Protein AF-A0A925EB65-F1 (afdb_monomer)

Radius of gyration: 40.0 Å; Cα contacts (8 Å, |Δi|>4): 683; chains: 1; bounding box: 108×96×101 Å

Structure (mmCIF, N/CA/C/O backbone):
data_AF-A0A925EB65-F1
#
_entry.id   AF-A0A925EB65-F1
#
loop_
_atom_site.group_PDB
_atom_site.id
_atom_site.type_symbol
_atom_site.label_atom_id
_atom_site.label_alt_id
_atom_site.label_comp_id
_atom_site.label_asym_id
_atom_site.label_entity_id
_atom_site.label_seq_id
_atom_site.pdbx_PDB_ins_code
_atom_site.Cartn_x
_atom_site.Cartn_y
_atom_site.Cartn_z
_atom_site.occupancy
_atom_site.B_iso_or_equiv
_atom_site.auth_seq_id
_atom_site.auth_comp_id
_atom_site.auth_asym_id
_atom_site.auth_atom_id
_atom_site.pdbx_PDB_model_num
ATOM 1 N N . MET A 1 1 ? 37.016 23.172 -63.357 1.00 75.38 1 MET A N 1
ATOM 2 C CA . MET A 1 1 ? 36.112 23.317 -62.198 1.00 75.38 1 MET A CA 1
ATOM 3 C C . MET A 1 1 ? 35.952 21.947 -61.564 1.00 75.38 1 MET A C 1
ATOM 5 O O . MET A 1 1 ? 36.139 20.961 -62.276 1.00 75.38 1 MET A O 1
ATOM 9 N N . ILE A 1 2 ? 35.715 21.892 -60.258 1.00 82.44 2 ILE A N 1
ATOM 10 C CA . ILE A 1 2 ? 35.372 20.658 -59.537 1.00 82.44 2 ILE A CA 1
ATOM 11 C C . ILE A 1 2 ? 34.047 20.864 -58.810 1.00 82.44 2 ILE A C 1
ATOM 13 O O . ILE A 1 2 ? 33.747 21.990 -58.416 1.00 82.44 2 ILE A O 1
ATOM 17 N N . THR A 1 3 ? 33.288 19.792 -58.618 1.00 78.44 3 THR A N 1
ATOM 18 C CA . THR A 1 3 ? 32.029 19.815 -57.870 1.00 78.44 3 THR A CA 1
ATOM 19 C C . THR A 1 3 ? 32.230 19.104 -56.541 1.00 78.44 3 THR A C 1
ATOM 21 O O . THR A 1 3 ? 32.629 17.944 -56.515 1.00 78.44 3 THR A O 1
ATOM 24 N N . VAL A 1 4 ? 31.974 19.794 -55.431 1.00 80.62 4 VAL A N 1
ATOM 25 C CA . VAL A 1 4 ? 32.090 19.241 -54.074 1.00 80.62 4 VAL A CA 1
ATOM 26 C C . VAL A 1 4 ? 30.770 19.470 -53.354 1.00 80.62 4 VAL A C 1
ATOM 28 O O . VAL A 1 4 ? 30.371 20.615 -53.174 1.00 80.62 4 VAL A O 1
ATOM 31 N N . PHE A 1 5 ? 30.061 18.396 -52.984 1.00 73.12 5 PHE A N 1
ATOM 32 C CA . PHE A 1 5 ? 28.717 18.477 -52.377 1.00 73.12 5 PHE A CA 1
ATOM 33 C C . PHE A 1 5 ? 27.733 19.386 -53.153 1.00 73.12 5 PHE A C 1
ATOM 35 O O . PHE A 1 5 ? 26.942 20.114 -52.562 1.00 73.12 5 PHE A O 1
ATOM 42 N N . GLY A 1 6 ? 27.800 19.370 -54.489 1.00 72.06 6 GLY A N 1
ATOM 43 C CA . GLY A 1 6 ? 26.942 20.190 -55.357 1.00 72.06 6 GLY A CA 1
ATOM 44 C C . GLY A 1 6 ? 27.406 21.638 -55.565 1.00 72.06 6 GLY A C 1
ATOM 45 O O . GLY A 1 6 ? 26.783 22.357 -56.339 1.00 72.06 6 GLY A O 1
ATOM 46 N N . PHE A 1 7 ? 28.507 22.066 -54.940 1.00 81.44 7 PHE A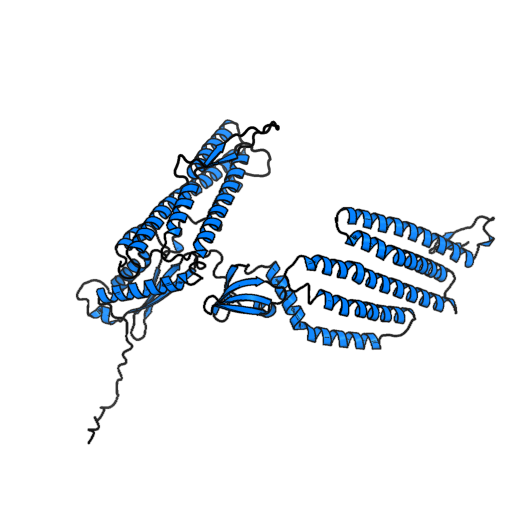 N 1
ATOM 47 C CA . PHE A 1 7 ? 29.099 23.389 -55.153 1.00 81.44 7 PHE A CA 1
ATOM 48 C C . PHE A 1 7 ? 30.202 23.341 -56.214 1.00 81.44 7 PHE A C 1
ATOM 50 O O . PHE A 1 7 ? 31.120 22.524 -56.120 1.00 81.44 7 PHE A O 1
ATOM 57 N N . GLU A 1 8 ? 30.142 24.239 -57.200 1.00 80.88 8 GLU A N 1
ATOM 58 C CA . GLU A 1 8 ? 31.185 24.390 -58.219 1.00 80.88 8 GLU A CA 1
ATOM 59 C C . GLU A 1 8 ? 32.336 25.265 -57.707 1.00 80.88 8 GLU A C 1
ATOM 61 O O . GLU A 1 8 ? 32.154 26.432 -57.360 1.00 80.88 8 GLU A O 1
ATOM 66 N N . ILE A 1 9 ? 33.546 24.706 -57.681 1.00 83.44 9 ILE A N 1
ATOM 67 C CA . ILE A 1 9 ? 34.760 25.381 -57.218 1.00 83.44 9 ILE A CA 1
ATOM 68 C C . ILE A 1 9 ? 35.720 25.564 -58.401 1.00 83.44 9 ILE A C 1
ATOM 70 O O . ILE A 1 9 ? 36.086 24.616 -59.114 1.00 83.44 9 ILE A O 1
ATOM 74 N N . THR A 1 10 ? 36.156 26.806 -58.622 1.00 82.00 10 THR A N 1
ATOM 75 C CA . THR A 1 10 ? 37.178 27.156 -59.615 1.00 82.00 10 THR A CA 1
ATOM 76 C C . THR A 1 10 ? 38.574 26.930 -59.031 1.00 82.00 10 THR A C 1
ATOM 78 O O . THR A 1 10 ? 38.939 27.484 -57.997 1.00 82.00 10 THR A O 1
ATOM 81 N N . LEU A 1 11 ? 39.370 26.074 -59.681 1.00 79.75 11 LEU A N 1
ATOM 82 C CA . LEU A 1 11 ? 40.716 25.739 -59.214 1.00 79.75 11 LEU A CA 1
ATOM 83 C C . LEU A 1 11 ? 41.756 26.752 -59.729 1.00 79.75 11 LEU A C 1
ATOM 85 O O . LEU A 1 11 ? 41.684 27.146 -60.897 1.00 79.75 11 LEU A O 1
ATOM 89 N N . PRO A 1 12 ? 42.760 27.124 -58.911 1.00 82.38 12 PRO A N 1
ATOM 90 C CA . PRO A 1 12 ? 43.928 27.874 -59.366 1.00 82.38 12 PRO A CA 1
ATOM 91 C C . PRO A 1 12 ? 44.665 27.134 -60.489 1.00 82.38 12 PRO A C 1
ATOM 93 O O . PRO A 1 12 ? 44.667 25.904 -60.537 1.00 82.38 12 PRO A O 1
ATOM 96 N N . GLN A 1 13 ? 45.373 27.867 -61.352 1.00 76.12 13 GLN A N 1
ATOM 97 C CA . GLN A 1 13 ? 46.034 27.314 -62.544 1.00 76.12 13 GLN A CA 1
ATOM 98 C C . GLN A 1 13 ? 47.037 26.180 -62.228 1.00 76.12 13 GLN A C 1
ATOM 100 O O . GLN A 1 13 ? 47.157 25.231 -63.001 1.00 76.12 13 GLN A O 1
ATOM 105 N N . ILE A 1 14 ? 47.674 26.223 -61.051 1.00 79.38 14 ILE A N 1
ATOM 106 C CA . ILE A 1 14 ? 48.596 25.195 -60.521 1.00 79.38 14 ILE A CA 1
ATOM 107 C C . ILE A 1 14 ? 47.889 23.856 -60.241 1.00 79.38 14 ILE A C 1
ATOM 109 O O . ILE A 1 14 ? 48.503 22.799 -60.337 1.00 79.38 14 ILE A O 1
ATOM 113 N N . LEU A 1 15 ? 46.591 23.887 -59.928 1.00 79.25 15 LEU A N 1
ATOM 114 C CA . LEU A 1 15 ? 45.769 22.718 -59.598 1.00 79.25 15 LEU A CA 1
ATOM 115 C C . LEU A 1 15 ? 44.850 22.306 -60.757 1.00 79.25 15 LEU A C 1
ATOM 117 O O . LEU A 1 15 ? 43.977 21.459 -60.589 1.00 79.25 15 LEU A O 1
ATOM 121 N N . SER A 1 16 ? 45.044 22.872 -61.951 1.00 74.50 16 SER A N 1
ATOM 122 C CA . SER A 1 16 ? 44.232 22.565 -63.137 1.00 74.50 16 SER A CA 1
ATOM 123 C C . SER A 1 16 ? 44.290 21.088 -63.558 1.00 74.50 16 SER A C 1
ATOM 125 O O . SER A 1 16 ? 43.331 20.595 -64.151 1.00 74.50 16 SER A O 1
ATOM 127 N N . PHE A 1 17 ? 45.345 20.354 -63.178 1.00 78.06 17 PHE A N 1
ATOM 128 C CA . PHE A 1 17 ? 45.462 18.903 -63.385 1.00 78.06 17 PHE A CA 1
ATOM 129 C C . PHE A 1 17 ? 44.423 18.078 -62.600 1.00 78.06 17 PHE A C 1
ATOM 131 O O . PHE A 1 17 ? 44.164 16.936 -62.961 1.00 78.06 17 PHE A O 1
ATOM 138 N N . LEU A 1 18 ? 43.814 18.651 -61.552 1.00 75.62 18 LEU A N 1
ATOM 139 C CA . LEU A 1 18 ? 42.705 18.058 -60.794 1.00 75.62 18 LEU A CA 1
ATOM 140 C C . LEU A 1 18 ? 41.333 18.458 -61.360 1.00 75.62 18 LEU A C 1
ATOM 142 O O . LEU A 1 18 ? 40.310 18.171 -60.755 1.00 75.62 18 LEU A O 1
ATOM 146 N N . SER A 1 19 ? 41.255 19.160 -62.490 1.00 74.06 19 SER A N 1
ATOM 147 C CA . SER A 1 19 ? 39.952 19.481 -63.079 1.00 74.06 19 SER A CA 1
ATOM 148 C C . SER A 1 19 ? 39.241 18.226 -63.617 1.00 74.06 19 SER A C 1
ATOM 150 O O . SER A 1 19 ? 39.883 17.297 -64.100 1.00 74.06 19 SER A O 1
ATOM 152 N N . GLY A 1 20 ? 37.906 18.189 -63.521 1.00 81.38 20 GLY A N 1
ATOM 153 C CA . GLY A 1 20 ? 37.083 17.064 -63.988 1.00 81.38 20 GLY A CA 1
ATOM 154 C C . GLY A 1 20 ? 36.530 16.175 -62.865 1.00 81.38 20 GLY A C 1
ATOM 155 O O . GLY A 1 20 ? 36.506 16.560 -61.692 1.00 81.38 20 GLY A O 1
ATOM 156 N N . SER A 1 21 ? 36.054 14.981 -63.231 1.00 80.69 21 SER A N 1
ATOM 157 C CA . SER A 1 21 ? 35.415 14.025 -62.310 1.00 80.69 21 SER A CA 1
ATOM 158 C C . SER A 1 21 ? 36.365 13.541 -61.212 1.00 80.69 21 SER A C 1
ATOM 160 O O . SER A 1 21 ? 35.976 13.471 -60.049 1.00 80.69 21 SER A O 1
ATOM 162 N N . PHE A 1 22 ? 37.638 13.311 -61.546 1.00 82.31 22 PHE A N 1
ATOM 163 C CA . PHE A 1 22 ? 38.645 12.840 -60.594 1.00 82.31 22 PHE A CA 1
ATOM 164 C C . PHE A 1 22 ? 38.922 13.832 -59.451 1.00 82.31 22 PHE A C 1
ATOM 166 O O . PHE A 1 22 ? 39.002 13.428 -58.291 1.00 82.31 22 PHE A O 1
ATOM 173 N N . GLY A 1 23 ? 39.034 15.136 -59.727 1.00 84.62 23 GLY A N 1
ATOM 174 C CA . GLY A 1 23 ? 39.206 16.112 -58.643 1.00 84.62 23 GLY A CA 1
ATOM 175 C C . GLY A 1 23 ? 37.922 16.446 -57.898 1.00 84.62 23 GLY A C 1
ATOM 176 O O . GLY A 1 23 ? 37.996 16.839 -56.738 1.00 84.62 23 GLY A O 1
ATOM 177 N N . SER A 1 24 ? 36.756 16.245 -58.517 1.00 85.00 24 SER A N 1
ATOM 178 C CA . SER A 1 24 ? 35.457 16.343 -57.834 1.00 85.00 24 SER A CA 1
ATOM 179 C C . SER A 1 24 ? 35.284 15.205 -56.819 1.00 85.00 24 SER A C 1
ATOM 181 O O . SER A 1 24 ? 34.895 15.453 -55.678 1.00 85.00 24 SER A O 1
ATOM 183 N N . PHE A 1 25 ? 35.697 13.986 -57.185 1.00 88.06 25 PHE A N 1
ATOM 184 C CA . PHE A 1 25 ? 35.844 12.849 -56.273 1.00 88.06 25 PHE A CA 1
ATOM 185 C C . PHE A 1 25 ? 36.816 13.185 -55.133 1.00 88.06 25 PHE A C 1
ATOM 187 O O . PHE A 1 25 ? 36.427 13.232 -53.970 1.00 88.06 25 PHE A O 1
ATOM 194 N N . LEU A 1 26 ? 38.071 13.524 -55.451 1.00 87.25 26 LEU A N 1
ATOM 195 C CA . LEU A 1 26 ? 39.096 13.755 -54.428 1.00 87.25 26 LEU A CA 1
ATOM 196 C C . LEU A 1 26 ? 38.722 14.906 -53.477 1.00 87.25 26 LEU A C 1
ATOM 198 O O . LEU A 1 26 ? 38.923 14.803 -52.269 1.00 87.25 26 LEU A O 1
ATOM 202 N N . GLY A 1 27 ? 38.144 15.985 -54.012 1.00 87.56 27 GLY A N 1
ATOM 203 C CA . GLY A 1 27 ? 37.651 17.113 -53.227 1.00 87.56 27 GLY A CA 1
ATOM 204 C C . GLY A 1 27 ? 36.500 16.725 -52.299 1.00 87.56 27 GLY A C 1
ATOM 205 O O . GLY A 1 27 ? 36.533 17.069 -51.119 1.00 87.56 27 GLY A O 1
ATOM 206 N N . THR A 1 28 ? 35.522 15.963 -52.798 1.00 88.25 28 THR A N 1
ATOM 207 C CA . THR A 1 28 ? 34.386 15.484 -51.994 1.00 88.25 28 THR A CA 1
ATOM 208 C C . THR A 1 28 ? 34.843 14.544 -50.886 1.00 88.25 28 THR A C 1
ATOM 210 O O . THR A 1 28 ? 34.438 14.736 -49.743 1.00 88.25 28 THR A O 1
ATOM 213 N N . PHE A 1 29 ? 35.753 13.614 -51.184 1.00 90.31 29 PHE A N 1
ATOM 214 C CA . PHE A 1 29 ? 36.328 12.693 -50.203 1.00 90.31 29 PHE A CA 1
ATOM 215 C C . PHE A 1 29 ? 37.108 13.407 -49.091 1.00 90.31 29 PHE A C 1
ATOM 217 O O . PHE A 1 29 ? 36.955 13.095 -47.911 1.00 90.31 29 PHE A O 1
ATOM 224 N N . ILE A 1 30 ? 37.947 14.390 -49.442 1.00 91.12 30 ILE A N 1
ATOM 225 C CA . ILE A 1 30 ? 38.714 15.155 -48.449 1.00 91.12 30 ILE A CA 1
ATOM 226 C C . ILE A 1 30 ? 37.765 15.956 -47.556 1.00 91.12 30 ILE A C 1
ATOM 228 O O . ILE A 1 30 ? 37.895 15.921 -46.332 1.00 91.12 30 ILE A O 1
ATOM 232 N N . VAL A 1 31 ? 36.791 16.654 -48.147 1.00 91.31 31 VAL A N 1
ATOM 233 C CA . VAL A 1 31 ? 35.825 17.454 -47.384 1.00 91.31 31 VAL A CA 1
ATOM 234 C C . VAL A 1 31 ? 34.958 16.567 -46.490 1.00 91.31 31 VAL A C 1
ATOM 236 O O . VAL A 1 31 ? 34.764 16.903 -45.323 1.00 91.31 31 VAL A O 1
ATOM 239 N N . SER A 1 32 ? 34.494 15.412 -46.971 1.00 89.06 32 SER A N 1
ATOM 240 C CA . SER A 1 32 ? 33.696 14.484 -46.165 1.00 89.06 32 SER A CA 1
ATOM 241 C C . SER A 1 32 ? 34.497 13.881 -45.007 1.00 89.06 32 SER A C 1
ATOM 243 O O . SER A 1 32 ? 33.959 13.765 -43.909 1.00 89.06 32 SER A O 1
ATOM 245 N N . ILE A 1 33 ? 35.789 13.582 -45.196 1.00 91.75 33 ILE A N 1
ATOM 246 C CA . ILE A 1 33 ? 36.679 13.146 -44.108 1.00 91.75 33 ILE A CA 1
ATOM 247 C C . ILE A 1 33 ? 36.866 14.251 -43.070 1.00 91.75 33 ILE A C 1
ATOM 249 O O . ILE A 1 33 ? 36.836 13.969 -41.874 1.00 91.75 33 ILE A O 1
ATOM 253 N N . VAL A 1 34 ? 37.046 15.505 -43.497 1.00 91.88 34 VAL A N 1
ATOM 254 C CA . VAL A 1 34 ? 37.167 16.640 -42.568 1.00 91.88 34 VAL A CA 1
ATOM 255 C C . VAL A 1 34 ? 35.878 16.808 -41.763 1.00 91.88 34 VAL A C 1
ATOM 257 O O . VAL A 1 34 ? 35.939 16.946 -40.542 1.00 91.88 34 VAL A O 1
ATOM 260 N N . ILE A 1 35 ? 34.714 16.721 -42.412 1.00 91.12 35 ILE A N 1
ATOM 261 C CA . ILE A 1 35 ? 33.409 16.752 -41.737 1.00 91.12 35 ILE A CA 1
ATOM 262 C C . ILE A 1 35 ? 33.287 15.587 -40.750 1.00 91.12 35 ILE A C 1
ATOM 264 O O . ILE A 1 35 ? 32.913 15.802 -39.600 1.00 91.12 35 ILE A O 1
ATOM 268 N N . ALA A 1 36 ? 33.649 14.370 -41.157 1.00 90.75 36 ALA A N 1
ATOM 269 C CA . ALA A 1 36 ? 33.621 13.198 -40.292 1.00 90.75 36 ALA A CA 1
ATOM 270 C C . ALA A 1 36 ? 34.577 13.317 -39.097 1.00 90.75 36 ALA A C 1
ATOM 272 O O . ALA A 1 36 ? 34.234 12.898 -37.996 1.00 90.75 36 ALA A O 1
ATOM 273 N N . PHE A 1 37 ? 35.755 13.914 -39.283 1.00 92.44 37 PHE A N 1
ATOM 274 C CA . PHE A 1 37 ? 36.705 14.181 -38.206 1.00 92.44 37 PHE A CA 1
ATOM 275 C C . PHE A 1 37 ? 36.151 15.202 -37.203 1.00 92.44 37 PHE A C 1
ATOM 277 O O . PHE A 1 37 ? 36.263 15.003 -35.992 1.00 92.44 37 PHE A O 1
ATOM 284 N N . ILE A 1 38 ? 35.500 16.263 -37.690 1.00 91.31 38 ILE A N 1
ATOM 285 C CA . ILE A 1 38 ? 34.810 17.241 -36.838 1.00 91.31 38 ILE A CA 1
ATOM 286 C C . ILE A 1 38 ? 33.651 16.569 -36.092 1.00 91.31 38 ILE A C 1
ATOM 288 O O . ILE A 1 38 ? 33.521 16.755 -34.884 1.00 91.31 38 ILE A O 1
ATOM 292 N N . ALA A 1 39 ? 32.844 15.755 -36.777 1.00 89.25 39 ALA A N 1
ATOM 293 C CA . ALA A 1 39 ? 31.737 15.015 -36.176 1.00 89.25 39 ALA A CA 1
ATOM 294 C C . ALA A 1 39 ? 32.228 14.014 -35.120 1.00 89.25 39 ALA A C 1
ATOM 296 O O . ALA A 1 39 ? 31.657 13.955 -34.036 1.00 89.25 39 ALA A O 1
ATOM 297 N N . TYR A 1 40 ? 33.318 13.290 -35.394 1.00 92.06 40 TYR A N 1
ATOM 298 C CA . TYR A 1 40 ? 33.994 12.427 -34.426 1.00 92.06 40 TYR A CA 1
ATOM 299 C C . TYR A 1 40 ? 34.386 13.220 -33.180 1.00 92.06 40 TYR A C 1
ATOM 301 O O . TYR A 1 40 ? 34.021 12.848 -32.069 1.00 92.06 40 TYR A O 1
ATOM 309 N N . PHE A 1 41 ? 35.097 14.338 -33.353 1.00 91.25 41 PHE A N 1
ATOM 310 C CA . PHE A 1 41 ? 35.526 15.158 -32.226 1.00 91.25 41 PHE A CA 1
ATOM 311 C C . PHE A 1 41 ? 34.326 15.677 -31.426 1.00 91.25 41 PHE A C 1
ATOM 313 O O . PHE A 1 41 ? 34.303 15.531 -30.209 1.00 91.25 41 PHE A O 1
ATOM 320 N N . LEU A 1 42 ? 33.301 16.206 -32.099 1.00 89.50 42 LEU A N 1
ATOM 321 C CA . LEU A 1 42 ? 32.107 16.746 -31.455 1.00 89.50 42 LEU A CA 1
ATOM 322 C C . LEU A 1 42 ? 31.330 15.667 -30.691 1.00 89.50 42 LEU A C 1
ATOM 324 O O . LEU A 1 42 ? 31.047 15.852 -29.513 1.00 89.50 42 LEU A O 1
ATOM 328 N N . ILE A 1 43 ? 31.016 14.537 -31.331 1.00 88.69 43 ILE A N 1
ATOM 329 C CA . ILE A 1 43 ? 30.239 13.449 -30.723 1.00 88.69 43 ILE A CA 1
ATOM 330 C C . ILE A 1 43 ? 30.987 12.868 -29.527 1.00 88.69 43 ILE A C 1
ATOM 332 O O . ILE A 1 43 ? 30.397 12.722 -28.465 1.00 88.69 43 ILE A O 1
ATOM 336 N N . PHE A 1 44 ? 32.285 12.581 -29.648 1.00 88.44 44 PHE A N 1
ATOM 337 C CA . PHE A 1 44 ? 33.045 12.002 -28.537 1.00 88.44 44 PHE A CA 1
ATOM 338 C C . PHE A 1 44 ? 33.289 13.001 -27.402 1.00 88.44 44 PHE A C 1
ATOM 340 O O . PHE A 1 44 ? 33.334 12.592 -26.244 1.00 88.44 44 PHE A O 1
ATOM 347 N N . VAL A 1 45 ? 33.399 14.301 -27.694 1.00 86.69 45 VAL A N 1
ATOM 348 C CA . VAL A 1 45 ? 33.438 15.346 -26.659 1.00 86.69 45 VAL A CA 1
ATOM 349 C C . VAL A 1 45 ? 32.088 15.461 -25.952 1.00 86.69 45 VAL A C 1
ATOM 351 O O . VAL A 1 45 ? 32.067 15.489 -24.726 1.00 86.69 45 VAL A O 1
ATOM 354 N N . LEU A 1 46 ? 30.972 15.470 -26.688 1.00 85.44 46 LEU A N 1
ATOM 355 C CA . LEU A 1 46 ? 29.623 15.517 -26.116 1.00 85.44 46 LEU A CA 1
ATOM 356 C C . LEU A 1 46 ? 29.300 14.267 -25.295 1.00 85.44 46 LEU A C 1
ATOM 358 O O . LEU A 1 46 ? 28.788 14.395 -24.189 1.00 85.44 46 LEU A O 1
ATOM 362 N N . LEU A 1 47 ? 29.643 13.077 -25.793 1.00 84.50 47 LEU A N 1
ATOM 363 C CA . LEU A 1 47 ? 29.493 11.829 -25.047 1.00 84.50 47 LEU A CA 1
ATOM 364 C C . LEU A 1 47 ? 30.339 11.861 -23.774 1.00 84.50 47 LEU A C 1
ATOM 366 O O . LEU A 1 47 ? 29.826 11.564 -22.707 1.00 84.50 47 LEU A O 1
ATOM 370 N N . LYS A 1 48 ? 31.599 12.307 -23.850 1.00 83.50 48 LYS A N 1
ATOM 371 C CA . LYS A 1 48 ? 32.461 12.436 -22.667 1.00 83.50 48 LYS A CA 1
ATOM 372 C C . LYS A 1 48 ? 31.940 13.469 -21.657 1.00 83.50 48 LYS A C 1
ATOM 374 O O . LYS A 1 48 ? 32.102 13.266 -20.462 1.00 83.50 48 LYS A O 1
ATOM 379 N N . LEU A 1 49 ? 31.334 14.562 -22.122 1.00 81.50 49 LEU A N 1
ATOM 380 C CA . LEU A 1 49 ? 30.694 15.579 -21.275 1.00 81.50 49 LEU A CA 1
ATOM 381 C C . LEU A 1 49 ? 29.399 15.075 -20.631 1.00 81.50 49 LEU A C 1
ATOM 383 O O . LEU A 1 49 ? 29.130 15.408 -19.485 1.00 81.50 49 LEU A O 1
ATOM 387 N N . GLY A 1 50 ? 28.590 14.301 -21.355 1.00 75.06 50 GLY A N 1
ATOM 388 C CA . GLY A 1 50 ? 27.380 13.686 -20.807 1.00 75.06 50 GLY A CA 1
ATOM 389 C C . GLY A 1 50 ? 27.720 12.605 -19.785 1.00 75.06 50 GLY A C 1
ATOM 390 O O . GLY A 1 50 ? 27.157 12.589 -18.696 1.00 75.06 50 GLY A O 1
ATOM 391 N N . PHE A 1 51 ? 28.708 11.768 -20.105 1.00 77.75 51 PHE A N 1
ATOM 392 C CA . PHE A 1 51 ? 29.179 10.696 -19.235 1.00 77.75 51 PHE A CA 1
ATOM 393 C C . PHE A 1 51 ? 30.010 11.179 -18.046 1.00 77.75 51 PHE A C 1
ATOM 395 O O . PHE A 1 51 ? 30.146 10.468 -17.064 1.00 77.75 51 PHE A O 1
ATOM 402 N N . SER A 1 52 ? 30.515 12.418 -18.044 1.00 64.25 52 SER A N 1
ATOM 403 C CA . SER A 1 52 ? 31.189 12.956 -16.853 1.00 64.25 52 SER A CA 1
ATOM 404 C C . SER A 1 52 ? 30.239 13.225 -15.677 1.00 64.25 52 SER A C 1
ATOM 406 O O . SER A 1 52 ? 30.696 13.682 -14.633 1.00 64.25 52 SER A O 1
ATOM 408 N N . TRP A 1 53 ? 28.931 13.020 -15.862 1.00 57.97 53 TRP A N 1
ATOM 409 C CA . TRP A 1 53 ? 27.904 13.115 -14.820 1.00 57.97 53 TRP A CA 1
ATOM 410 C C . TRP A 1 53 ? 27.510 11.735 -14.269 1.00 57.97 53 TRP A C 1
ATOM 412 O O . TRP A 1 53 ? 26.757 11.667 -13.299 1.00 57.97 53 TRP A O 1
ATOM 422 N N . THR A 1 54 ? 28.008 10.648 -14.866 1.00 60.16 54 THR A N 1
ATOM 423 C CA . THR A 1 54 ? 27.718 9.260 -14.497 1.00 60.16 54 THR A CA 1
ATOM 424 C C . THR A 1 54 ? 28.996 8.553 -14.030 1.00 60.16 54 THR A C 1
ATOM 426 O O . THR A 1 54 ? 29.971 8.451 -14.760 1.00 60.16 54 THR A O 1
ATOM 429 N N . ASP A 1 55 ? 29.009 8.022 -12.804 1.00 59.44 55 ASP A N 1
ATOM 430 C CA . ASP A 1 55 ? 30.165 7.304 -12.224 1.00 59.44 55 ASP A CA 1
ATOM 431 C C . ASP A 1 55 ? 30.250 5.825 -12.689 1.00 59.44 55 ASP A C 1
ATOM 433 O O . ASP A 1 55 ? 30.645 4.937 -11.928 1.00 59.44 55 ASP A O 1
ATOM 437 N N . THR A 1 56 ? 29.822 5.506 -13.918 1.00 68.88 56 THR A N 1
ATOM 438 C CA . THR A 1 56 ? 29.581 4.108 -14.335 1.00 68.88 56 THR A CA 1
ATOM 439 C C . THR A 1 56 ? 30.678 3.583 -15.267 1.00 68.88 56 THR A C 1
ATOM 441 O O . THR A 1 56 ? 30.970 4.189 -16.290 1.00 68.88 56 THR A O 1
ATOM 444 N N . GLU A 1 57 ? 31.229 2.393 -14.977 1.00 72.75 57 GLU A N 1
ATOM 445 C CA . GLU A 1 57 ? 32.186 1.674 -15.854 1.00 72.75 57 GLU A CA 1
ATOM 446 C C . GLU A 1 57 ? 31.662 1.462 -17.294 1.00 72.75 57 GLU A C 1
ATOM 448 O O . GLU A 1 57 ? 32.450 1.325 -18.232 1.00 72.75 57 GLU A O 1
ATOM 453 N N . ALA A 1 58 ? 30.336 1.478 -17.480 1.00 76.88 58 ALA A N 1
ATOM 454 C CA . ALA A 1 58 ? 29.661 1.408 -18.772 1.00 76.88 58 ALA A CA 1
ATOM 455 C C . ALA A 1 58 ? 30.130 2.487 -19.759 1.00 76.88 58 ALA A C 1
ATOM 457 O O . ALA A 1 58 ? 30.247 2.219 -20.957 1.00 76.88 58 ALA A O 1
ATOM 458 N N . ASP A 1 59 ? 30.421 3.691 -19.270 1.00 81.56 59 ASP A N 1
ATOM 459 C CA . ASP A 1 59 ? 30.687 4.863 -20.103 1.00 81.56 59 ASP A CA 1
ATOM 460 C C . ASP A 1 59 ? 31.992 4.709 -20.896 1.00 81.56 59 ASP A C 1
ATOM 462 O O . ASP A 1 59 ? 32.047 4.962 -22.107 1.00 81.56 59 ASP A O 1
ATOM 466 N N . ASP A 1 60 ? 33.031 4.187 -20.241 1.00 83.31 60 ASP A N 1
ATOM 467 C CA . ASP A 1 60 ? 34.320 3.890 -20.867 1.00 83.31 60 ASP A CA 1
ATOM 468 C C . ASP A 1 60 ? 34.191 2.781 -21.918 1.00 83.31 60 ASP A C 1
ATOM 470 O O . ASP A 1 60 ? 34.779 2.859 -23.006 1.00 83.31 60 ASP A O 1
ATOM 474 N N . VAL A 1 61 ? 33.373 1.763 -21.632 1.00 85.00 61 VAL A N 1
ATOM 475 C CA . VAL A 1 61 ? 33.115 0.660 -22.563 1.00 85.00 61 VAL A CA 1
ATOM 476 C C . VAL A 1 61 ? 32.328 1.150 -23.781 1.00 85.00 61 VAL A C 1
ATOM 478 O O . VAL A 1 61 ? 32.688 0.798 -24.907 1.00 85.00 61 VAL A O 1
ATOM 481 N N . ILE A 1 62 ? 31.312 2.003 -23.604 1.00 87.06 62 ILE A N 1
ATOM 482 C CA . ILE A 1 62 ? 30.538 2.597 -24.708 1.00 87.06 62 ILE A CA 1
ATOM 483 C C . ILE A 1 62 ? 31.461 3.375 -25.649 1.00 87.06 62 ILE A C 1
ATOM 485 O O . ILE A 1 62 ? 31.404 3.184 -26.871 1.00 87.06 62 ILE A O 1
ATOM 489 N N . LEU A 1 63 ? 32.336 4.224 -25.102 1.00 87.62 63 LEU A N 1
ATOM 490 C CA . LEU A 1 63 ? 33.292 5.006 -25.888 1.00 87.62 63 LEU A CA 1
ATOM 491 C C . LEU A 1 63 ? 34.282 4.098 -26.632 1.00 87.62 63 LEU A C 1
ATOM 493 O O . LEU A 1 63 ? 34.544 4.311 -27.821 1.00 87.62 63 LEU A O 1
ATOM 497 N N . ALA A 1 64 ? 34.800 3.062 -25.969 1.00 86.69 64 ALA A N 1
ATOM 498 C CA . ALA A 1 64 ? 35.736 2.115 -26.569 1.00 86.69 64 ALA A CA 1
ATOM 499 C C . ALA A 1 64 ? 35.100 1.305 -27.712 1.00 86.69 64 ALA A C 1
ATOM 501 O O . ALA A 1 64 ? 35.690 1.185 -28.790 1.00 86.69 64 ALA A O 1
ATOM 502 N N . VAL A 1 65 ? 33.883 0.792 -27.502 1.00 89.38 65 VAL A N 1
ATOM 503 C CA . VAL A 1 65 ? 33.140 -0.017 -28.481 1.00 89.38 65 VAL A CA 1
ATOM 504 C C . VAL A 1 65 ? 32.697 0.818 -29.685 1.00 89.38 65 VAL A C 1
ATOM 506 O O . VAL A 1 65 ? 32.693 0.319 -30.808 1.00 89.38 65 VAL A O 1
ATOM 509 N N . THR A 1 66 ? 32.375 2.097 -29.479 1.00 92.75 66 THR A N 1
ATOM 510 C CA . THR A 1 66 ? 31.860 2.993 -30.529 1.00 92.75 66 THR A CA 1
ATOM 511 C C . THR A 1 66 ? 32.940 3.558 -31.450 1.00 92.75 66 THR A C 1
ATOM 513 O O . THR A 1 66 ? 32.684 3.836 -32.622 1.00 92.75 66 THR A O 1
ATOM 516 N N . ARG A 1 67 ? 34.175 3.693 -30.960 1.00 91.06 67 ARG A N 1
ATOM 517 C CA . ARG A 1 67 ? 35.264 4.386 -31.664 1.00 91.06 67 ARG A CA 1
ATOM 518 C C . ARG A 1 67 ? 35.581 3.824 -33.049 1.00 91.06 67 ARG A C 1
ATOM 520 O O . ARG A 1 67 ? 35.601 4.572 -34.024 1.00 91.06 67 ARG A O 1
ATOM 527 N N . TRP A 1 68 ? 35.848 2.526 -33.144 1.00 92.19 68 TRP A N 1
ATOM 528 C CA . TRP A 1 68 ? 36.256 1.906 -34.408 1.00 92.19 68 TRP A CA 1
ATOM 529 C C . TRP A 1 68 ? 35.119 1.801 -35.430 1.00 92.19 68 TRP A C 1
ATOM 531 O O . TRP A 1 68 ? 35.342 2.206 -36.573 1.00 92.19 68 TRP A O 1
ATOM 541 N N . PRO A 1 69 ? 33.906 1.340 -35.065 1.00 94.31 69 PRO A N 1
ATOM 542 C CA . PRO A 1 69 ? 32.784 1.319 -35.996 1.00 94.31 69 PRO A CA 1
ATOM 543 C C . PRO A 1 69 ? 32.444 2.699 -36.551 1.00 94.31 69 PRO A C 1
ATOM 545 O O . PRO A 1 69 ? 32.227 2.821 -37.752 1.00 94.31 69 PRO A O 1
ATOM 548 N N . PHE A 1 70 ? 32.483 3.747 -35.721 1.00 94.06 70 PHE A N 1
ATOM 549 C CA . PHE A 1 70 ? 32.238 5.116 -36.174 1.00 94.06 70 PHE A CA 1
ATOM 550 C C . PHE A 1 70 ? 33.261 5.571 -37.225 1.00 94.06 70 PHE A C 1
ATOM 552 O O . PHE A 1 70 ? 32.883 6.139 -38.249 1.00 94.06 70 PHE A O 1
ATOM 559 N N . ILE A 1 71 ? 34.555 5.308 -37.000 1.00 93.06 71 ILE A N 1
ATOM 560 C CA . ILE A 1 71 ? 35.622 5.666 -37.948 1.00 93.06 71 ILE A CA 1
ATOM 561 C C . ILE A 1 71 ? 35.450 4.902 -39.265 1.00 93.06 71 ILE A C 1
ATOM 563 O O . ILE A 1 71 ? 35.478 5.512 -40.332 1.00 93.06 71 ILE A O 1
ATOM 567 N N . ILE A 1 72 ? 35.238 3.584 -39.203 1.00 94.25 72 ILE A N 1
ATOM 568 C CA . ILE A 1 72 ? 35.065 2.750 -40.401 1.00 94.25 72 ILE A CA 1
ATOM 569 C C . ILE A 1 72 ? 33.821 3.193 -41.178 1.00 94.25 72 ILE A C 1
ATOM 571 O O . ILE A 1 72 ? 33.902 3.402 -42.385 1.00 94.25 72 ILE A O 1
ATOM 575 N N . PHE A 1 73 ? 32.695 3.403 -40.491 1.00 95.12 73 PHE A N 1
ATOM 576 C CA . PHE A 1 73 ? 31.461 3.900 -41.097 1.00 95.12 73 PHE A CA 1
ATOM 577 C C . PHE A 1 73 ? 31.675 5.258 -41.767 1.00 95.12 73 PHE A C 1
ATOM 579 O O . PHE A 1 73 ? 31.279 5.448 -42.910 1.00 95.12 73 PHE A O 1
ATOM 586 N N . SER A 1 74 ? 32.364 6.179 -41.093 1.00 92.88 74 SER A N 1
ATOM 587 C CA . SER A 1 74 ? 32.664 7.512 -41.619 1.00 92.88 74 SER A CA 1
ATOM 588 C C . SER A 1 74 ? 33.535 7.480 -42.877 1.00 92.88 74 SER A C 1
ATOM 590 O O . SER A 1 74 ? 33.323 8.276 -43.794 1.00 92.88 74 SER A O 1
ATOM 592 N N . ILE A 1 75 ? 34.508 6.564 -42.940 1.00 94.31 75 ILE A N 1
ATOM 593 C CA . ILE A 1 75 ? 35.357 6.358 -44.122 1.00 94.31 75 ILE A CA 1
ATOM 594 C C . ILE A 1 75 ? 34.536 5.766 -45.271 1.00 94.31 75 ILE A C 1
ATOM 596 O O . ILE A 1 75 ? 34.622 6.266 -46.391 1.00 94.31 75 ILE A O 1
ATOM 600 N N . LEU A 1 76 ? 33.727 4.736 -45.004 1.00 95.12 76 LEU A N 1
ATOM 601 C CA . LEU A 1 76 ? 32.865 4.113 -46.013 1.00 95.12 76 LEU A CA 1
ATOM 602 C C . LEU A 1 76 ? 31.835 5.106 -46.562 1.00 95.12 76 LEU A C 1
ATOM 604 O O . LEU A 1 76 ? 31.676 5.201 -47.773 1.00 95.12 76 LEU A O 1
ATOM 608 N N . PHE A 1 77 ? 31.213 5.896 -45.687 1.00 94.00 77 PHE A N 1
ATOM 609 C CA . PHE A 1 77 ? 30.283 6.957 -46.064 1.00 94.00 77 PHE A CA 1
ATOM 610 C C . PHE A 1 77 ? 30.977 8.045 -46.888 1.00 94.00 77 PHE A C 1
ATOM 612 O O . PHE A 1 77 ? 30.480 8.449 -47.930 1.00 94.00 77 PHE A O 1
ATOM 619 N N . SER A 1 78 ? 32.171 8.484 -46.477 1.00 92.00 78 SER A N 1
ATOM 620 C CA . SER A 1 78 ? 32.975 9.443 -47.248 1.00 92.00 78 SER A CA 1
ATOM 621 C C . SER A 1 78 ? 33.297 8.936 -48.653 1.00 92.00 78 SER A C 1
ATOM 623 O O . SER A 1 78 ? 33.238 9.691 -49.622 1.00 92.00 78 SER A O 1
ATOM 625 N N . LEU A 1 79 ? 33.638 7.652 -48.763 1.00 92.69 79 LEU A N 1
ATOM 626 C CA . LEU A 1 79 ? 33.929 7.006 -50.035 1.00 92.69 79 LEU A CA 1
ATOM 627 C C . LEU A 1 79 ? 32.674 6.906 -50.910 1.00 92.69 79 LEU A C 1
ATOM 629 O O . LEU A 1 79 ? 32.748 7.218 -52.094 1.00 92.69 79 LEU A O 1
ATOM 633 N N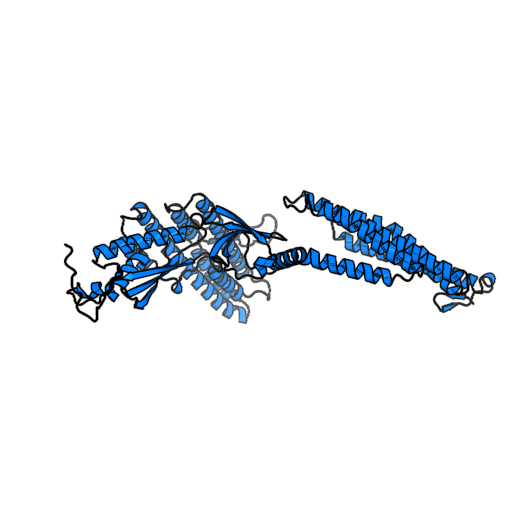 . GLU A 1 80 ? 31.533 6.539 -50.327 1.00 91.62 80 GLU A N 1
ATOM 634 C CA . GLU A 1 80 ? 30.235 6.472 -51.009 1.00 91.62 80 GLU A CA 1
ATOM 635 C C . GLU A 1 80 ? 29.828 7.839 -51.579 1.00 91.62 80 GLU A C 1
ATOM 637 O O . GLU A 1 80 ? 29.648 7.961 -52.791 1.00 91.62 80 GLU A O 1
ATOM 642 N N . ARG A 1 81 ? 29.856 8.899 -50.756 1.00 90.50 81 ARG A N 1
ATOM 643 C CA . ARG A 1 81 ? 29.574 10.281 -51.189 1.00 90.50 81 ARG A CA 1
ATOM 644 C C . ARG A 1 81 ? 30.501 10.753 -52.305 1.00 90.50 81 ARG A C 1
ATOM 646 O O . ARG A 1 81 ? 30.105 11.544 -53.156 1.00 90.50 81 ARG A O 1
ATOM 653 N N . SER A 1 82 ? 31.752 10.306 -52.282 1.00 89.38 82 SER A N 1
ATOM 654 C CA . SER A 1 82 ? 32.749 10.647 -53.294 1.00 89.38 82 SER A CA 1
ATOM 655 C C . SER A 1 82 ? 32.486 9.942 -54.628 1.00 89.38 82 SER A C 1
ATOM 657 O O . SER A 1 82 ? 32.692 10.532 -55.689 1.00 89.38 82 SER A O 1
ATOM 659 N N . ILE A 1 83 ? 32.027 8.689 -54.582 1.00 88.19 83 ILE A N 1
ATOM 660 C CA . ILE A 1 83 ? 31.710 7.875 -55.760 1.00 88.19 83 ILE A CA 1
ATOM 661 C C . ILE A 1 83 ? 30.469 8.402 -56.487 1.00 88.19 83 ILE A C 1
ATOM 663 O O . ILE A 1 83 ? 30.498 8.496 -57.713 1.00 88.19 83 ILE A O 1
ATOM 667 N N . GLU A 1 84 ? 29.446 8.847 -55.754 1.00 83.88 84 GLU A N 1
ATOM 668 C CA . GLU A 1 84 ? 28.220 9.425 -56.330 1.00 83.88 84 GLU A CA 1
ATOM 669 C C . GLU A 1 84 ? 28.527 10.603 -57.282 1.00 83.88 84 GLU A C 1
ATOM 671 O O . GLU A 1 84 ? 27.926 10.744 -58.349 1.00 83.88 84 GLU A O 1
ATOM 676 N N . VAL A 1 85 ? 29.530 11.422 -56.933 1.00 83.62 85 VAL A N 1
ATOM 677 C CA . VAL A 1 85 ? 29.986 12.583 -57.722 1.00 83.62 85 VAL A CA 1
ATOM 678 C C . VAL A 1 85 ? 30.727 12.169 -59.005 1.00 83.62 85 VAL A C 1
ATOM 680 O O . VAL A 1 85 ? 30.801 12.952 -59.954 1.00 83.62 85 VAL A O 1
ATOM 683 N N . TRP A 1 86 ? 31.267 10.947 -59.072 1.00 80.25 86 TRP A N 1
ATOM 684 C CA . TRP A 1 86 ? 31.952 10.418 -60.259 1.00 80.25 86 TRP A CA 1
ATOM 685 C C . TRP A 1 86 ? 30.956 9.999 -61.361 1.00 80.25 86 TRP A C 1
ATOM 687 O O . TRP A 1 86 ? 31.288 10.104 -62.543 1.00 80.25 86 TRP A O 1
ATOM 697 N N . GLY A 1 87 ? 29.729 9.602 -60.998 1.00 70.38 87 GLY A N 1
ATOM 698 C CA . GLY A 1 87 ? 28.635 9.261 -61.921 1.00 70.38 87 GLY A CA 1
ATOM 699 C C . GLY A 1 87 ? 28.209 7.786 -61.871 1.00 70.38 87 GLY A C 1
ATOM 700 O O . GLY A 1 87 ? 29.002 6.913 -61.548 1.00 70.38 87 GLY A O 1
ATOM 701 N N . HIS A 1 88 ? 26.949 7.500 -62.217 1.00 67.44 88 HIS A N 1
ATOM 702 C CA . HIS A 1 88 ? 26.269 6.231 -61.889 1.00 67.44 88 HIS A CA 1
ATOM 703 C C . HIS A 1 88 ? 26.349 5.134 -62.978 1.00 67.44 88 HIS A C 1
ATOM 705 O O . HIS A 1 88 ? 25.570 4.179 -62.963 1.00 67.44 88 HIS A O 1
ATOM 711 N N . GLU A 1 89 ? 27.244 5.240 -63.962 1.00 71.25 89 GLU A N 1
ATOM 712 C CA . GLU A 1 89 ? 27.253 4.292 -65.085 1.00 71.25 89 GLU A CA 1
ATOM 713 C C . GLU A 1 89 ? 28.008 2.981 -64.777 1.00 71.25 89 GLU A C 1
ATOM 715 O O . GLU A 1 89 ? 29.144 2.967 -64.296 1.00 71.25 89 GLU A O 1
ATOM 720 N N . GLY A 1 90 ? 27.382 1.845 -65.108 1.00 70.38 90 GLY A N 1
ATOM 721 C CA . GLY A 1 90 ? 28.021 0.525 -65.146 1.00 70.38 90 GLY A CA 1
ATOM 722 C C . GLY A 1 90 ? 28.528 0.014 -63.791 1.00 70.38 90 GLY A C 1
ATOM 723 O O . GLY A 1 90 ? 27.745 -0.301 -62.898 1.00 70.38 90 GLY A O 1
ATOM 724 N N . LEU A 1 91 ? 29.853 -0.131 -63.659 1.00 70.88 91 LEU A N 1
ATOM 725 C CA . LEU A 1 91 ? 30.529 -0.713 -62.487 1.00 70.88 91 LEU A CA 1
ATOM 726 C C . LEU A 1 91 ? 30.362 0.124 -61.205 1.00 70.88 91 LEU A C 1
ATOM 728 O O . LEU A 1 91 ? 30.507 -0.415 -60.108 1.00 70.88 91 LEU A O 1
ATOM 732 N N . VAL A 1 92 ? 30.040 1.416 -61.333 1.00 81.19 92 VAL A N 1
ATOM 733 C CA . VAL A 1 92 ? 29.953 2.348 -60.201 1.00 81.19 92 VAL A CA 1
ATOM 734 C C . VAL A 1 92 ? 28.746 2.056 -59.305 1.00 81.19 92 VAL A C 1
ATOM 736 O O . VAL A 1 92 ? 28.906 1.930 -58.093 1.00 81.19 92 VAL A O 1
ATOM 739 N N . GLY A 1 93 ? 27.568 1.802 -59.882 1.00 81.31 93 GLY A N 1
ATOM 740 C CA . GLY A 1 93 ? 26.375 1.460 -59.093 1.00 81.31 93 GLY A CA 1
ATOM 741 C C . GLY A 1 93 ? 26.492 0.121 -58.347 1.00 81.31 93 GLY A C 1
ATOM 742 O O . GLY A 1 93 ? 25.890 -0.072 -57.292 1.00 81.31 93 GLY A O 1
ATOM 743 N N . GLY A 1 94 ? 27.302 -0.817 -58.857 1.00 85.44 94 GLY A N 1
ATOM 744 C CA . GLY A 1 94 ? 27.638 -2.046 -58.131 1.00 85.44 94 GLY A CA 1
ATOM 745 C C . GLY A 1 94 ? 28.503 -1.772 -56.896 1.00 85.44 94 GLY A C 1
ATOM 746 O O . GLY A 1 94 ? 28.273 -2.363 -55.841 1.00 85.44 94 GLY A O 1
ATOM 747 N N . LEU A 1 95 ? 29.461 -0.847 -57.011 1.00 88.12 95 LEU A N 1
ATOM 748 C CA . LEU A 1 95 ? 30.338 -0.437 -55.915 1.00 88.12 95 LEU A CA 1
ATOM 749 C C . LEU A 1 95 ? 29.565 0.289 -54.804 1.00 88.12 95 LEU A C 1
ATOM 751 O O . LEU A 1 95 ? 29.788 0.001 -53.631 1.00 88.12 95 LEU A O 1
ATOM 755 N N . GLU A 1 96 ? 28.615 1.156 -55.157 1.00 88.50 96 GLU A N 1
ATOM 756 C CA . GLU A 1 96 ? 27.736 1.841 -54.195 1.00 88.50 96 GLU A CA 1
ATOM 757 C C . GLU A 1 96 ? 26.949 0.847 -53.330 1.00 88.50 96 GLU A C 1
ATOM 759 O O . GLU A 1 96 ? 26.969 0.934 -52.102 1.00 88.50 96 GLU A O 1
ATOM 764 N N . ARG A 1 97 ? 26.328 -0.170 -53.944 1.00 90.75 97 ARG A N 1
ATOM 765 C CA . ARG A 1 97 ? 25.606 -1.227 -53.210 1.00 90.75 97 ARG A CA 1
ATOM 766 C C . ARG A 1 97 ? 26.511 -1.994 -52.250 1.00 90.75 97 ARG A C 1
ATOM 768 O O . ARG A 1 97 ? 26.112 -2.298 -51.128 1.00 90.75 97 ARG A O 1
ATOM 775 N N . VAL A 1 98 ? 27.745 -2.283 -52.668 1.00 93.25 98 VAL A N 1
ATOM 776 C CA . VAL A 1 98 ? 28.741 -2.936 -51.806 1.00 93.25 98 VAL A CA 1
ATOM 777 C C . VAL A 1 98 ? 29.102 -2.046 -50.615 1.00 93.25 98 VAL A C 1
ATOM 779 O O . VAL A 1 98 ? 29.205 -2.556 -49.502 1.00 93.25 98 VAL A O 1
ATOM 782 N N . LEU A 1 99 ? 29.245 -0.732 -50.799 1.00 94.00 99 LEU A N 1
ATOM 783 C CA . LEU A 1 99 ? 29.535 0.195 -49.699 1.00 94.00 99 LEU A CA 1
ATOM 784 C C . LEU A 1 99 ? 28.387 0.278 -48.691 1.00 94.00 99 LEU A C 1
ATOM 786 O O . LEU A 1 99 ? 28.634 0.156 -47.489 1.00 94.00 99 LEU A O 1
ATOM 790 N N . TRP A 1 100 ? 27.141 0.367 -49.162 1.00 94.94 100 TRP A N 1
ATOM 791 C CA . TRP A 1 100 ? 25.959 0.297 -48.298 1.00 94.94 100 TRP A CA 1
ATOM 792 C C . TRP A 1 100 ? 25.869 -1.032 -47.539 1.00 94.94 100 TRP A C 1
ATOM 794 O O . TRP A 1 100 ? 25.522 -1.059 -46.356 1.00 94.94 100 TRP A O 1
ATOM 804 N N . ALA A 1 101 ? 26.233 -2.143 -48.182 1.00 95.75 101 ALA A N 1
ATOM 805 C CA . ALA A 1 101 ? 26.273 -3.455 -47.548 1.00 95.75 101 ALA A CA 1
ATOM 806 C C . ALA A 1 101 ? 27.382 -3.547 -46.477 1.00 95.75 101 ALA A C 1
ATOM 808 O O . ALA A 1 101 ? 27.145 -4.041 -45.374 1.00 95.75 101 ALA A O 1
ATOM 809 N N . LEU A 1 102 ? 28.575 -3.007 -46.744 1.00 96.56 102 LEU A N 1
ATOM 810 C CA . LEU A 1 102 ? 29.663 -2.933 -45.762 1.00 96.56 102 LEU A CA 1
ATOM 811 C C . LEU A 1 102 ? 29.292 -2.051 -44.563 1.00 96.56 102 LEU A C 1
ATOM 813 O O . LEU A 1 102 ? 29.549 -2.429 -43.421 1.00 96.56 102 LEU A O 1
ATOM 817 N N . MET A 1 103 ? 28.636 -0.914 -44.797 1.00 96.50 103 MET A N 1
ATOM 818 C CA . MET A 1 103 ? 28.118 -0.057 -43.727 1.00 96.50 103 MET A CA 1
ATOM 819 C C . MET A 1 103 ? 27.067 -0.779 -42.877 1.00 96.50 103 MET A C 1
ATOM 821 O O . MET A 1 103 ? 27.119 -0.686 -41.651 1.00 96.50 103 MET A O 1
ATOM 825 N N . ALA A 1 104 ? 26.164 -1.547 -43.496 1.00 96.50 104 ALA A N 1
ATOM 826 C CA . ALA A 1 104 ? 25.188 -2.365 -42.776 1.00 96.50 104 ALA A CA 1
ATOM 827 C C . ALA A 1 104 ? 25.863 -3.400 -41.857 1.00 96.50 104 ALA A C 1
ATOM 829 O O . ALA A 1 104 ? 25.443 -3.562 -40.710 1.00 96.50 104 ALA A O 1
ATOM 830 N N . ILE A 1 105 ? 26.946 -4.046 -42.308 1.00 97.44 105 ILE A N 1
ATOM 831 C CA . ILE A 1 105 ? 27.748 -4.957 -41.470 1.00 97.44 105 ILE A CA 1
ATOM 832 C C . ILE A 1 105 ? 28.372 -4.203 -40.293 1.00 97.44 105 ILE A C 1
ATOM 834 O O . ILE A 1 105 ? 28.288 -4.670 -39.157 1.00 97.44 105 ILE A O 1
ATOM 838 N N . VAL A 1 106 ? 28.977 -3.038 -40.545 1.00 97.19 106 VAL A N 1
ATOM 839 C CA . VAL A 1 106 ? 29.619 -2.223 -39.501 1.00 97.19 106 VAL A CA 1
ATOM 840 C C . VAL A 1 106 ? 28.604 -1.791 -38.444 1.00 97.19 106 VAL A C 1
ATOM 842 O O . VAL A 1 106 ? 28.877 -1.943 -37.256 1.00 97.19 106 VAL A O 1
ATOM 845 N N . ILE A 1 107 ? 27.420 -1.323 -38.854 1.00 96.44 107 ILE A N 1
ATOM 846 C CA . ILE A 1 107 ? 26.332 -0.952 -37.938 1.00 96.44 107 ILE A CA 1
ATOM 847 C C . ILE A 1 107 ? 25.831 -2.173 -37.163 1.00 96.44 107 ILE A C 1
ATOM 849 O O . ILE A 1 107 ? 25.678 -2.101 -35.947 1.00 96.44 107 ILE A O 1
ATOM 853 N N . THR A 1 108 ? 25.611 -3.305 -37.835 1.00 97.19 108 THR A N 1
ATOM 854 C CA . THR A 1 108 ? 25.141 -4.541 -37.187 1.00 97.19 108 THR A CA 1
ATOM 855 C C . THR A 1 108 ? 26.120 -4.998 -36.112 1.00 97.19 108 THR A C 1
ATOM 857 O O . THR A 1 108 ? 25.722 -5.258 -34.976 1.00 97.19 108 THR A O 1
ATOM 860 N N . TYR A 1 109 ? 27.412 -5.051 -36.448 1.00 96.44 109 TYR A N 1
ATOM 861 C CA . TYR A 1 109 ? 28.468 -5.380 -35.498 1.00 96.44 109 TYR A CA 1
ATOM 862 C C . TYR A 1 109 ? 28.511 -4.376 -34.345 1.00 96.44 109 TYR A C 1
ATOM 864 O O . TYR A 1 109 ? 28.632 -4.780 -33.192 1.00 96.44 109 TYR A O 1
ATOM 872 N N . TRP A 1 110 ? 28.379 -3.080 -34.638 1.00 95.88 110 TRP A N 1
ATOM 873 C CA . TRP A 1 110 ? 28.390 -2.034 -33.621 1.00 95.88 110 TRP A CA 1
ATOM 874 C C . TRP A 1 110 ? 27.236 -2.188 -32.626 1.00 95.88 110 TRP A C 1
ATOM 876 O O . TRP A 1 110 ? 27.480 -2.207 -31.421 1.00 95.88 110 TRP A O 1
ATOM 886 N N . ILE A 1 111 ? 26.005 -2.393 -33.107 1.00 95.56 111 ILE A N 1
ATOM 887 C CA . ILE A 1 111 ? 24.827 -2.636 -32.261 1.00 95.56 111 ILE A CA 1
ATOM 888 C C . ILE A 1 111 ? 25.015 -3.914 -31.436 1.00 95.56 111 ILE A C 1
ATOM 890 O O . ILE A 1 111 ? 24.801 -3.901 -30.224 1.00 95.56 111 ILE A O 1
ATOM 894 N N . ALA A 1 112 ? 25.463 -5.009 -32.058 1.00 94.62 112 ALA A N 1
ATOM 895 C CA . ALA A 1 112 ? 25.716 -6.266 -31.355 1.00 94.62 112 ALA A CA 1
ATOM 896 C C . ALA A 1 112 ? 26.790 -6.111 -30.264 1.00 94.62 112 ALA A C 1
ATOM 898 O O . ALA A 1 112 ? 26.646 -6.659 -29.171 1.00 94.62 112 ALA A O 1
ATOM 899 N N . ALA A 1 113 ? 27.848 -5.344 -30.537 1.00 92.38 113 ALA A N 1
ATOM 900 C CA . ALA A 1 113 ? 28.917 -5.070 -29.586 1.00 92.38 113 ALA A CA 1
ATOM 901 C C . ALA A 1 113 ? 28.446 -4.180 -28.427 1.00 92.38 113 ALA A C 1
ATOM 903 O O . ALA A 1 113 ? 28.803 -4.460 -27.286 1.00 92.38 113 ALA A O 1
ATOM 904 N N . LEU A 1 114 ? 27.620 -3.160 -28.687 1.00 91.94 114 LEU A N 1
ATOM 905 C CA . LEU A 1 114 ? 27.016 -2.334 -27.636 1.00 91.94 114 LEU A CA 1
ATOM 906 C C . LEU A 1 114 ? 26.093 -3.168 -26.743 1.00 91.94 114 LEU A C 1
ATOM 908 O O . LEU A 1 114 ? 26.227 -3.149 -25.525 1.00 91.94 114 LEU A O 1
ATOM 912 N N . ILE A 1 115 ? 25.205 -3.968 -27.331 1.00 91.00 115 ILE A N 1
ATOM 913 C CA . ILE A 1 115 ? 24.292 -4.820 -26.563 1.00 91.00 115 ILE A CA 1
ATOM 914 C C . ILE A 1 115 ? 25.069 -5.832 -25.712 1.00 91.00 115 ILE A C 1
ATOM 916 O O . ILE A 1 115 ? 24.777 -5.995 -24.530 1.00 91.00 115 ILE A O 1
ATOM 920 N N . LYS A 1 116 ? 26.084 -6.491 -26.283 1.00 89.12 116 LYS A N 1
ATOM 921 C CA . LYS A 1 116 ? 26.862 -7.516 -25.578 1.00 89.12 116 LYS A CA 1
ATOM 922 C C . LYS A 1 116 ? 27.758 -6.938 -24.482 1.00 89.12 116 LYS A C 1
ATOM 924 O O . LYS A 1 116 ? 27.776 -7.472 -23.378 1.00 89.12 116 LYS A O 1
ATOM 929 N N . ASN A 1 117 ? 28.521 -5.896 -24.798 1.00 87.38 117 ASN A N 1
ATOM 930 C CA . ASN A 1 117 ? 29.575 -5.394 -23.916 1.00 87.38 117 ASN A CA 1
ATOM 931 C C . ASN A 1 117 ? 29.085 -4.307 -22.955 1.00 87.38 117 ASN A C 1
ATOM 933 O O . ASN A 1 117 ? 29.778 -4.029 -21.988 1.00 87.38 117 ASN A O 1
ATOM 937 N N . VAL A 1 118 ? 27.923 -3.701 -23.215 1.00 86.31 118 VAL A N 1
ATOM 938 C CA . VAL A 1 118 ? 27.342 -2.655 -22.363 1.00 86.31 118 VAL A CA 1
ATOM 939 C C . VAL A 1 118 ? 26.067 -3.181 -21.718 1.00 86.31 118 VAL A C 1
ATOM 941 O O . VAL A 1 118 ? 26.072 -3.494 -20.535 1.00 86.31 118 VAL A O 1
ATOM 944 N N . ALA A 1 119 ? 24.993 -3.367 -22.491 1.00 83.12 119 ALA A N 1
ATOM 945 C CA . ALA A 1 119 ? 23.674 -3.663 -21.924 1.00 83.12 119 ALA A CA 1
ATOM 946 C C . ALA A 1 119 ? 23.641 -4.985 -21.133 1.00 83.12 119 ALA A C 1
ATOM 948 O O . ALA A 1 119 ? 23.207 -5.011 -19.986 1.00 83.12 119 ALA A O 1
ATOM 949 N N . LEU A 1 120 ? 24.133 -6.082 -21.719 1.00 82.25 120 LEU A N 1
ATOM 950 C CA . LEU A 1 120 ? 24.144 -7.397 -21.067 1.00 82.25 120 LEU A CA 1
ATOM 951 C C . LEU A 1 120 ? 25.202 -7.510 -19.962 1.00 82.25 120 LEU A C 1
ATOM 953 O O . LEU A 1 120 ? 25.000 -8.250 -18.999 1.00 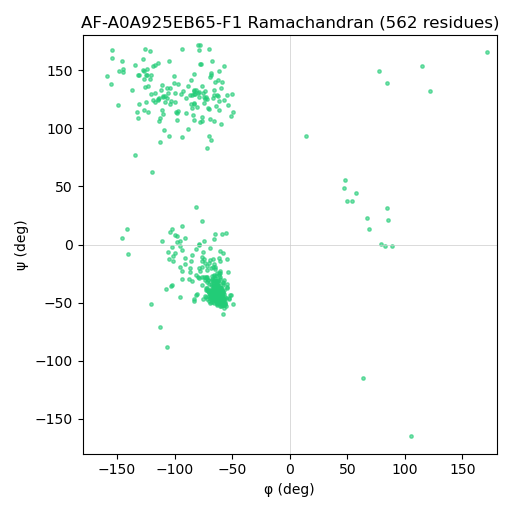82.25 120 LEU A O 1
ATOM 957 N N . TYR A 1 121 ? 26.323 -6.798 -20.098 1.00 82.56 121 TYR A N 1
ATOM 958 C CA . TYR A 1 121 ? 27.366 -6.763 -19.074 1.00 82.56 121 TYR A CA 1
ATOM 959 C C . TYR A 1 121 ? 26.880 -6.031 -17.820 1.00 82.56 121 TYR A C 1
ATOM 961 O O . TYR A 1 121 ? 26.959 -6.587 -16.724 1.00 82.56 121 TYR A O 1
ATOM 969 N N . GLU A 1 122 ? 26.307 -4.836 -17.984 1.00 78.12 122 GLU A N 1
ATOM 970 C CA . GLU A 1 122 ? 25.753 -4.065 -16.871 1.00 78.12 122 GLU A CA 1
ATOM 971 C C . GLU A 1 122 ? 24.568 -4.788 -16.233 1.00 78.12 122 GLU A C 1
ATOM 973 O O . GLU A 1 122 ? 24.514 -4.888 -15.011 1.00 78.12 122 GLU A O 1
ATOM 978 N N . LEU A 1 123 ? 23.682 -5.404 -17.025 1.00 76.19 123 LEU A N 1
ATOM 979 C CA . LEU A 1 123 ? 22.587 -6.211 -16.481 1.00 76.19 123 LEU A CA 1
ATOM 980 C C . LEU A 1 123 ? 23.106 -7.312 -15.537 1.00 76.19 123 LEU A C 1
ATOM 982 O O . LEU A 1 123 ? 22.609 -7.453 -14.424 1.00 76.19 123 LEU A O 1
ATOM 986 N N . LYS A 1 124 ? 24.154 -8.047 -15.938 1.00 74.38 124 LYS A N 1
ATOM 987 C CA . LYS A 1 124 ? 24.788 -9.080 -15.097 1.00 74.38 124 LYS A CA 1
ATOM 988 C C . LYS A 1 124 ? 25.505 -8.510 -13.872 1.00 74.38 124 LYS A C 1
ATOM 990 O O . LYS A 1 124 ? 25.640 -9.206 -12.868 1.00 74.38 124 LYS A O 1
ATOM 995 N N . ARG A 1 125 ? 26.024 -7.284 -13.958 1.00 73.25 125 ARG A N 1
ATOM 996 C CA . ARG A 1 125 ? 26.701 -6.602 -12.849 1.00 73.25 125 ARG A CA 1
ATOM 997 C C . ARG A 1 125 ? 25.704 -6.142 -11.786 1.00 73.25 125 ARG A C 1
ATOM 999 O O . ARG A 1 125 ? 25.958 -6.375 -10.608 1.00 73.25 125 ARG A O 1
ATOM 1006 N N . TYR A 1 126 ? 24.586 -5.549 -12.206 1.00 66.81 126 TYR A N 1
ATOM 1007 C CA . TYR A 1 126 ? 23.492 -5.127 -11.326 1.00 66.81 126 TYR A CA 1
ATOM 1008 C C . TYR A 1 126 ? 22.798 -6.311 -10.652 1.00 66.81 126 TYR A C 1
ATOM 1010 O O . TYR A 1 126 ? 22.461 -6.225 -9.475 1.00 66.81 126 TYR A O 1
ATOM 1018 N N . SER A 1 127 ? 22.667 -7.424 -11.374 1.00 60.50 127 SER A N 1
ATOM 1019 C CA . SER A 1 127 ? 22.124 -8.686 -10.870 1.00 60.50 127 SER A CA 1
ATOM 1020 C C . SER A 1 127 ? 22.751 -9.133 -9.544 1.00 60.50 127 SER A C 1
ATOM 1022 O O . SER A 1 127 ? 22.051 -9.290 -8.552 1.00 60.50 127 SER A O 1
ATOM 1024 N N . LYS A 1 128 ? 24.091 -9.167 -9.470 1.00 58.31 128 LYS A N 1
ATOM 1025 C CA . LYS A 1 128 ? 24.865 -9.711 -8.333 1.00 58.31 128 LYS A CA 1
ATOM 1026 C C . LYS A 1 128 ? 24.601 -9.073 -6.959 1.00 58.31 128 LYS A C 1
ATOM 1028 O O . LYS A 1 128 ? 25.169 -9.536 -5.972 1.00 58.31 128 LYS A O 1
ATOM 1033 N N . TRP A 1 129 ? 23.828 -7.993 -6.896 1.00 49.66 129 TRP A N 1
ATOM 1034 C CA . TRP A 1 129 ? 23.479 -7.286 -5.666 1.00 49.66 129 TRP A CA 1
ATOM 1035 C C . TRP A 1 129 ? 22.033 -7.513 -5.201 1.00 49.66 129 TRP A C 1
ATOM 1037 O O . TRP A 1 129 ? 21.700 -7.066 -4.106 1.00 49.66 129 TRP A O 1
ATOM 1047 N N . SER A 1 130 ? 21.184 -8.201 -5.973 1.00 50.50 130 SER A N 1
ATOM 1048 C CA . SER A 1 130 ? 19.789 -8.464 -5.596 1.00 50.50 130 SER A CA 1
ATOM 1049 C C . SER A 1 130 ? 19.532 -9.964 -5.444 1.00 50.50 130 SER A C 1
ATOM 1051 O O . SER A 1 130 ? 19.824 -10.731 -6.352 1.00 50.50 130 SER A O 1
ATOM 1053 N N . GLU A 1 131 ? 18.917 -10.391 -4.339 1.00 52.38 131 GLU A N 1
ATOM 1054 C CA . GLU A 1 131 ? 18.425 -11.771 -4.141 1.00 52.38 131 GLU A CA 1
ATOM 1055 C C . GLU A 1 131 ? 17.263 -12.155 -5.087 1.00 52.38 131 GLU A C 1
ATOM 1057 O O . GLU A 1 131 ? 16.678 -13.231 -4.966 1.00 52.38 131 GLU A O 1
ATOM 1062 N N . ALA A 1 132 ? 16.887 -11.288 -6.030 1.00 53.75 132 ALA A N 1
ATOM 1063 C CA . ALA A 1 132 ? 15.764 -11.524 -6.917 1.00 53.75 132 ALA A CA 1
ATOM 1064 C C . ALA A 1 132 ? 16.156 -12.408 -8.116 1.00 53.75 132 ALA A C 1
ATOM 1066 O O . ALA A 1 132 ? 17.243 -12.302 -8.676 1.00 53.75 132 ALA A O 1
ATOM 1067 N N . ALA A 1 133 ? 15.210 -13.233 -8.576 1.00 51.06 133 ALA A N 1
ATOM 1068 C CA . ALA A 1 133 ? 15.341 -14.241 -9.642 1.00 51.06 133 ALA A CA 1
ATOM 1069 C C . ALA A 1 133 ? 15.768 -13.731 -11.049 1.00 51.06 133 ALA A C 1
ATOM 1071 O O . ALA A 1 133 ? 15.726 -14.480 -12.030 1.00 51.06 133 ALA A O 1
ATOM 1072 N N . TRP A 1 134 ? 16.162 -12.463 -11.177 1.00 52.00 134 TRP A N 1
ATOM 1073 C CA . TRP A 1 134 ? 16.702 -11.855 -12.395 1.00 52.00 134 TRP A CA 1
ATOM 1074 C C . TRP A 1 134 ? 18.068 -12.442 -12.783 1.00 52.00 134 TRP A C 1
ATOM 1076 O O . TRP A 1 134 ? 18.340 -12.607 -13.978 1.00 52.00 134 TRP A O 1
ATOM 1086 N N . ASP A 1 135 ? 18.861 -12.822 -11.777 1.00 53.44 135 ASP A N 1
ATOM 1087 C CA . ASP A 1 135 ? 20.243 -13.312 -11.883 1.00 53.44 135 ASP A CA 1
ATOM 1088 C C . ASP A 1 135 ? 20.380 -14.605 -12.678 1.00 53.44 135 ASP A C 1
ATOM 1090 O O . ASP A 1 135 ? 21.218 -14.705 -13.579 1.00 53.44 135 ASP A O 1
ATOM 1094 N N . ASP A 1 136 ? 19.516 -15.576 -12.394 1.00 59.56 136 ASP A N 1
ATOM 1095 C CA . ASP A 1 136 ? 19.699 -16.940 -12.887 1.00 59.56 136 ASP A CA 1
ATOM 1096 C C . ASP A 1 136 ? 18.940 -17.227 -14.185 1.00 59.56 136 ASP A C 1
ATOM 1098 O O . ASP A 1 136 ? 19.272 -18.171 -14.907 1.00 59.56 136 ASP A O 1
ATOM 1102 N N . VAL A 1 137 ? 17.927 -16.418 -14.514 1.00 62.09 137 VAL A N 1
ATOM 1103 C CA . VAL A 1 137 ? 17.001 -16.735 -15.612 1.00 62.09 137 VAL A CA 1
ATOM 1104 C C . VAL A 1 137 ? 16.998 -15.671 -16.704 1.00 62.09 137 VAL A C 1
ATOM 1106 O O . VAL A 1 137 ? 17.188 -16.016 -17.872 1.00 62.09 137 VAL A O 1
ATOM 1109 N N . LEU A 1 138 ? 16.824 -14.382 -16.389 1.00 72.06 138 LEU A N 1
ATOM 1110 C CA . LEU A 1 138 ? 16.620 -13.381 -17.443 1.00 72.06 138 LEU A CA 1
ATOM 1111 C C . LEU A 1 138 ? 17.909 -13.035 -18.195 1.00 72.06 138 LEU A C 1
ATOM 1113 O O . LEU A 1 138 ? 17.909 -13.017 -19.429 1.00 72.06 138 LEU A O 1
ATOM 1117 N N . ALA A 1 139 ? 19.008 -12.778 -17.482 1.00 77.62 139 ALA A N 1
ATOM 1118 C CA . ALA A 1 139 ? 20.269 -12.404 -18.120 1.00 77.62 139 ALA A CA 1
ATOM 1119 C C . ALA A 1 139 ? 20.801 -13.499 -19.079 1.00 77.62 139 ALA A C 1
ATOM 1121 O O . ALA A 1 139 ? 21.154 -13.160 -20.215 1.00 77.62 139 ALA A O 1
ATOM 1122 N N . PRO A 1 140 ? 20.787 -14.803 -18.721 1.00 80.50 140 PRO A N 1
ATOM 1123 C CA . PRO A 1 140 ? 21.135 -15.878 -19.656 1.00 80.50 140 PRO A CA 1
ATOM 1124 C C . PRO A 1 140 ? 20.192 -15.981 -20.860 1.00 80.50 140 PRO A C 1
ATOM 1126 O O . PRO A 1 140 ? 20.635 -16.304 -21.964 1.00 80.50 140 PRO A O 1
ATOM 1129 N N . VAL A 1 141 ? 18.895 -15.711 -20.674 1.00 81.25 141 VAL A N 1
ATOM 1130 C CA . VAL A 1 141 ? 17.905 -15.729 -21.763 1.00 81.25 141 VAL A CA 1
ATOM 1131 C C . VAL A 1 141 ? 18.181 -14.603 -22.757 1.00 81.25 141 VAL A C 1
ATOM 1133 O O . VAL A 1 141 ? 18.285 -14.862 -23.957 1.00 81.25 141 VAL A O 1
ATOM 1136 N N . LEU A 1 142 ? 18.373 -13.370 -22.280 1.00 85.31 142 LEU A N 1
ATOM 1137 C CA . LEU A 1 142 ? 18.670 -12.227 -23.145 1.00 85.31 142 LEU A CA 1
ATOM 1138 C C . LEU A 1 142 ? 20.000 -12.402 -23.890 1.00 85.31 142 LEU A C 1
ATOM 1140 O O . LEU A 1 142 ? 20.069 -12.124 -25.085 1.00 85.31 142 LEU A O 1
ATOM 1144 N N . GLU A 1 143 ? 21.030 -12.942 -23.237 1.00 85.88 143 GLU A N 1
ATOM 1145 C CA . GLU A 1 143 ? 22.320 -13.233 -23.875 1.00 85.88 143 GLU A CA 1
ATOM 1146 C C . GLU A 1 143 ? 22.223 -14.293 -24.981 1.00 85.88 143 GLU A C 1
ATOM 1148 O O . GLU A 1 143 ? 22.966 -14.232 -25.963 1.00 85.88 143 GLU A O 1
ATOM 1153 N N . ARG A 1 144 ? 21.296 -15.249 -24.859 1.00 88.19 144 ARG A N 1
ATOM 1154 C CA . ARG A 1 144 ? 21.082 -16.291 -25.873 1.00 88.19 144 ARG A CA 1
ATOM 1155 C C . ARG A 1 144 ? 20.154 -15.853 -27.005 1.00 88.19 144 ARG A C 1
ATOM 1157 O O . ARG A 1 144 ? 20.335 -16.323 -28.123 1.00 88.19 144 ARG A O 1
ATOM 1164 N N . ILE A 1 145 ? 19.181 -14.979 -26.737 1.00 88.75 145 ILE A N 1
ATOM 1165 C CA . ILE A 1 145 ? 18.142 -14.596 -27.710 1.00 88.75 145 ILE A CA 1
ATOM 1166 C C . ILE A 1 145 ? 18.497 -13.314 -28.471 1.00 88.75 145 ILE A C 1
ATOM 1168 O O . ILE A 1 145 ? 18.347 -13.264 -29.692 1.00 88.75 145 ILE A O 1
ATOM 1172 N N . VAL A 1 146 ? 18.971 -12.272 -27.783 1.00 91.69 146 VAL A N 1
ATOM 1173 C CA . VAL A 1 146 ? 19.120 -10.936 -28.381 1.00 91.69 146 VAL A CA 1
ATOM 1174 C C . VAL A 1 146 ? 20.228 -10.882 -29.447 1.00 91.69 146 VAL A C 1
ATOM 1176 O O . VAL A 1 146 ? 19.961 -10.362 -30.533 1.00 91.69 146 VAL A O 1
ATOM 1179 N N . PRO A 1 147 ? 21.446 -11.431 -29.238 1.00 91.81 147 PRO A N 1
ATOM 1180 C CA . PRO A 1 147 ? 22.497 -11.338 -30.252 1.00 91.81 147 PRO A CA 1
ATOM 1181 C C . PRO A 1 147 ? 22.143 -12.022 -31.585 1.00 91.81 147 PRO A C 1
ATOM 1183 O O . PRO A 1 147 ? 22.323 -11.378 -32.620 1.00 91.81 147 PRO A O 1
ATOM 1186 N N . PRO A 1 148 ? 21.599 -13.258 -31.625 1.00 92.62 148 PRO A N 1
ATOM 1187 C CA . PRO A 1 148 ? 21.144 -13.858 -32.881 1.00 92.62 148 PRO A CA 1
ATOM 1188 C C . PRO A 1 148 ? 20.096 -13.018 -33.617 1.00 92.62 148 PRO A C 1
ATOM 1190 O O . PRO A 1 148 ? 20.181 -12.893 -34.836 1.00 92.62 148 PRO A O 1
ATOM 1193 N N . LEU A 1 149 ? 19.150 -12.395 -32.901 1.00 91.19 149 LEU A N 1
ATOM 1194 C CA . LEU A 1 149 ? 18.146 -11.518 -33.515 1.00 91.19 149 LEU A CA 1
ATOM 1195 C C . LEU A 1 149 ? 18.786 -10.313 -34.215 1.00 91.19 149 LEU A C 1
ATOM 1197 O O . LEU A 1 149 ? 18.423 -10.010 -35.350 1.00 91.19 149 LEU A O 1
ATOM 1201 N N . ILE A 1 150 ? 19.776 -9.668 -33.588 1.00 95.06 150 ILE A N 1
ATOM 1202 C CA . ILE A 1 150 ? 20.509 -8.542 -34.194 1.00 95.06 150 ILE A CA 1
ATOM 1203 C C . ILE A 1 150 ? 21.221 -8.988 -35.474 1.00 95.06 150 ILE A C 1
ATOM 1205 O O . ILE A 1 150 ? 21.153 -8.294 -36.485 1.00 95.06 150 ILE A O 1
ATOM 1209 N N . TRP A 1 151 ? 21.863 -10.159 -35.462 1.00 95.44 151 TRP A N 1
ATOM 1210 C CA . TRP A 1 151 ? 22.528 -10.700 -36.650 1.00 95.44 151 TRP A CA 1
ATOM 1211 C C . TRP A 1 151 ? 21.548 -11.074 -37.765 1.00 95.44 151 TRP A C 1
ATOM 1213 O O . TRP A 1 151 ? 21.859 -10.844 -38.930 1.00 95.44 151 TRP A O 1
ATOM 1223 N N . ILE A 1 152 ? 20.364 -11.599 -37.436 1.00 92.19 152 ILE A N 1
ATOM 1224 C CA . ILE A 1 152 ? 19.309 -11.883 -38.421 1.00 92.19 152 ILE A CA 1
ATOM 1225 C C . ILE A 1 152 ? 18.828 -10.581 -39.069 1.00 92.19 152 ILE A C 1
ATOM 1227 O O . ILE A 1 152 ? 18.787 -10.489 -40.294 1.00 92.19 152 ILE A O 1
ATOM 1231 N N . VAL A 1 153 ? 18.515 -9.557 -38.270 1.00 92.44 153 VAL A N 1
ATOM 1232 C CA . VAL A 1 153 ? 18.093 -8.243 -38.785 1.00 92.44 153 VAL A CA 1
ATOM 1233 C C . VAL A 1 153 ? 19.205 -7.612 -39.624 1.00 92.44 153 VAL A C 1
ATOM 1235 O O . VAL A 1 153 ? 18.953 -7.143 -40.731 1.00 92.44 153 VAL A O 1
ATOM 1238 N N . GLY A 1 154 ? 20.447 -7.662 -39.148 1.00 95.00 154 GLY A N 1
ATOM 1239 C CA . GLY A 1 154 ? 21.604 -7.156 -39.877 1.00 95.00 154 GLY A CA 1
ATOM 1240 C C . GLY A 1 154 ? 21.856 -7.875 -41.201 1.00 95.00 154 GLY A C 1
ATOM 1241 O O . GLY A 1 154 ? 22.173 -7.227 -42.195 1.00 95.00 154 GLY A O 1
ATOM 1242 N N . LEU A 1 155 ? 21.647 -9.196 -41.252 1.00 94.69 155 LEU A N 1
ATOM 1243 C CA . LEU A 1 155 ? 21.717 -9.979 -42.486 1.00 94.69 155 LEU A CA 1
ATOM 1244 C C . LEU A 1 155 ? 20.647 -9.534 -43.489 1.00 94.69 155 LEU A C 1
ATOM 1246 O O . LEU A 1 155 ? 20.946 -9.389 -44.672 1.00 94.69 155 LEU A O 1
ATOM 1250 N N . VAL A 1 156 ? 19.420 -9.282 -43.027 1.00 93.00 156 VAL A N 1
ATOM 1251 C CA . VAL A 1 156 ? 18.336 -8.763 -43.875 1.00 93.00 156 VAL A CA 1
ATOM 1252 C C . VAL A 1 156 ? 18.712 -7.397 -44.451 1.00 93.00 156 VAL A C 1
ATOM 1254 O O . VAL A 1 156 ? 18.639 -7.215 -45.664 1.00 93.00 156 VAL A O 1
ATOM 1257 N N . VAL A 1 157 ? 19.188 -6.463 -43.620 1.00 94.56 157 VAL A N 1
ATOM 1258 C CA . VAL A 1 157 ? 19.629 -5.132 -44.081 1.00 94.56 157 VAL A CA 1
ATOM 1259 C C . VAL A 1 157 ? 20.798 -5.249 -45.066 1.00 94.56 157 VAL A C 1
ATOM 1261 O O . VAL A 1 157 ? 20.791 -4.601 -46.106 1.00 94.56 157 VAL A O 1
ATOM 1264 N N . PHE A 1 158 ? 21.774 -6.119 -44.796 1.00 95.69 158 PHE A N 1
ATOM 1265 C CA . PHE A 1 158 ? 22.901 -6.380 -45.695 1.00 95.69 158 PHE A CA 1
ATOM 1266 C C . PHE A 1 158 ? 22.451 -6.882 -47.076 1.00 95.69 158 PHE A C 1
ATOM 1268 O O . PHE A 1 158 ? 22.886 -6.355 -48.100 1.00 95.69 158 PHE A O 1
ATOM 1275 N N . LEU A 1 159 ? 21.568 -7.884 -47.116 1.00 94.75 159 LEU A N 1
ATOM 1276 C CA . LEU A 1 159 ? 21.045 -8.449 -48.362 1.00 94.75 159 LEU A CA 1
ATOM 1277 C C . LEU A 1 159 ? 20.208 -7.421 -49.139 1.00 94.75 159 LEU A C 1
ATOM 1279 O O . LEU A 1 159 ? 20.300 -7.357 -50.366 1.00 94.75 159 LEU A O 1
ATOM 1283 N N . GLN A 1 160 ? 19.446 -6.582 -48.433 1.00 93.56 160 GLN A N 1
ATOM 1284 C CA . GLN A 1 160 ? 18.687 -5.486 -49.032 1.00 93.56 160 GLN A CA 1
ATOM 1285 C C . GLN A 1 160 ? 19.616 -4.438 -49.660 1.00 93.56 160 GLN A C 1
ATOM 1287 O O . GLN A 1 160 ? 19.359 -3.994 -50.778 1.00 93.56 160 GLN A O 1
ATOM 1292 N N . SER A 1 161 ? 20.731 -4.098 -49.002 1.00 92.81 161 SER A N 1
ATOM 1293 C CA . SER A 1 161 ? 21.741 -3.173 -49.540 1.00 92.81 161 SER A CA 1
ATOM 1294 C C . SER A 1 161 ? 22.389 -3.672 -50.838 1.00 92.81 161 SER A C 1
ATOM 1296 O O . SER A 1 161 ? 22.800 -2.865 -51.669 1.00 92.81 161 SER A O 1
ATOM 1298 N N . LEU A 1 162 ? 22.439 -4.990 -51.066 1.00 93.81 162 LEU A N 1
ATOM 1299 C CA . LEU A 1 162 ? 22.892 -5.575 -52.337 1.00 93.81 162 LEU A CA 1
ATOM 1300 C C . LEU A 1 162 ? 21.847 -5.466 -53.467 1.00 93.81 162 LEU A C 1
ATOM 1302 O O . LEU A 1 162 ? 22.149 -5.768 -54.626 1.00 93.81 162 LEU A O 1
ATOM 1306 N N . GLY A 1 163 ? 20.636 -4.999 -53.157 1.00 89.69 163 GLY A N 1
ATOM 1307 C CA . GLY A 1 163 ? 19.524 -4.862 -54.095 1.00 89.69 163 GLY A CA 1
ATOM 1308 C C . GLY A 1 163 ? 18.704 -6.141 -54.272 1.00 89.69 163 GLY A C 1
ATOM 1309 O O . GLY A 1 163 ? 18.051 -6.291 -55.304 1.00 89.69 163 GLY A O 1
ATOM 1310 N N . LEU A 1 164 ? 18.756 -7.072 -53.312 1.00 93.06 164 LEU A N 1
ATOM 1311 C CA . LEU A 1 164 ? 17.886 -8.249 -53.308 1.00 93.06 164 LEU A CA 1
ATOM 1312 C C . LEU A 1 164 ? 16.471 -7.858 -52.865 1.00 93.06 164 LEU A C 1
ATOM 1314 O O . LEU A 1 164 ? 16.299 -7.133 -51.885 1.00 93.06 164 LEU A O 1
ATOM 1318 N N . ASP A 1 165 ? 15.458 -8.375 -53.561 1.00 92.56 165 ASP A N 1
ATOM 1319 C CA . ASP A 1 165 ? 14.067 -8.223 -53.140 1.00 92.56 165 ASP A CA 1
ATOM 1320 C C . ASP A 1 165 ? 13.769 -9.180 -51.979 1.00 92.56 165 ASP A C 1
ATOM 1322 O O . ASP A 1 165 ? 13.725 -10.402 -52.140 1.00 92.56 165 ASP A O 1
ATOM 1326 N N . LEU A 1 166 ? 13.581 -8.607 -50.792 1.00 93.19 166 LEU A N 1
ATOM 1327 C CA . LEU A 1 166 ? 13.281 -9.337 -49.563 1.00 93.19 166 LEU A CA 1
ATOM 1328 C C . LEU A 1 166 ? 11.800 -9.260 -49.185 1.00 93.19 166 LEU A C 1
ATOM 1330 O O . LEU A 1 166 ? 11.443 -9.648 -48.076 1.00 93.19 166 LEU A O 1
ATOM 1334 N N . THR A 1 167 ? 10.920 -8.818 -50.089 1.00 91.31 167 THR A N 1
ATOM 1335 C CA . THR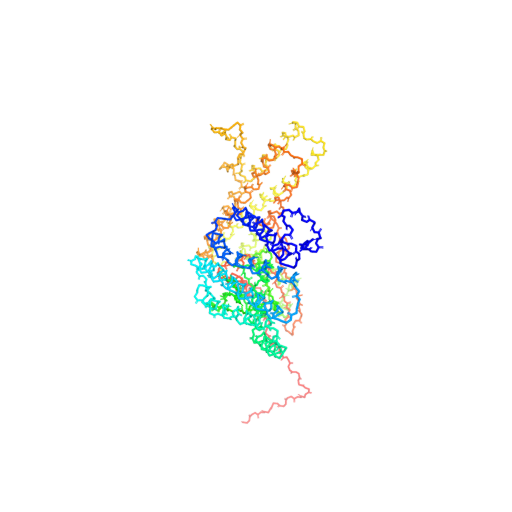 A 1 167 ? 9.477 -8.696 -49.823 1.00 91.31 167 THR A CA 1
ATOM 1336 C C . THR A 1 167 ? 8.886 -10.002 -49.286 1.00 91.31 167 THR A C 1
ATOM 1338 O O . THR A 1 167 ? 8.204 -10.000 -48.262 1.00 91.31 167 THR A O 1
ATOM 1341 N N . GLY A 1 168 ? 9.218 -11.143 -49.901 1.00 90.88 168 GLY A N 1
ATOM 1342 C CA . GLY A 1 168 ? 8.776 -12.457 -49.419 1.00 90.88 168 GLY A CA 1
ATOM 1343 C C . GLY A 1 168 ? 9.313 -12.811 -48.024 1.00 90.88 168 GLY A C 1
ATOM 1344 O O . GLY A 1 168 ? 8.596 -13.404 -47.218 1.00 90.88 168 GLY A O 1
ATOM 1345 N N . LEU A 1 169 ? 10.544 -12.398 -47.704 1.00 89.75 169 LEU A N 1
ATOM 1346 C CA . LEU A 1 169 ? 11.147 -12.613 -46.389 1.00 89.75 169 LEU A CA 1
ATOM 1347 C C . LEU A 1 169 ? 10.496 -11.726 -45.321 1.00 89.75 169 LEU A C 1
ATOM 1349 O O . LEU A 1 169 ? 10.243 -12.209 -44.222 1.00 89.75 169 LEU A O 1
ATOM 1353 N N . TYR A 1 170 ? 10.156 -10.473 -45.638 1.00 88.69 170 TYR A N 1
ATOM 1354 C CA . TYR A 1 170 ? 9.409 -9.603 -44.725 1.00 88.69 170 TYR A CA 1
ATOM 1355 C C . TYR A 1 170 ? 8.022 -10.154 -44.407 1.00 88.69 170 TYR A C 1
ATOM 1357 O O . TYR A 1 170 ? 7.614 -10.112 -43.250 1.00 88.69 170 TYR A O 1
ATOM 1365 N N . VAL A 1 171 ? 7.318 -10.717 -45.394 1.00 92.56 171 VAL A N 1
ATOM 1366 C CA . VAL A 1 171 ? 6.022 -11.375 -45.160 1.00 92.56 171 VAL A CA 1
ATOM 1367 C C . VAL A 1 171 ? 6.186 -12.571 -44.216 1.00 92.56 171 VAL A C 1
ATOM 1369 O O . VAL A 1 171 ? 5.432 -12.700 -43.252 1.00 92.56 171 VAL A O 1
ATOM 1372 N N . ALA A 1 172 ? 7.200 -13.412 -44.437 1.00 90.94 172 ALA A N 1
ATOM 1373 C CA . ALA A 1 172 ? 7.476 -14.565 -43.581 1.00 90.94 172 ALA A CA 1
ATOM 1374 C C . ALA A 1 172 ? 7.883 -14.162 -42.149 1.00 90.94 172 ALA A C 1
ATOM 1376 O O . ALA A 1 172 ? 7.367 -14.718 -41.175 1.00 90.94 172 ALA A O 1
ATOM 1377 N N . LEU A 1 173 ? 8.774 -13.176 -42.007 1.00 89.19 173 LEU A N 1
ATOM 1378 C CA . LEU A 1 173 ? 9.208 -12.645 -40.713 1.00 89.19 173 LEU A CA 1
ATOM 1379 C C . LEU A 1 173 ? 8.060 -11.951 -39.979 1.00 89.19 173 LEU A C 1
ATOM 1381 O O . LEU A 1 173 ? 7.886 -12.186 -38.789 1.00 89.19 173 LEU A O 1
ATOM 1385 N N . GLY A 1 174 ? 7.245 -11.160 -40.680 1.00 89.50 174 GLY A N 1
ATOM 1386 C CA . GLY A 1 174 ? 6.065 -10.506 -40.118 1.00 89.50 174 GLY A CA 1
ATOM 1387 C C . GLY A 1 174 ? 5.035 -11.514 -39.607 1.00 89.50 174 GLY A C 1
ATOM 1388 O O . GLY A 1 174 ? 4.573 -11.393 -38.475 1.00 89.50 174 GLY A O 1
ATOM 1389 N N . GLY A 1 175 ? 4.737 -12.560 -40.388 1.00 94.31 175 GLY A N 1
ATOM 1390 C CA . GLY A 1 175 ? 3.852 -13.649 -39.959 1.00 94.31 175 GLY A CA 1
ATOM 1391 C C . GLY A 1 175 ? 4.399 -14.423 -38.755 1.00 94.31 175 GLY A C 1
ATOM 1392 O O . GLY A 1 175 ? 3.665 -14.701 -37.809 1.00 94.31 175 GLY A O 1
ATOM 1393 N N . THR A 1 176 ? 5.704 -14.710 -38.742 1.00 91.56 176 THR A N 1
ATOM 1394 C CA . THR A 1 176 ? 6.369 -15.381 -37.611 1.00 91.56 176 THR A CA 1
ATOM 1395 C C . THR A 1 176 ? 6.351 -14.509 -36.354 1.00 91.56 176 THR A C 1
ATOM 1397 O O . THR A 1 176 ? 6.028 -14.998 -35.274 1.00 91.56 176 THR A O 1
ATOM 1400 N N . ALA A 1 177 ? 6.648 -13.214 -36.486 1.00 89.94 177 ALA A N 1
ATOM 1401 C CA . ALA A 1 177 ? 6.625 -12.254 -35.386 1.00 89.94 177 ALA A CA 1
ATOM 1402 C C . ALA A 1 177 ? 5.216 -12.089 -34.806 1.00 89.94 177 ALA A C 1
ATOM 1404 O O . ALA A 1 177 ? 5.067 -12.021 -33.591 1.00 89.94 177 ALA A O 1
ATOM 1405 N N . PHE A 1 178 ? 4.185 -12.092 -35.655 1.00 94.06 178 PHE A N 1
ATOM 1406 C CA . PHE A 1 178 ? 2.790 -12.082 -35.223 1.00 94.06 178 PHE A CA 1
ATOM 1407 C C . PHE A 1 178 ? 2.457 -13.322 -34.384 1.00 94.06 178 PHE A C 1
ATOM 1409 O O . PHE A 1 178 ? 2.006 -13.180 -33.252 1.00 94.06 178 PHE A O 1
ATOM 1416 N N . ILE A 1 179 ? 2.745 -14.529 -34.888 1.00 95.69 179 ILE A N 1
ATOM 1417 C CA . ILE A 1 179 ? 2.498 -15.787 -34.157 1.00 95.69 179 ILE A CA 1
ATOM 1418 C C . ILE A 1 179 ? 3.252 -15.804 -32.822 1.00 95.69 179 ILE A C 1
ATOM 1420 O O . I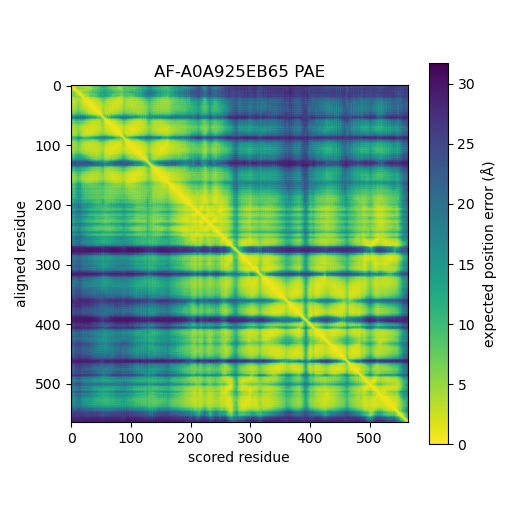LE A 1 179 ? 2.685 -16.178 -31.798 1.00 95.69 179 ILE A O 1
ATOM 1424 N N . LEU A 1 180 ? 4.514 -15.368 -32.816 1.00 92.06 180 LEU A N 1
ATOM 1425 C CA . LEU A 1 180 ? 5.318 -15.284 -31.599 1.00 92.06 180 LEU A CA 1
ATOM 1426 C C . LEU A 1 180 ? 4.752 -14.255 -30.610 1.00 92.06 180 LEU A C 1
ATOM 1428 O O . LEU A 1 180 ? 4.707 -14.525 -29.414 1.00 92.06 180 LEU A O 1
ATOM 1432 N N . GLY A 1 181 ? 4.288 -13.103 -31.097 1.00 91.38 181 GLY A N 1
ATOM 1433 C CA . GLY A 1 181 ? 3.635 -12.083 -30.279 1.00 91.38 181 GLY A CA 1
ATOM 1434 C C . GLY A 1 181 ? 2.365 -12.608 -29.611 1.00 91.38 181 GLY A C 1
ATOM 1435 O O . GLY A 1 181 ? 2.193 -12.416 -28.411 1.00 91.38 181 GLY A O 1
ATOM 1436 N N . PHE A 1 182 ? 1.534 -13.351 -30.350 1.00 94.62 182 PHE A N 1
ATOM 1437 C CA . PHE A 1 182 ? 0.369 -14.046 -29.789 1.00 94.62 182 PHE A CA 1
ATOM 1438 C C . PHE A 1 182 ? 0.765 -15.092 -28.747 1.00 94.62 182 PHE A C 1
ATOM 1440 O O . PHE A 1 182 ? 0.161 -15.155 -27.683 1.00 94.62 182 PHE A O 1
ATOM 1447 N N . ALA A 1 183 ? 1.811 -15.876 -29.011 1.00 93.31 183 ALA A N 1
ATOM 1448 C CA . ALA A 1 183 ? 2.302 -16.872 -28.061 1.00 93.31 183 ALA A CA 1
ATOM 1449 C C . ALA A 1 183 ? 2.852 -16.250 -26.762 1.00 93.31 183 ALA A C 1
ATOM 1451 O O . ALA A 1 183 ? 2.831 -16.892 -25.715 1.00 93.31 183 ALA A O 1
ATOM 1452 N N . LEU A 1 184 ? 3.347 -15.010 -26.822 1.00 91.19 184 LEU A N 1
ATOM 1453 C CA . LEU A 1 184 ? 3.901 -14.273 -25.681 1.00 91.19 184 LEU A CA 1
ATOM 1454 C C . LEU A 1 184 ? 2.914 -13.289 -25.043 1.00 91.19 184 LEU A C 1
ATOM 1456 O O . LEU A 1 184 ? 3.292 -12.592 -24.098 1.00 91.19 184 LEU A O 1
ATOM 1460 N N . GLN A 1 185 ? 1.671 -13.226 -25.527 1.00 92.94 185 GLN A N 1
ATOM 1461 C CA . GLN A 1 185 ? 0.674 -12.250 -25.091 1.00 92.94 185 GLN A CA 1
ATOM 1462 C C . GLN A 1 185 ? 0.508 -12.242 -23.564 1.00 92.94 185 GLN A C 1
ATOM 1464 O O . GLN A 1 185 ? 0.573 -11.176 -22.953 1.00 92.94 185 GLN A O 1
ATOM 1469 N N . ASP A 1 186 ? 0.389 -13.415 -22.936 1.00 90.38 186 ASP A N 1
ATOM 1470 C CA . ASP A 1 186 ? 0.201 -13.532 -21.483 1.00 90.38 186 ASP A CA 1
ATOM 1471 C C . ASP A 1 186 ? 1.433 -13.079 -20.690 1.00 90.38 186 ASP A C 1
ATOM 1473 O O . ASP A 1 186 ? 1.316 -12.483 -19.618 1.00 90.38 186 ASP A O 1
ATOM 1477 N N . VAL A 1 187 ? 2.637 -13.340 -21.203 1.00 88.94 187 VAL A N 1
ATOM 1478 C CA . VAL A 1 187 ? 3.887 -12.921 -20.550 1.00 88.94 187 VAL A CA 1
ATOM 1479 C C . VAL A 1 187 ? 3.996 -11.399 -20.569 1.00 88.94 187 VAL A C 1
ATOM 1481 O O . VAL A 1 187 ? 4.272 -10.792 -19.534 1.00 88.94 187 VAL A O 1
ATOM 1484 N N . LEU A 1 188 ? 3.729 -10.785 -21.726 1.00 88.94 188 LEU A N 1
ATOM 1485 C CA . LEU A 1 188 ? 3.729 -9.332 -21.883 1.00 88.94 188 LEU A CA 1
ATOM 1486 C C . LEU A 1 188 ? 2.616 -8.679 -21.059 1.00 88.94 188 LEU A C 1
ATOM 1488 O O . LEU A 1 188 ? 2.858 -7.662 -20.417 1.00 88.94 188 LEU A O 1
ATOM 1492 N N . SER A 1 189 ? 1.422 -9.273 -21.025 1.00 93.19 189 SER A N 1
ATOM 1493 C CA . SER A 1 189 ? 0.310 -8.768 -20.220 1.00 93.19 189 SER A CA 1
ATOM 1494 C C . SER A 1 189 ? 0.658 -8.756 -18.733 1.00 93.19 189 SER A C 1
ATOM 1496 O O . SER A 1 189 ? 0.533 -7.714 -18.102 1.00 93.19 189 SER A O 1
ATOM 1498 N N . ASN A 1 190 ? 1.185 -9.856 -18.185 1.00 91.31 190 ASN A N 1
ATOM 1499 C CA . ASN A 1 190 ? 1.600 -9.896 -16.781 1.00 91.31 190 ASN A CA 1
ATOM 1500 C C . ASN A 1 190 ? 2.705 -8.879 -16.465 1.00 91.31 190 ASN A C 1
ATOM 1502 O O . ASN A 1 190 ? 2.649 -8.242 -15.418 1.00 91.31 190 ASN A O 1
ATOM 1506 N N . LEU A 1 191 ? 3.669 -8.706 -17.375 1.00 88.94 191 LEU A N 1
ATOM 1507 C CA . LEU A 1 191 ? 4.738 -7.713 -17.262 1.00 88.94 191 LEU A CA 1
ATOM 1508 C C . LEU A 1 191 ? 4.181 -6.284 -17.172 1.00 88.94 191 LEU A C 1
ATOM 1510 O O . LEU A 1 191 ? 4.511 -5.549 -16.243 1.00 88.94 191 LEU A O 1
ATOM 1514 N N . PHE A 1 192 ? 3.329 -5.888 -18.123 1.00 90.00 192 PHE A N 1
ATOM 1515 C CA . PHE A 1 192 ? 2.746 -4.546 -18.133 1.00 90.00 192 PHE A CA 1
ATOM 1516 C C . PHE A 1 192 ? 1.803 -4.323 -16.952 1.00 90.00 192 PHE A C 1
ATOM 1518 O O . PHE A 1 192 ? 1.862 -3.264 -16.337 1.00 90.00 192 PHE A O 1
ATOM 1525 N N . SER A 1 193 ? 0.995 -5.319 -16.579 1.00 91.19 193 SER A N 1
ATOM 1526 C CA . SER A 1 193 ? 0.152 -5.237 -15.385 1.00 91.19 193 SER A CA 1
ATOM 1527 C C . SER A 1 193 ? 0.983 -5.091 -14.112 1.00 91.19 193 SER A C 1
ATOM 1529 O O . SER A 1 193 ? 0.635 -4.280 -13.266 1.00 91.19 193 SER A O 1
ATOM 1531 N N . GLY A 1 194 ? 2.112 -5.797 -13.990 1.00 88.81 194 GLY A N 1
ATOM 1532 C CA . GLY A 1 194 ? 3.035 -5.620 -12.867 1.00 88.81 194 GLY A CA 1
ATOM 1533 C C . GLY A 1 194 ? 3.611 -4.208 -12.788 1.00 88.81 194 GLY A C 1
ATOM 1534 O O . GLY A 1 194 ? 3.608 -3.605 -11.721 1.00 88.81 194 GLY A O 1
ATOM 1535 N N . LEU A 1 195 ? 4.040 -3.643 -13.923 1.00 87.56 195 LEU A N 1
ATOM 1536 C CA . LEU A 1 195 ? 4.511 -2.254 -13.982 1.00 87.56 195 LEU A CA 1
ATOM 1537 C C . LEU A 1 195 ? 3.417 -1.258 -13.579 1.00 87.56 195 LEU A C 1
ATOM 1539 O O . LEU A 1 195 ? 3.697 -0.326 -12.834 1.00 87.56 195 LEU A O 1
ATOM 1543 N N . VAL A 1 196 ? 2.180 -1.463 -14.037 1.00 88.75 196 VAL A N 1
ATOM 1544 C CA . VAL A 1 196 ? 1.038 -0.618 -13.656 1.00 88.75 196 VAL A CA 1
ATOM 1545 C C . VAL A 1 196 ? 0.753 -0.724 -12.157 1.00 88.75 196 VAL A C 1
ATOM 1547 O O . VAL A 1 196 ? 0.617 0.305 -11.505 1.00 88.75 196 VAL A O 1
ATOM 1550 N N . LEU A 1 197 ? 0.748 -1.932 -11.581 1.00 89.50 197 LEU A N 1
ATOM 1551 C CA . LEU A 1 197 ? 0.559 -2.127 -10.137 1.00 89.50 197 LEU A CA 1
ATOM 1552 C C . LEU A 1 197 ? 1.636 -1.414 -9.308 1.00 89.50 197 LEU A C 1
ATOM 1554 O O . LEU A 1 197 ? 1.323 -0.844 -8.266 1.00 89.50 197 LEU A O 1
ATOM 1558 N N . LEU A 1 198 ? 2.886 -1.400 -9.779 1.00 85.00 198 LEU A N 1
ATOM 1559 C CA . LEU A 1 198 ? 3.983 -0.682 -9.124 1.00 85.00 198 LEU A CA 1
ATOM 1560 C C . LEU A 1 198 ? 3.899 0.843 -9.280 1.00 85.00 198 LEU A C 1
ATOM 1562 O O . LEU A 1 198 ? 4.423 1.558 -8.430 1.00 85.00 198 LEU A O 1
ATOM 1566 N N . LEU A 1 199 ? 3.286 1.346 -10.355 1.00 85.50 199 LEU A N 1
ATOM 1567 C CA . LEU A 1 199 ? 3.121 2.783 -10.596 1.00 85.50 199 LEU A CA 1
ATOM 1568 C C . LEU A 1 199 ? 1.911 3.359 -9.855 1.00 85.50 199 LEU A C 1
ATOM 1570 O O . LEU A 1 199 ? 2.044 4.380 -9.183 1.00 85.50 199 LEU A O 1
ATOM 1574 N N . ASP A 1 200 ? 0.752 2.707 -9.961 1.00 86.88 200 ASP A N 1
ATOM 1575 C CA . ASP A 1 200 ? -0.494 3.170 -9.342 1.00 86.88 200 ASP A CA 1
ATOM 1576 C C . ASP A 1 200 ? -0.563 2.789 -7.854 1.00 86.88 200 ASP A C 1
ATOM 1578 O O . ASP A 1 200 ? -1.189 3.485 -7.055 1.00 86.88 200 ASP A O 1
ATOM 1582 N N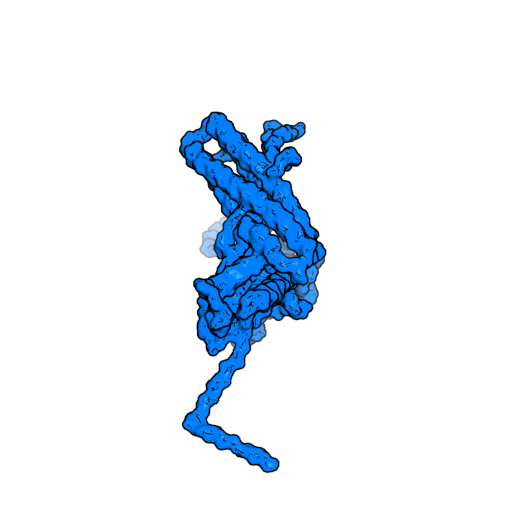 . THR A 1 201 ? 0.128 1.719 -7.445 1.00 86.81 201 THR A N 1
ATOM 1583 C CA . THR A 1 201 ? 0.217 1.229 -6.055 1.00 86.81 201 THR A CA 1
ATOM 1584 C C . THR A 1 201 ? -1.140 1.116 -5.339 1.00 86.81 201 THR A C 1
ATOM 1586 O O . THR A 1 201 ? -1.319 1.691 -4.261 1.00 86.81 201 THR A O 1
ATOM 1589 N N . PRO A 1 202 ? -2.120 0.370 -5.896 1.00 88.75 202 PRO A N 1
ATOM 1590 C CA . PRO A 1 202 ? -3.438 0.197 -5.266 1.00 88.75 202 PRO A CA 1
ATOM 1591 C C . PRO A 1 202 ? -3.357 -0.463 -3.876 1.00 88.75 202 PRO A C 1
ATOM 1593 O O . PRO A 1 202 ? -4.227 -0.273 -3.024 1.00 88.75 202 PRO A O 1
ATOM 1596 N N . PHE A 1 203 ? -2.288 -1.218 -3.638 1.00 92.00 203 PHE A N 1
ATOM 1597 C CA . PHE A 1 203 ? -1.894 -1.789 -2.359 1.00 92.00 203 PHE A CA 1
ATOM 1598 C C . PHE A 1 203 ? -0.364 -1.801 -2.273 1.00 92.00 203 PHE A C 1
ATOM 1600 O O . PHE A 1 203 ? 0.333 -1.735 -3.290 1.00 92.00 203 PHE A O 1
ATOM 1607 N N . GLN A 1 204 ? 0.160 -1.859 -1.055 1.00 90.75 204 GLN A N 1
ATOM 1608 C CA . GLN A 1 204 ? 1.595 -1.889 -0.774 1.00 90.75 204 GLN A CA 1
ATOM 1609 C C . GLN A 1 204 ? 1.981 -3.147 0.004 1.00 90.75 204 GLN A C 1
ATOM 1611 O O . GLN A 1 204 ? 1.128 -3.853 0.536 1.00 90.75 204 GLN A O 1
ATOM 1616 N N . PHE A 1 205 ? 3.285 -3.424 0.070 1.00 89.69 205 PHE A N 1
ATOM 1617 C CA . PHE A 1 205 ? 3.828 -4.461 0.944 1.00 89.69 205 PHE A CA 1
ATOM 1618 C C . PHE A 1 205 ? 3.291 -4.298 2.374 1.00 89.69 205 PHE A C 1
ATOM 1620 O O . PHE A 1 205 ? 3.368 -3.211 2.949 1.00 89.69 205 PHE A O 1
ATOM 1627 N N . GLY A 1 206 ? 2.772 -5.384 2.946 1.00 89.19 206 GLY A N 1
ATOM 1628 C CA . GLY A 1 206 ? 2.206 -5.409 4.293 1.00 89.19 206 GLY A CA 1
ATOM 1629 C C . GLY A 1 206 ? 0.783 -4.857 4.415 1.00 89.19 206 GLY A C 1
ATOM 1630 O O . GLY A 1 206 ? 0.253 -4.837 5.529 1.00 89.19 206 GLY A O 1
ATOM 1631 N N . ASP A 1 207 ? 0.151 -4.413 3.324 1.00 92.69 207 ASP A N 1
ATOM 1632 C CA . ASP A 1 207 ? -1.294 -4.166 3.315 1.00 92.69 207 ASP A CA 1
ATOM 1633 C C . ASP A 1 207 ? -2.039 -5.503 3.421 1.00 92.69 207 ASP A C 1
ATOM 1635 O O . ASP A 1 207 ? -1.581 -6.533 2.914 1.00 92.69 207 ASP A O 1
ATOM 1639 N N . VAL A 1 208 ? -3.203 -5.479 4.066 1.00 93.94 208 VAL A N 1
ATOM 1640 C CA . VAL A 1 208 ? -4.134 -6.608 4.060 1.00 93.94 208 VAL A CA 1
ATOM 1641 C C . VAL A 1 208 ? -5.214 -6.298 3.037 1.00 93.94 208 VAL A C 1
ATOM 1643 O O . VAL A 1 208 ? -5.790 -5.206 3.022 1.00 93.94 208 VAL A O 1
ATOM 1646 N N . VAL A 1 209 ? -5.471 -7.254 2.154 1.00 94.94 209 VAL A N 1
ATOM 1647 C CA . VAL A 1 209 ? -6.449 -7.132 1.078 1.00 94.94 209 VAL A CA 1
ATOM 1648 C C . VAL A 1 209 ? -7.413 -8.307 1.103 1.00 94.94 209 VAL A C 1
ATOM 1650 O O . VAL A 1 209 ? -7.059 -9.415 1.501 1.00 94.94 209 VAL A O 1
ATOM 1653 N N . GLN A 1 210 ? -8.633 -8.061 0.647 1.00 94.12 210 GLN A N 1
ATOM 1654 C CA . GLN A 1 210 ? -9.612 -9.090 0.354 1.00 94.12 210 GLN A CA 1
ATOM 1655 C C . GLN A 1 210 ? -9.675 -9.295 -1.163 1.00 94.12 210 GLN A C 1
ATOM 1657 O O . GLN A 1 210 ? -9.885 -8.342 -1.924 1.00 94.12 210 GLN A O 1
ATOM 1662 N N . LEU A 1 211 ? -9.449 -10.538 -1.584 1.00 93.00 211 LEU A N 1
ATOM 1663 C CA . LEU A 1 211 ? -9.552 -10.978 -2.973 1.00 93.00 211 LEU A CA 1
ATOM 1664 C C . LEU A 1 211 ? -11.029 -11.191 -3.362 1.00 93.00 211 LEU A C 1
ATOM 1666 O O . LEU A 1 211 ? -11.913 -11.221 -2.506 1.00 93.00 211 LEU A O 1
ATOM 1670 N N . GLU A 1 212 ? -11.306 -11.340 -4.659 1.00 90.50 212 GLU A N 1
ATOM 1671 C CA . GLU A 1 212 ? -12.673 -11.445 -5.202 1.00 90.50 212 GLU A CA 1
ATOM 1672 C C . GLU A 1 212 ? -13.470 -12.647 -4.654 1.00 90.50 212 GLU A C 1
ATOM 1674 O O . GLU A 1 212 ? -14.688 -12.573 -4.505 1.00 90.50 212 GLU A O 1
ATOM 1679 N N . ASP A 1 213 ? -12.791 -13.739 -4.301 1.00 89.25 213 ASP A N 1
ATOM 1680 C CA . ASP A 1 213 ? -13.380 -14.932 -3.678 1.00 89.25 213 ASP A CA 1
ATOM 1681 C C . ASP A 1 213 ? -13.649 -14.776 -2.169 1.00 89.25 213 ASP A C 1
ATOM 1683 O O . ASP A 1 213 ? -14.182 -15.684 -1.527 1.00 89.25 213 ASP A O 1
ATOM 1687 N N . GLY A 1 214 ? -13.317 -13.613 -1.605 1.00 90.06 214 GLY A N 1
ATOM 1688 C CA . GLY A 1 214 ? -13.466 -13.289 -0.195 1.00 90.06 214 GLY A CA 1
ATOM 1689 C C . GLY A 1 214 ? -12.258 -13.660 0.663 1.00 90.06 214 GLY A C 1
ATOM 1690 O O . GLY A 1 214 ? -12.285 -13.369 1.861 1.00 90.06 214 GLY A O 1
ATOM 1691 N N . THR A 1 215 ? -11.205 -14.256 0.094 1.00 92.00 215 THR A N 1
ATOM 1692 C CA . THR A 1 215 ? -9.987 -14.599 0.834 1.00 92.00 215 THR A CA 1
ATOM 1693 C C . THR A 1 215 ? -9.266 -13.342 1.312 1.00 92.00 215 THR A C 1
ATOM 1695 O O . THR A 1 215 ? -8.976 -12.437 0.530 1.00 92.00 215 THR A O 1
ATOM 1698 N N . ILE A 1 216 ? -8.954 -13.303 2.609 1.00 92.69 216 ILE A N 1
ATOM 1699 C CA . ILE A 1 216 ? -8.162 -12.243 3.237 1.00 92.69 216 ILE A CA 1
ATOM 1700 C C . ILE A 1 216 ? -6.689 -12.643 3.173 1.00 92.69 216 ILE A C 1
ATOM 1702 O O . ILE A 1 216 ? -6.309 -13.737 3.597 1.00 92.69 216 ILE A O 1
ATOM 1706 N N . ALA A 1 217 ? -5.855 -11.767 2.621 1.00 95.12 217 ALA A N 1
ATOM 1707 C CA . ALA A 1 217 ? -4.442 -12.045 2.446 1.00 95.12 217 ALA A CA 1
ATOM 1708 C C . ALA A 1 217 ? -3.569 -10.797 2.622 1.00 95.12 217 ALA A C 1
ATOM 1710 O O . ALA A 1 217 ? -3.959 -9.676 2.299 1.00 95.12 217 ALA A O 1
ATOM 1711 N N . VAL A 1 218 ? -2.353 -11.006 3.116 1.00 95.25 218 VAL A N 1
ATOM 1712 C CA . VAL A 1 218 ? -1.341 -9.963 3.316 1.00 95.25 218 VAL A CA 1
ATOM 1713 C C . VAL A 1 218 ? -0.449 -9.890 2.092 1.00 95.25 218 VAL A C 1
ATOM 1715 O O . VAL A 1 218 ? 0.077 -10.914 1.659 1.00 95.25 218 VAL A O 1
ATOM 1718 N N . VAL A 1 219 ? -0.204 -8.695 1.566 1.00 95.31 219 VAL A N 1
ATOM 1719 C CA . VAL A 1 219 ? 0.731 -8.502 0.453 1.00 95.31 219 VAL A CA 1
ATOM 1720 C C . VAL A 1 219 ? 2.164 -8.731 0.943 1.00 95.31 219 VAL A C 1
ATOM 1722 O O . VAL A 1 219 ? 2.654 -7.990 1.797 1.00 95.31 219 VAL A O 1
ATOM 1725 N N . LYS A 1 220 ? 2.849 -9.745 0.406 1.00 94.19 220 LYS A N 1
ATOM 1726 C CA . LYS A 1 220 ? 4.236 -10.091 0.763 1.00 94.19 220 LYS A CA 1
ATOM 1727 C C . LYS A 1 220 ? 5.256 -9.624 -0.261 1.00 94.19 220 LYS A C 1
ATOM 1729 O O . LYS A 1 220 ? 6.348 -9.250 0.130 1.00 94.19 220 LYS A O 1
ATOM 1734 N N . ASP A 1 221 ? 4.931 -9.635 -1.546 1.00 91.00 221 ASP A N 1
ATOM 1735 C CA . ASP A 1 221 ? 5.812 -9.082 -2.575 1.00 91.00 221 ASP A CA 1
ATOM 1736 C C . ASP A 1 221 ? 5.018 -8.744 -3.837 1.00 91.00 221 ASP A C 1
ATOM 1738 O O . ASP A 1 221 ? 4.077 -9.455 -4.197 1.00 91.00 221 ASP A O 1
ATOM 1742 N N . ILE A 1 222 ? 5.408 -7.670 -4.522 1.00 89.62 222 ILE A N 1
ATOM 1743 C CA . ILE A 1 222 ? 4.833 -7.269 -5.810 1.00 89.62 222 ILE A CA 1
ATOM 1744 C C . ILE A 1 222 ? 5.917 -7.450 -6.868 1.00 89.62 222 ILE A C 1
ATOM 1746 O O . ILE A 1 222 ? 6.686 -6.540 -7.184 1.00 89.62 222 ILE A O 1
ATOM 1750 N N . GLY A 1 223 ? 5.975 -8.658 -7.419 1.00 86.06 223 GLY A N 1
ATOM 1751 C CA . GLY A 1 223 ? 6.889 -8.994 -8.495 1.00 86.06 223 GLY A CA 1
ATOM 1752 C C . GLY A 1 223 ? 6.408 -8.482 -9.852 1.00 86.06 223 GLY A C 1
ATOM 1753 O O . GLY A 1 223 ? 5.272 -8.048 -10.045 1.00 86.06 223 GLY A O 1
ATOM 1754 N N . LEU A 1 224 ? 7.272 -8.604 -10.860 1.00 82.06 224 LEU A N 1
ATOM 1755 C CA . LEU A 1 224 ? 6.975 -8.112 -12.207 1.00 82.06 224 LEU A CA 1
ATOM 1756 C C . LEU A 1 224 ? 5.903 -8.931 -12.946 1.00 82.06 224 LEU A C 1
ATOM 1758 O O . LEU A 1 224 ? 5.165 -8.387 -13.760 1.00 82.06 224 LEU A O 1
ATOM 1762 N N . ARG A 1 225 ? 5.811 -10.239 -12.670 1.00 87.00 225 ARG A N 1
ATOM 1763 C CA . ARG A 1 225 ? 4.827 -11.151 -13.288 1.00 87.00 225 ARG A CA 1
ATOM 1764 C C . ARG A 1 225 ? 3.721 -11.576 -12.325 1.00 87.00 225 ARG A C 1
ATOM 1766 O O . ARG A 1 225 ? 2.588 -11.774 -12.760 1.00 87.00 225 ARG A O 1
ATOM 1773 N N . VAL A 1 226 ? 4.075 -11.800 -11.066 1.00 92.25 226 VAL A N 1
ATOM 1774 C CA . VAL A 1 226 ? 3.189 -12.337 -10.034 1.00 92.25 226 VAL A CA 1
ATOM 1775 C C . VAL A 1 226 ? 3.279 -11.467 -8.793 1.00 92.25 226 VAL A C 1
ATOM 1777 O O . VAL A 1 226 ? 4.359 -10.975 -8.470 1.00 92.25 226 VAL A O 1
ATOM 1780 N N . THR A 1 227 ? 2.162 -11.331 -8.095 1.00 93.19 227 THR A N 1
ATOM 1781 C CA . THR A 1 227 ? 2.118 -10.780 -6.743 1.00 93.19 227 THR A CA 1
ATOM 1782 C C . THR A 1 227 ? 1.940 -11.933 -5.768 1.00 93.19 227 THR A C 1
ATOM 1784 O O . THR A 1 227 ? 1.142 -12.848 -6.000 1.00 93.19 227 THR A O 1
ATOM 1787 N N . HIS A 1 228 ? 2.731 -11.904 -4.704 1.00 94.69 228 HIS A N 1
ATOM 1788 C CA . HIS A 1 228 ? 2.743 -12.891 -3.639 1.00 94.69 228 HIS A CA 1
ATOM 1789 C C . HIS A 1 228 ? 1.939 -12.359 -2.457 1.00 94.69 228 HIS A C 1
ATOM 1791 O O . HIS A 1 228 ? 2.232 -11.293 -1.912 1.00 94.69 228 HIS A O 1
ATOM 1797 N N . PHE A 1 229 ? 0.932 -13.125 -2.061 1.00 96.19 229 PHE A N 1
ATOM 1798 C CA . PHE A 1 229 ? 0.124 -12.877 -0.882 1.00 96.19 229 PHE A CA 1
ATOM 1799 C C . PHE A 1 229 ? 0.291 -14.016 0.122 1.00 96.19 229 PHE A C 1
ATOM 1801 O O . PHE A 1 229 ? 0.559 -15.154 -0.252 1.00 96.19 229 PHE A O 1
ATOM 1808 N N . TYR A 1 230 ? 0.075 -13.717 1.393 1.00 95.62 230 TYR A N 1
ATOM 1809 C CA . TYR A 1 230 ? -0.014 -14.700 2.463 1.00 95.62 230 TYR A CA 1
ATOM 1810 C C . TYR A 1 230 ? -1.452 -14.762 2.967 1.00 95.62 230 TYR A C 1
ATOM 1812 O O . TYR A 1 230 ? -1.957 -13.772 3.495 1.00 95.62 230 TYR A O 1
ATOM 1820 N N . ASN A 1 231 ? -2.111 -15.902 2.791 1.00 95.06 231 ASN A N 1
ATOM 1821 C CA . ASN A 1 231 ? -3.451 -16.149 3.310 1.00 95.06 231 ASN A CA 1
ATOM 1822 C C . ASN A 1 231 ? -3.381 -16.290 4.831 1.00 95.06 231 ASN A C 1
ATOM 1824 O O . ASN A 1 231 ? -2.722 -17.199 5.340 1.00 95.06 231 ASN A O 1
ATOM 1828 N N . THR A 1 232 ? -4.056 -15.389 5.540 1.00 88.62 232 THR A N 1
ATOM 1829 C CA . THR A 1 232 ? -4.000 -15.321 7.005 1.00 88.62 232 THR A CA 1
ATOM 1830 C C . THR A 1 232 ? -4.743 -16.474 7.662 1.00 88.62 232 THR A C 1
ATOM 1832 O O . THR A 1 232 ? -4.301 -16.961 8.692 1.00 88.62 232 THR A O 1
ATOM 1835 N N . LYS A 1 233 ? -5.812 -16.963 7.028 1.00 87.00 233 LYS A N 1
ATOM 1836 C CA . LYS A 1 233 ? -6.677 -18.020 7.558 1.00 87.00 233 LYS A CA 1
ATOM 1837 C C . LYS A 1 233 ? -6.109 -19.421 7.348 1.00 87.00 233 LYS A C 1
ATOM 1839 O O . LYS A 1 233 ? -6.174 -20.262 8.236 1.00 87.00 233 LYS A O 1
ATOM 1844 N N . ASP A 1 234 ? -5.575 -19.681 6.157 1.00 89.88 234 ASP A N 1
ATOM 1845 C CA . ASP A 1 234 ? -5.043 -21.004 5.801 1.00 89.88 234 ASP A CA 1
ATOM 1846 C C . ASP A 1 234 ? -3.525 -21.113 6.026 1.00 89.88 234 ASP A C 1
ATOM 1848 O O . ASP A 1 234 ? -2.937 -22.159 5.749 1.00 89.88 234 ASP A O 1
ATOM 1852 N N . HIS A 1 235 ? -2.877 -20.030 6.474 1.00 89.06 235 HIS A N 1
ATOM 1853 C CA . HIS A 1 235 ? -1.426 -19.913 6.657 1.00 89.06 235 HIS A CA 1
ATOM 1854 C C . HIS A 1 235 ? -0.615 -20.418 5.451 1.00 89.06 235 HIS A C 1
ATOM 1856 O O . HIS A 1 235 ? 0.329 -21.200 5.590 1.00 89.06 235 HIS A O 1
ATOM 1862 N N . SER A 1 236 ? -0.990 -19.979 4.249 1.00 94.00 236 SER A N 1
ATOM 1863 C CA . SER A 1 236 ? -0.396 -20.442 2.990 1.00 94.00 236 SER A CA 1
ATOM 1864 C C . SER A 1 236 ? -0.079 -19.299 2.028 1.00 94.00 236 SER A C 1
ATOM 1866 O O . SER A 1 236 ? -0.696 -18.235 2.070 1.00 94.00 236 SER A O 1
ATOM 1868 N N . ASP A 1 237 ? 0.900 -19.525 1.151 1.00 95.62 237 ASP A N 1
ATOM 1869 C CA . ASP A 1 237 ? 1.293 -18.565 0.122 1.00 95.62 237 ASP A CA 1
ATOM 1870 C C . ASP A 1 237 ? 0.393 -18.670 -1.115 1.00 95.62 237 ASP A C 1
ATOM 1872 O O . ASP A 1 237 ? 0.172 -19.752 -1.664 1.00 95.62 237 ASP A O 1
ATOM 1876 N N . ILE A 1 238 ? -0.083 -17.521 -1.590 1.00 94.88 238 ILE A N 1
ATOM 1877 C CA . ILE A 1 238 ? -0.871 -17.375 -2.812 1.00 94.88 238 ILE A CA 1
ATOM 1878 C C . ILE A 1 238 ? -0.052 -16.565 -3.818 1.00 94.88 238 ILE A C 1
ATOM 1880 O O . ILE A 1 238 ? 0.351 -15.436 -3.548 1.00 94.88 238 ILE A O 1
ATOM 1884 N N . TYR A 1 239 ? 0.153 -17.117 -5.014 1.00 95.19 239 TYR A N 1
ATOM 1885 C CA . TYR A 1 239 ? 0.810 -16.424 -6.124 1.00 95.19 239 TYR A CA 1
ATOM 1886 C C . TYR A 1 239 ? -0.205 -16.123 -7.219 1.00 95.19 239 TYR A C 1
ATOM 1888 O O . TYR A 1 239 ? -0.689 -17.038 -7.889 1.00 95.19 239 TYR A O 1
ATOM 1896 N N . VAL A 1 240 ? -0.502 -14.841 -7.430 1.00 94.19 240 VAL A N 1
ATOM 1897 C CA . VAL A 1 240 ? -1.487 -14.413 -8.430 1.00 94.19 240 VAL A CA 1
ATOM 1898 C C . VAL A 1 240 ? -0.781 -13.717 -9.595 1.00 94.19 240 VAL A C 1
ATOM 1900 O O . VAL A 1 240 ? 0.002 -12.792 -9.364 1.00 94.19 240 VAL A O 1
ATOM 1903 N N . PRO A 1 241 ? -1.028 -14.122 -10.856 1.00 95.12 241 PRO A N 1
ATOM 1904 C CA . PRO A 1 241 ? -0.527 -13.395 -12.017 1.00 95.12 241 PRO A CA 1
ATOM 1905 C C . PRO A 1 241 ? -1.050 -11.955 -12.045 1.00 95.12 241 PRO A C 1
ATOM 1907 O O . PRO A 1 241 ? -2.246 -11.715 -11.883 1.00 95.12 241 PRO A O 1
ATOM 1910 N N . ASN A 1 242 ? -0.174 -10.990 -12.318 1.00 93.94 242 ASN A N 1
ATOM 1911 C CA . ASN A 1 242 ? -0.521 -9.568 -12.269 1.00 93.94 242 ASN A CA 1
ATOM 1912 C C . ASN A 1 242 ? -1.613 -9.178 -13.276 1.00 93.94 242 ASN A C 1
ATOM 1914 O O . ASN A 1 242 ? -2.405 -8.279 -13.010 1.00 93.94 242 ASN A O 1
ATOM 1918 N N . SER A 1 243 ? -1.685 -9.867 -14.419 1.00 94.06 243 SER A N 1
ATOM 1919 C CA . SER A 1 243 ? -2.754 -9.661 -15.410 1.00 94.06 243 SER A CA 1
ATOM 1920 C C . SER A 1 243 ? -4.146 -9.997 -14.869 1.00 94.06 243 SER A C 1
ATOM 1922 O O . SER A 1 243 ? -5.111 -9.336 -15.242 1.00 94.06 243 SER A O 1
ATOM 1924 N N . VAL A 1 244 ? -4.246 -10.974 -13.961 1.00 93.31 244 VAL A N 1
ATOM 1925 C CA . VAL A 1 244 ? -5.500 -11.337 -13.284 1.00 93.31 244 VAL A CA 1
ATOM 1926 C C . VAL A 1 244 ? -5.858 -10.273 -12.249 1.00 93.31 244 VAL A C 1
ATOM 1928 O O . VAL A 1 244 ? -6.991 -9.803 -12.227 1.00 93.31 244 VAL A O 1
ATOM 1931 N N . LEU A 1 245 ? -4.876 -9.820 -11.462 1.00 92.12 245 LEU A N 1
ATOM 1932 C CA . LEU A 1 245 ? -5.068 -8.767 -10.454 1.00 92.12 245 LEU A CA 1
ATOM 1933 C C . LEU A 1 245 ? -5.577 -7.461 -11.059 1.00 92.12 245 LEU A C 1
ATOM 1935 O O . LEU A 1 245 ? -6.447 -6.820 -10.486 1.00 92.12 245 LEU A O 1
ATOM 1939 N N . GLY A 1 246 ? -5.061 -7.082 -12.231 1.00 85.62 246 GLY A N 1
ATOM 1940 C CA . GLY A 1 246 ? -5.516 -5.883 -12.935 1.00 85.62 246 GLY A CA 1
ATOM 1941 C C . GLY A 1 246 ? -6.964 -5.959 -13.435 1.00 85.62 246 GLY A C 1
ATOM 1942 O O . GLY A 1 246 ? -7.532 -4.926 -13.779 1.00 85.62 246 GLY A O 1
ATOM 1943 N N . GLY A 1 247 ? -7.552 -7.159 -13.505 1.00 84.31 247 GLY A N 1
ATOM 1944 C CA . GLY A 1 247 ? -8.923 -7.381 -13.966 1.00 84.31 247 GLY A CA 1
ATOM 1945 C C . GLY A 1 247 ? -9.953 -7.609 -12.856 1.00 84.31 247 GLY A C 1
ATOM 1946 O O . GLY A 1 247 ? -11.145 -7.544 -13.147 1.00 84.31 247 GLY A O 1
ATOM 1947 N N . MET A 1 248 ? -9.524 -7.871 -11.619 1.00 89.38 248 MET A N 1
ATOM 1948 C CA . MET A 1 248 ? -10.417 -8.199 -10.501 1.00 89.38 248 MET A CA 1
ATOM 1949 C C . MET A 1 248 ? -10.585 -7.031 -9.524 1.00 89.38 248 MET A C 1
ATOM 1951 O O . MET A 1 248 ? -9.743 -6.137 -9.437 1.00 89.38 248 MET A O 1
ATOM 1955 N N . ILE A 1 249 ? -11.679 -7.043 -8.761 1.00 91.00 249 ILE A N 1
ATOM 1956 C CA . ILE A 1 249 ? -11.891 -6.083 -7.673 1.00 91.00 249 ILE A CA 1
ATOM 1957 C C . ILE A 1 249 ? -11.068 -6.538 -6.465 1.00 91.00 249 ILE A C 1
ATOM 1959 O O . ILE A 1 249 ? -11.193 -7.675 -6.018 1.00 91.00 249 ILE A O 1
ATOM 1963 N N . ILE A 1 250 ? -10.246 -5.636 -5.927 1.00 91.94 250 ILE A N 1
ATOM 1964 C CA . ILE A 1 250 ? -9.454 -5.862 -4.713 1.00 91.94 250 ILE A CA 1
ATOM 1965 C C . ILE A 1 250 ? -9.886 -4.834 -3.676 1.00 91.94 250 ILE A C 1
ATOM 1967 O O . ILE A 1 250 ? -9.835 -3.629 -3.935 1.00 91.94 250 ILE A O 1
ATOM 1971 N N . VAL A 1 251 ? -10.294 -5.302 -2.499 1.00 93.81 251 VAL A N 1
ATOM 1972 C CA . VAL A 1 251 ? -10.652 -4.424 -1.380 1.00 93.81 251 VAL A CA 1
ATOM 1973 C C . VAL A 1 251 ? -9.462 -4.347 -0.435 1.00 93.81 251 VAL A C 1
ATOM 1975 O O . VAL A 1 251 ? -9.079 -5.342 0.170 1.00 93.81 251 VAL A O 1
ATOM 1978 N N . ASN A 1 252 ? -8.853 -3.171 -0.305 1.00 93.56 252 ASN A N 1
ATOM 1979 C CA . ASN A 1 252 ? -7.795 -2.957 0.678 1.00 93.56 252 ASN A CA 1
ATOM 1980 C C . ASN A 1 252 ? -8.432 -2.650 2.036 1.00 93.56 252 ASN A C 1
ATOM 1982 O O . ASN A 1 252 ? -8.989 -1.571 2.219 1.00 93.56 252 ASN A O 1
ATOM 1986 N N . ILE A 1 253 ? -8.364 -3.602 2.966 1.00 91.88 253 ILE A N 1
ATOM 1987 C CA . ILE A 1 253 ? -9.038 -3.498 4.269 1.00 91.88 253 ILE A CA 1
ATOM 1988 C C . ILE A 1 253 ? -8.210 -2.734 5.307 1.00 91.88 253 ILE A C 1
ATOM 1990 O O . ILE A 1 253 ? -8.719 -2.393 6.364 1.00 91.88 253 ILE A O 1
ATOM 1994 N N . THR A 1 254 ? -6.946 -2.432 4.997 1.00 89.00 254 THR A N 1
ATOM 1995 C CA . THR A 1 254 ? -6.040 -1.649 5.861 1.00 89.00 254 THR A CA 1
ATOM 1996 C C . THR A 1 254 ? -5.909 -0.184 5.457 1.00 89.00 254 THR A C 1
ATOM 1998 O O . THR A 1 254 ? -5.040 0.527 5.964 1.00 89.00 254 THR A O 1
ATOM 2001 N N . ARG A 1 255 ? -6.735 0.274 4.509 1.00 86.25 255 ARG A N 1
ATOM 2002 C CA . ARG A 1 255 ? -6.772 1.665 4.052 1.00 86.25 255 ARG A CA 1
ATOM 2003 C C . ARG A 1 255 ? -8.197 2.224 4.141 1.00 86.25 255 ARG A C 1
ATOM 2005 O O . ARG A 1 255 ? -9.138 1.518 3.794 1.00 86.25 255 ARG A O 1
ATOM 2012 N N . PRO A 1 256 ? -8.372 3.506 4.519 1.00 80.31 256 PRO A N 1
ATOM 2013 C CA . PRO A 1 256 ? -7.327 4.491 4.825 1.00 80.31 256 PRO A CA 1
ATOM 2014 C C . PRO A 1 256 ? -6.659 4.302 6.197 1.00 80.31 256 PRO A C 1
ATOM 2016 O O . PRO A 1 256 ? -5.551 4.795 6.383 1.00 80.31 256 PRO A O 1
ATOM 2019 N N . THR A 1 257 ? -7.297 3.585 7.124 1.00 84.19 257 THR A N 1
ATOM 2020 C CA . THR A 1 257 ? -6.748 3.225 8.440 1.00 84.19 257 THR A CA 1
ATOM 2021 C C . THR A 1 257 ? -6.819 1.711 8.640 1.00 84.19 257 THR A C 1
ATOM 2023 O O . THR A 1 257 ? -7.469 1.013 7.863 1.00 84.19 257 THR A O 1
ATOM 2026 N N . THR A 1 258 ? -6.146 1.195 9.669 1.00 86.00 258 THR A N 1
ATOM 2027 C CA . THR A 1 258 ? -6.187 -0.231 10.036 1.00 86.00 258 THR A CA 1
ATOM 2028 C C . THR A 1 258 ? -7.451 -0.622 10.809 1.00 86.00 258 THR A C 1
ATOM 2030 O O . THR A 1 258 ? -7.613 -1.790 11.154 1.00 86.00 258 THR A O 1
ATOM 2033 N N . ASP A 1 259 ? -8.360 0.325 11.054 1.00 89.06 259 ASP A N 1
ATOM 2034 C CA . ASP A 1 259 ? -9.609 0.076 11.770 1.00 89.06 259 ASP A CA 1
ATOM 2035 C C . ASP A 1 259 ? -10.605 -0.656 10.866 1.00 89.06 259 ASP A C 1
ATOM 2037 O O . ASP A 1 259 ? -10.893 -0.214 9.750 1.00 89.06 259 ASP A O 1
ATOM 2041 N N . LEU A 1 260 ? -11.189 -1.740 11.368 1.00 90.62 260 LEU A N 1
ATOM 2042 C CA . LEU A 1 260 ? -12.107 -2.578 10.607 1.00 90.62 260 LEU A CA 1
ATOM 2043 C C . LEU A 1 260 ? -13.551 -2.374 11.062 1.00 90.62 260 LEU A C 1
ATOM 2045 O O . LEU A 1 260 ? -13.880 -2.575 12.229 1.00 90.62 260 LEU A O 1
ATOM 2049 N N . ALA A 1 261 ? -14.443 -2.067 10.121 1.00 91.44 261 ALA A N 1
ATOM 2050 C CA . ALA A 1 261 ? -15.881 -2.151 10.357 1.00 91.44 261 ALA A CA 1
ATOM 2051 C C . ALA A 1 261 ? -16.330 -3.623 10.390 1.00 91.44 261 ALA A C 1
ATOM 2053 O O . ALA A 1 261 ? -16.114 -4.363 9.430 1.00 91.44 261 ALA A O 1
ATOM 2054 N N . ALA A 1 262 ? -16.993 -4.034 11.468 1.00 92.69 262 ALA A N 1
ATOM 2055 C CA . ALA A 1 262 ? -17.524 -5.378 11.659 1.00 92.69 262 ALA A CA 1
ATOM 2056 C C . ALA A 1 262 ? -19.013 -5.337 12.032 1.00 92.69 262 ALA A C 1
ATOM 2058 O O . ALA A 1 262 ? -19.542 -4.320 12.494 1.00 92.69 262 ALA A O 1
ATOM 2059 N N . SER A 1 263 ? -19.711 -6.455 11.818 1.00 94.81 263 SER A N 1
ATOM 2060 C CA . SER A 1 263 ? -21.108 -6.582 12.227 1.00 94.81 263 SER A CA 1
ATOM 2061 C C . SER A 1 263 ? -21.474 -7.987 12.693 1.00 94.81 263 SER A C 1
ATOM 2063 O O . SER A 1 263 ? -20.899 -8.982 12.251 1.00 94.81 263 SER A O 1
ATOM 2065 N N . ILE A 1 264 ? -22.448 -8.068 13.602 1.00 95.50 264 ILE A N 1
ATOM 2066 C CA . ILE A 1 264 ? -23.027 -9.323 14.086 1.00 95.50 264 ILE A CA 1
ATOM 2067 C C . ILE A 1 264 ? -24.542 -9.270 13.875 1.00 95.50 264 ILE A C 1
ATOM 2069 O O . ILE A 1 264 ? -25.224 -8.381 14.386 1.00 95.50 264 ILE A O 1
ATOM 2073 N N . GLY A 1 265 ? -25.067 -10.248 13.134 1.00 94.62 265 GLY A N 1
ATOM 2074 C CA . GLY A 1 265 ? -26.504 -10.477 12.994 1.00 94.62 265 GLY A CA 1
ATOM 2075 C C . GLY A 1 265 ? -27.046 -11.297 14.164 1.00 94.62 265 GLY A C 1
ATOM 2076 O O . GLY A 1 265 ? -26.493 -12.345 14.499 1.00 94.62 265 GLY A O 1
ATOM 2077 N N . ILE A 1 266 ? -28.124 -10.825 14.787 1.00 93.62 266 ILE A N 1
ATOM 2078 C CA . ILE A 1 266 ? -28.707 -11.409 15.996 1.00 93.62 266 ILE A CA 1
ATOM 2079 C C . ILE A 1 266 ? -30.215 -11.539 15.811 1.00 93.62 266 ILE A C 1
ATOM 2081 O O . ILE A 1 266 ? -30.929 -10.544 15.744 1.00 93.62 266 ILE A O 1
ATOM 2085 N N . GLY A 1 267 ? -30.711 -12.773 15.767 1.00 91.31 267 GLY A N 1
ATOM 2086 C CA . GLY A 1 267 ? -32.145 -13.048 15.790 1.00 91.31 267 GLY A CA 1
ATOM 2087 C C . GLY A 1 267 ? -32.654 -13.181 17.224 1.00 91.31 267 GLY A C 1
ATOM 2088 O O . GLY A 1 267 ? -32.041 -13.878 18.032 1.00 91.31 267 GLY A O 1
ATOM 2089 N N . VAL A 1 268 ? -33.799 -12.571 17.528 1.00 89.88 268 VAL A N 1
ATOM 2090 C CA . VAL A 1 268 ? -34.513 -12.719 18.809 1.00 89.88 268 VAL A CA 1
ATOM 2091 C C . VAL A 1 268 ? -35.936 -13.217 18.558 1.00 89.88 268 VAL A C 1
ATOM 2093 O O . VAL A 1 268 ? -36.596 -12.748 17.635 1.00 89.88 268 VAL A O 1
ATOM 2096 N N . ALA A 1 269 ? -36.431 -14.175 19.344 1.00 85.56 269 ALA A N 1
ATOM 2097 C CA . ALA A 1 269 ? -37.777 -14.721 19.159 1.00 85.56 269 ALA A CA 1
ATOM 2098 C C . ALA A 1 269 ? -38.874 -13.669 19.422 1.00 85.56 269 ALA A C 1
ATOM 2100 O O . ALA A 1 269 ? -38.812 -12.928 20.402 1.00 85.56 269 ALA A O 1
ATOM 2101 N N . TYR A 1 270 ? -39.938 -13.661 18.608 1.00 78.50 270 TYR A N 1
ATOM 2102 C CA . TYR A 1 270 ? -41.097 -12.769 18.809 1.00 78.50 270 TYR A CA 1
ATOM 2103 C C . TYR A 1 270 ? -41.775 -12.956 20.173 1.00 78.50 270 TYR A C 1
ATOM 2105 O O . TYR A 1 270 ? -42.294 -12.010 20.758 1.00 78.50 270 TYR A O 1
ATOM 2113 N N . THR A 1 271 ? -41.778 -14.186 20.692 1.00 63.75 271 THR A N 1
ATOM 2114 C CA . THR A 1 271 ? -42.434 -14.564 21.953 1.00 63.75 271 THR A CA 1
ATOM 2115 C C . THR A 1 271 ? -41.765 -13.984 23.192 1.00 63.75 271 THR A C 1
ATOM 2117 O O . THR A 1 271 ? -42.392 -13.987 24.255 1.00 63.75 271 THR A O 1
ATOM 2120 N N . ALA A 1 272 ? -40.547 -13.443 23.073 1.00 55.59 272 ALA A N 1
ATOM 2121 C CA . ALA A 1 272 ? -39.931 -12.666 24.142 1.00 55.59 272 ALA A CA 1
ATOM 2122 C C . ALA A 1 272 ? -40.858 -11.511 24.584 1.00 55.59 272 ALA A C 1
ATOM 2124 O O . ALA A 1 272 ? -40.974 -11.259 25.782 1.00 55.59 272 ALA A O 1
ATOM 2125 N N . ASP A 1 273 ? -41.627 -10.921 23.656 1.00 52.66 273 ASP A N 1
ATOM 2126 C CA . ASP A 1 273 ? -42.598 -9.837 23.906 1.00 52.66 273 ASP A CA 1
ATOM 2127 C C . ASP A 1 273 ? -43.831 -10.276 24.725 1.00 52.66 273 ASP A C 1
ATOM 2129 O O . ASP A 1 273 ? -44.502 -9.465 25.354 1.00 52.66 273 ASP A O 1
ATOM 2133 N N . SER A 1 274 ? -44.127 -11.581 24.781 1.00 48.66 274 SER A N 1
ATOM 2134 C CA . SER A 1 274 ? -45.334 -12.117 25.430 1.00 48.66 274 SER A CA 1
ATOM 2135 C C . SER A 1 274 ? -45.136 -12.545 26.890 1.00 48.66 274 SER A C 1
ATOM 2137 O O . SER A 1 274 ? -46.128 -12.648 27.615 1.00 48.66 274 SER A O 1
ATOM 2139 N N . LYS A 1 275 ? -43.909 -12.860 27.329 1.00 50.16 275 LYS A N 1
ATOM 2140 C CA . LYS A 1 275 ? -43.634 -13.337 28.704 1.00 50.16 275 LYS A CA 1
ATOM 2141 C C . LYS A 1 275 ? -43.300 -12.203 29.683 1.00 50.16 275 LYS A C 1
ATOM 2143 O O . LYS A 1 275 ? -43.279 -12.437 30.892 1.00 50.16 275 LYS A O 1
ATOM 2148 N N . TYR A 1 276 ? -43.065 -10.986 29.191 1.00 48.31 276 TYR A N 1
ATOM 2149 C CA . TYR A 1 276 ? -42.704 -9.831 30.010 1.00 48.31 276 TYR A CA 1
ATOM 2150 C C . TYR A 1 276 ? -43.967 -9.097 30.495 1.00 48.31 276 TYR A C 1
ATOM 2152 O O . TYR A 1 276 ? -44.583 -8.314 29.784 1.00 48.31 276 TYR A O 1
ATOM 2160 N N . ASN A 1 277 ? -44.377 -9.355 31.739 1.00 45.84 277 ASN A N 1
ATOM 2161 C CA . ASN A 1 277 ? -45.560 -8.756 32.387 1.00 45.84 277 ASN A CA 1
ATOM 2162 C C . ASN A 1 277 ? -45.348 -7.291 32.852 1.00 45.84 277 ASN A C 1
ATOM 2164 O O . ASN A 1 277 ? -46.054 -6.804 33.737 1.00 45.84 277 ASN A O 1
ATOM 2168 N N . GLY A 1 278 ? -44.358 -6.588 32.297 1.00 48.94 278 GLY A N 1
ATOM 2169 C CA . GLY A 1 278 ? -43.980 -5.225 32.670 1.00 48.94 278 GLY A CA 1
ATOM 2170 C C . GLY A 1 278 ? -43.988 -4.303 31.455 1.00 48.94 278 GLY A C 1
ATOM 2171 O O . GLY A 1 278 ? -43.658 -4.724 30.359 1.00 48.94 278 GLY A O 1
ATOM 2172 N N . SER A 1 279 ? -44.358 -3.044 31.672 1.00 46.59 279 SER A N 1
ATOM 2173 C CA . SER A 1 279 ? -44.577 -1.956 30.702 1.00 46.59 279 SER A CA 1
ATOM 2174 C C . SER A 1 279 ? -43.412 -1.602 29.742 1.00 46.59 279 SER A C 1
ATOM 2176 O O . SER A 1 279 ? -43.494 -0.574 29.065 1.00 46.59 279 SER A O 1
ATOM 2178 N N . ASP A 1 280 ? -42.342 -2.395 29.671 1.00 54.59 280 ASP A N 1
ATOM 2179 C CA . ASP A 1 280 ? -41.151 -2.122 28.866 1.00 54.59 280 ASP A CA 1
ATOM 2180 C C . ASP A 1 280 ? -41.122 -2.991 27.600 1.00 54.59 280 ASP A C 1
ATOM 2182 O O . ASP A 1 280 ? -41.127 -4.216 27.655 1.00 54.59 280 ASP A O 1
ATOM 2186 N N . ASN A 1 281 ? -41.089 -2.321 26.447 1.00 65.56 281 ASN A N 1
ATOM 2187 C CA . ASN A 1 281 ? -41.011 -2.912 25.112 1.00 65.56 281 ASN A CA 1
ATOM 2188 C C . ASN A 1 281 ? -39.767 -3.819 24.989 1.00 65.56 281 ASN A C 1
ATOM 2190 O O . ASN A 1 281 ? -38.647 -3.347 25.197 1.00 65.56 281 ASN A O 1
ATOM 2194 N N . VAL A 1 282 ? -39.935 -5.093 24.614 1.00 67.12 282 VAL A N 1
ATOM 2195 C CA . VAL A 1 282 ? -38.824 -6.056 24.491 1.00 67.12 282 VAL A CA 1
ATOM 2196 C C . VAL A 1 282 ? -37.753 -5.603 23.511 1.00 67.12 282 VAL A C 1
ATOM 2198 O O . VAL A 1 282 ? -36.569 -5.816 23.765 1.00 67.12 282 VAL A O 1
ATOM 2201 N N . GLN A 1 283 ? -38.128 -4.882 22.454 1.00 66.94 283 GLN A N 1
ATOM 2202 C CA . GLN A 1 283 ? -37.165 -4.278 21.536 1.00 66.94 283 GLN A CA 1
ATOM 2203 C C . GLN A 1 283 ? -36.225 -3.300 22.254 1.00 66.94 283 GLN A C 1
ATOM 2205 O O . GLN A 1 283 ? -35.031 -3.268 21.969 1.00 66.94 283 GLN A O 1
ATOM 2210 N N . LYS A 1 284 ? -36.750 -2.506 23.195 1.00 73.94 284 LYS A N 1
ATOM 2211 C CA . LYS A 1 284 ? -35.950 -1.562 23.980 1.00 73.94 284 LYS A CA 1
ATOM 2212 C C . LYS A 1 284 ? -34.974 -2.313 24.886 1.00 73.94 284 LYS A C 1
ATOM 2214 O O . LYS A 1 284 ? -33.803 -1.962 24.920 1.00 73.94 284 LYS A O 1
ATOM 2219 N N . ASN A 1 285 ? -35.432 -3.387 25.532 1.00 83.50 285 ASN A N 1
ATOM 2220 C CA . ASN A 1 285 ? -34.589 -4.216 26.393 1.00 83.50 285 ASN A CA 1
ATOM 2221 C C . ASN A 1 285 ? -33.456 -4.908 25.607 1.00 83.50 285 ASN A C 1
ATOM 2223 O O . ASN A 1 285 ? -32.299 -4.840 26.009 1.00 83.50 285 ASN A O 1
ATOM 2227 N N . VAL A 1 286 ? -33.762 -5.495 24.442 1.00 88.31 286 VAL A N 1
ATOM 2228 C CA . VAL A 1 286 ? -32.753 -6.102 23.553 1.00 88.31 286 VAL A CA 1
ATOM 2229 C C . VAL A 1 286 ? -31.703 -5.070 23.145 1.00 88.31 286 VAL A C 1
ATOM 2231 O O . VAL A 1 286 ? -30.512 -5.304 23.339 1.00 88.31 286 VAL A O 1
ATOM 2234 N N . THR A 1 287 ? -32.126 -3.915 22.626 1.00 90.50 287 THR A N 1
ATOM 2235 C CA . THR A 1 287 ? -31.201 -2.852 22.208 1.00 90.50 287 THR A CA 1
ATOM 2236 C C . THR A 1 287 ? -30.353 -2.344 23.374 1.00 90.50 287 THR A C 1
ATOM 2238 O O . THR A 1 287 ? -29.153 -2.145 23.202 1.00 90.50 287 THR A O 1
ATOM 2241 N N . ASP A 1 288 ? -30.934 -2.172 24.563 1.00 89.56 288 ASP A N 1
ATOM 2242 C CA . ASP A 1 288 ? -30.208 -1.709 25.750 1.00 89.56 288 ASP A CA 1
ATOM 2243 C C . ASP A 1 288 ? -29.153 -2.732 26.204 1.00 89.56 288 ASP A C 1
ATOM 2245 O O . ASP A 1 288 ? -28.021 -2.348 26.511 1.00 89.56 288 ASP A O 1
ATOM 2249 N N . ILE A 1 289 ? -29.481 -4.030 26.197 1.00 90.31 289 ILE A N 1
ATOM 2250 C CA . ILE A 1 289 ? -28.529 -5.107 26.510 1.00 90.31 289 ILE A CA 1
ATOM 2251 C C . ILE A 1 289 ? -27.399 -5.133 25.486 1.00 90.31 289 ILE A C 1
ATOM 2253 O O . ILE A 1 289 ? -26.231 -5.083 25.869 1.00 90.31 289 ILE A O 1
ATOM 2257 N N . LEU A 1 290 ? -27.731 -5.167 24.193 1.00 92.94 290 LEU A N 1
ATOM 2258 C CA . LEU A 1 290 ? -26.737 -5.179 23.122 1.00 92.94 290 LEU A CA 1
ATOM 2259 C C . LEU A 1 290 ? -25.802 -3.974 23.245 1.00 92.94 290 LEU A C 1
ATOM 2261 O O . LEU A 1 290 ? -24.584 -4.137 23.218 1.00 92.94 290 LEU A O 1
ATOM 2265 N N . LYS A 1 291 ? -26.354 -2.778 23.485 1.00 92.19 291 LYS A N 1
ATOM 2266 C CA . LYS A 1 291 ? -25.573 -1.546 23.624 1.00 92.19 291 LYS A CA 1
ATOM 2267 C C . LYS A 1 291 ? -24.601 -1.619 24.789 1.00 92.19 291 LYS A C 1
ATOM 2269 O O . LYS A 1 291 ? -23.451 -1.223 24.631 1.00 92.19 291 LYS A O 1
ATOM 2274 N N . LYS A 1 292 ? -25.037 -2.138 25.939 1.00 89.69 292 LYS A N 1
ATOM 2275 C CA . LYS A 1 292 ? -24.160 -2.337 27.100 1.00 89.69 292 LYS A CA 1
ATOM 2276 C C . LYS A 1 292 ? -23.035 -3.321 26.803 1.00 89.69 292 LYS A C 1
ATOM 2278 O O . LYS A 1 292 ? -21.895 -3.030 27.140 1.00 89.69 292 LYS A O 1
ATOM 2283 N N . VAL A 1 293 ? -23.341 -4.444 26.152 1.00 91.00 293 VAL A N 1
ATOM 2284 C CA . VAL A 1 293 ? -22.338 -5.464 25.815 1.00 91.00 293 VAL A CA 1
ATOM 2285 C C . VAL A 1 293 ? -21.273 -4.895 24.882 1.00 91.00 293 VAL A C 1
ATOM 2287 O O . VAL A 1 293 ? -20.087 -4.998 25.173 1.00 91.00 293 VAL A O 1
ATOM 2290 N N . ILE A 1 294 ? -21.681 -4.240 23.795 1.00 92.00 294 ILE A N 1
ATOM 2291 C CA . ILE A 1 294 ? -20.730 -3.734 22.801 1.00 92.00 294 ILE A CA 1
ATOM 2292 C C . ILE A 1 294 ? -19.903 -2.577 23.369 1.00 92.00 294 ILE A C 1
ATOM 2294 O O . ILE A 1 294 ? -18.688 -2.560 23.205 1.00 92.00 294 ILE A O 1
ATOM 2298 N N . MET A 1 295 ? -20.538 -1.638 24.084 1.00 90.06 295 MET A N 1
ATOM 2299 C CA . MET A 1 295 ? -19.824 -0.528 24.731 1.00 90.06 295 MET A CA 1
ATOM 2300 C C . MET A 1 295 ? -18.887 -1.007 25.845 1.00 90.06 295 MET A C 1
ATOM 2302 O O . MET A 1 295 ? -17.862 -0.378 26.091 1.00 90.06 295 MET A O 1
ATOM 2306 N N . GLY A 1 296 ? -19.220 -2.112 26.514 1.00 89.06 296 GLY A N 1
ATOM 2307 C CA . GLY A 1 296 ? -18.383 -2.709 27.551 1.00 89.06 296 GLY A CA 1
ATOM 2308 C C . GLY A 1 296 ? -17.177 -3.480 27.011 1.00 89.06 296 GLY A C 1
ATOM 2309 O O . GLY A 1 296 ? -16.263 -3.765 27.780 1.00 89.06 296 GLY A O 1
ATOM 2310 N N . HIS A 1 297 ? -17.135 -3.798 25.712 1.00 90.06 297 HIS A N 1
ATOM 2311 C CA . HIS A 1 297 ? -16.035 -4.568 25.140 1.00 90.06 297 HIS A CA 1
ATOM 2312 C C . HIS A 1 297 ? -14.751 -3.717 25.050 1.00 90.06 297 HIS A C 1
ATOM 2314 O O . HIS A 1 297 ? -14.758 -2.635 24.446 1.00 90.06 297 HIS A O 1
ATOM 2320 N N . PRO A 1 298 ? -13.612 -4.184 25.592 1.00 86.38 298 PRO A N 1
ATOM 2321 C CA . PRO A 1 298 ? -12.393 -3.380 25.690 1.00 86.38 298 PRO A CA 1
ATOM 2322 C C . PRO A 1 298 ? -11.822 -2.965 24.325 1.00 86.38 298 PRO A C 1
ATOM 2324 O O . PRO A 1 298 ? -11.394 -1.818 24.180 1.00 86.38 298 PRO A O 1
ATOM 2327 N N . ASP A 1 299 ? -11.907 -3.842 23.324 1.00 88.00 299 ASP A N 1
ATOM 2328 C CA . ASP A 1 299 ? -11.284 -3.681 21.993 1.00 88.00 299 ASP A CA 1
ATOM 2329 C C . ASP A 1 299 ? -12.216 -3.139 20.891 1.00 88.00 299 ASP A C 1
ATOM 2331 O O . ASP A 1 299 ? -11.869 -3.113 19.716 1.00 88.00 299 ASP A O 1
ATOM 2335 N N . VAL A 1 300 ? -13.434 -2.723 21.241 1.00 90.44 300 VAL A N 1
ATOM 2336 C CA . VAL A 1 300 ? -14.370 -2.114 20.280 1.00 90.44 300 VAL A CA 1
ATOM 2337 C C . VAL A 1 300 ? -14.288 -0.594 20.379 1.00 90.44 300 VAL A C 1
ATOM 2339 O O . VAL A 1 300 ? -14.233 -0.058 21.482 1.00 90.44 300 VAL A O 1
ATOM 2342 N N . PHE A 1 301 ? -14.301 0.142 19.271 1.00 89.88 301 PHE A N 1
ATOM 2343 C CA . PHE A 1 301 ? -14.361 1.607 19.341 1.00 89.88 301 PHE A CA 1
ATOM 2344 C C . PHE A 1 301 ? -15.635 2.096 20.036 1.00 89.88 301 PHE A C 1
ATOM 2346 O O . PHE A 1 301 ? -16.691 1.476 19.957 1.00 89.88 301 PHE A O 1
ATOM 2353 N N . GLY A 1 302 ? -15.540 3.242 20.705 1.00 88.56 302 GLY A N 1
ATOM 2354 C CA . GLY A 1 302 ? -16.689 3.925 21.279 1.00 88.56 302 GLY A CA 1
ATOM 2355 C C . GLY A 1 302 ? -16.280 5.088 22.173 1.00 88.56 302 GLY A C 1
ATOM 2356 O O . GLY A 1 302 ? -15.122 5.203 22.577 1.00 88.56 302 GLY A O 1
ATOM 2357 N N . ASP A 1 303 ? -17.247 5.938 22.501 1.00 89.00 303 ASP A N 1
ATOM 2358 C CA . ASP A 1 303 ? -17.107 7.004 23.495 1.00 89.00 303 ASP A CA 1
ATOM 2359 C C . ASP A 1 303 ? -16.506 6.490 24.820 1.00 89.00 303 ASP A C 1
ATOM 2361 O O . ASP A 1 303 ? -17.120 5.685 25.525 1.00 89.00 303 ASP A O 1
ATOM 2365 N N . ILE A 1 304 ? -15.295 6.958 25.147 1.00 88.50 304 ILE A N 1
ATOM 2366 C CA . ILE A 1 304 ? -14.478 6.407 26.239 1.00 88.50 304 ILE A CA 1
ATOM 2367 C C . ILE A 1 304 ? -15.180 6.516 27.595 1.00 88.50 304 ILE A C 1
ATOM 2369 O O . ILE A 1 304 ? -15.086 5.588 28.395 1.00 88.50 304 ILE A O 1
ATOM 2373 N N . ASP A 1 305 ? -15.910 7.602 27.852 1.00 88.88 305 ASP A N 1
ATOM 2374 C CA . ASP A 1 305 ? -16.631 7.780 29.114 1.00 88.88 305 ASP A CA 1
ATOM 2375 C C . ASP A 1 305 ? -17.714 6.711 29.277 1.00 88.88 305 ASP A C 1
ATOM 2377 O O . ASP A 1 305 ? -17.742 5.988 30.274 1.00 88.88 305 ASP A O 1
ATOM 2381 N N . LYS A 1 306 ? -18.548 6.526 28.248 1.00 89.12 306 LYS A N 1
ATOM 2382 C CA . LYS A 1 306 ? -19.566 5.465 28.251 1.00 89.12 306 LYS A CA 1
ATOM 2383 C C . LYS A 1 306 ? -18.951 4.069 28.303 1.00 89.12 306 LYS A C 1
ATOM 2385 O O . LYS A 1 306 ? -19.551 3.171 28.891 1.00 89.12 306 LYS A O 1
ATOM 2390 N N . LYS A 1 307 ? -17.789 3.868 27.673 1.00 89.31 307 LYS A N 1
ATOM 2391 C CA . LYS A 1 307 ? -17.063 2.596 27.735 1.00 89.31 307 LYS A CA 1
ATOM 2392 C C . LYS A 1 307 ? -16.594 2.299 29.151 1.00 89.31 307 LYS A C 1
ATOM 2394 O O . LYS A 1 307 ? -16.826 1.197 29.624 1.00 89.31 307 LYS A O 1
ATOM 2399 N N . LEU A 1 308 ? -15.972 3.259 29.837 1.00 88.81 308 LEU A N 1
ATOM 2400 C CA . LEU A 1 308 ? -15.502 3.087 31.216 1.00 88.81 308 LEU A CA 1
ATOM 2401 C C . LEU A 1 308 ? -16.652 2.728 32.169 1.00 88.81 308 LEU A C 1
ATOM 2403 O O . LEU A 1 308 ? -16.477 1.850 33.018 1.00 88.81 308 LEU A O 1
ATOM 2407 N N . ASP A 1 309 ? -17.825 3.339 31.976 1.00 87.88 309 ASP A N 1
ATOM 2408 C CA . ASP A 1 309 ? -19.045 2.999 32.715 1.00 87.88 309 ASP A CA 1
ATOM 2409 C C . ASP A 1 309 ? -19.525 1.569 32.401 1.00 87.88 309 ASP A C 1
ATOM 2411 O O . ASP A 1 309 ? -19.804 0.788 33.310 1.00 87.88 309 ASP A O 1
ATOM 2415 N N . ALA A 1 310 ? -19.593 1.197 31.118 1.00 87.50 310 ALA A N 1
ATOM 2416 C CA . ALA A 1 310 ? -20.078 -0.114 30.677 1.00 87.50 310 ALA A CA 1
ATOM 2417 C C . ALA A 1 310 ? -19.103 -1.269 30.978 1.00 87.50 310 ALA A C 1
ATOM 2419 O O . ALA A 1 310 ? -19.528 -2.405 31.184 1.00 87.50 310 ALA A O 1
ATOM 2420 N N . LEU A 1 311 ? -17.800 -0.991 31.040 1.00 84.56 311 LEU A N 1
ATOM 2421 C CA . LEU A 1 311 ? -16.745 -1.974 31.301 1.00 84.56 311 LEU A CA 1
ATOM 2422 C C . LEU A 1 311 ? -16.834 -2.553 32.720 1.00 84.56 311 LEU A C 1
ATOM 2424 O O . LEU A 1 311 ? -16.404 -3.676 32.955 1.00 84.56 311 LEU A O 1
ATOM 2428 N N . ALA A 1 312 ? -17.412 -1.808 33.670 1.00 74.00 312 ALA A N 1
ATOM 2429 C CA . ALA A 1 312 ? -17.695 -2.324 35.009 1.00 74.00 312 ALA A CA 1
ATOM 2430 C C . ALA A 1 312 ? -18.773 -3.419 35.004 1.00 74.00 312 ALA A C 1
ATOM 2432 O O . ALA A 1 312 ? -18.740 -4.309 35.854 1.00 74.00 312 ALA A O 1
ATOM 2433 N N . ASP A 1 313 ? -19.705 -3.344 34.052 1.00 73.00 313 ASP A N 1
ATOM 2434 C CA . ASP A 1 313 ? -20.789 -4.305 33.909 1.00 73.00 313 ASP A CA 1
ATOM 2435 C C . ASP A 1 313 ? -20.376 -5.503 33.049 1.00 73.00 313 ASP A C 1
ATOM 2437 O O . ASP A 1 313 ? -20.923 -6.577 33.280 1.00 73.00 313 ASP A O 1
ATOM 2441 N N . PHE A 1 314 ? -19.457 -5.354 32.080 1.00 73.25 314 PHE A N 1
ATOM 2442 C CA . PHE A 1 314 ? -19.020 -6.421 31.161 1.00 73.25 314 PHE A CA 1
ATOM 2443 C C . PHE A 1 314 ? -18.538 -7.661 31.933 1.00 73.25 314 PHE A C 1
ATOM 2445 O O . PHE A 1 314 ? -17.755 -7.542 32.877 1.00 73.25 314 PHE A O 1
ATOM 2452 N N . SER A 1 315 ? -19.058 -8.851 31.597 1.00 60.16 315 SER A N 1
ATOM 2453 C CA . SER A 1 315 ? -18.927 -9.998 32.498 1.00 60.16 315 SER A CA 1
ATOM 2454 C C . SER A 1 315 ? -17.461 -10.400 32.706 1.00 60.16 315 SER A C 1
ATOM 2456 O O . SER A 1 315 ? -16.706 -10.659 31.771 1.00 60.16 315 SER A O 1
ATOM 2458 N N . GLN A 1 316 ? -17.069 -10.529 33.975 1.00 58.84 316 GLN A N 1
ATOM 2459 C CA . GLN A 1 316 ? -15.761 -11.059 34.390 1.00 58.84 316 GLN A CA 1
ATOM 2460 C C . GLN A 1 316 ? -15.536 -12.514 33.934 1.00 58.84 316 GLN A C 1
ATOM 2462 O O . GLN A 1 316 ? -14.431 -13.041 34.058 1.00 58.84 316 GLN A O 1
ATOM 2467 N N . PHE A 1 317 ? -16.589 -13.188 33.457 1.00 53.22 317 PHE A N 1
ATOM 2468 C CA . PHE A 1 317 ? -16.618 -14.629 33.238 1.00 53.22 317 PHE A CA 1
ATOM 2469 C C . PHE A 1 317 ? -15.918 -15.069 31.944 1.00 53.22 317 PHE A C 1
ATOM 2471 O O . PHE A 1 317 ? -15.405 -16.184 31.898 1.00 53.22 317 PHE A O 1
ATOM 2478 N N . LEU A 1 318 ? -15.885 -14.224 30.906 1.00 56.84 318 LEU A N 1
ATOM 2479 C CA . LEU A 1 318 ? -15.375 -14.612 29.582 1.00 56.84 318 LEU A CA 1
ATOM 2480 C C . LEU A 1 318 ? -13.966 -14.090 29.283 1.00 56.84 318 LEU A C 1
ATOM 2482 O O . LEU A 1 318 ? -13.184 -14.808 28.668 1.00 56.84 318 LEU A O 1
ATOM 2486 N N . SER A 1 319 ? -13.629 -12.888 29.748 1.00 63.62 319 SER A N 1
ATOM 2487 C CA . SER A 1 319 ? -12.360 -12.207 29.443 1.00 63.62 319 SER A CA 1
ATOM 2488 C C . SER A 1 319 ? -11.353 -12.218 30.600 1.00 63.62 319 SER A C 1
ATOM 2490 O O . SER A 1 319 ? -10.181 -11.927 30.389 1.00 63.62 319 SER A O 1
ATOM 2492 N N . GLY A 1 320 ? -11.775 -12.597 31.811 1.00 72.94 320 GLY A N 1
ATOM 2493 C CA . GLY A 1 320 ? -10.924 -12.612 33.003 1.00 72.94 320 GLY A CA 1
ATOM 2494 C C . GLY A 1 320 ? -10.709 -11.223 33.619 1.00 72.94 320 GLY A C 1
ATOM 2495 O O . GLY A 1 320 ? -10.698 -10.200 32.938 1.00 72.94 320 GLY A O 1
ATOM 2496 N N . GLN A 1 321 ? -10.537 -11.184 34.944 1.00 79.62 321 GLN A N 1
ATOM 2497 C CA . GLN A 1 321 ? -10.421 -9.932 35.706 1.00 79.62 321 GLN A CA 1
ATOM 2498 C C . GLN A 1 321 ? -9.217 -9.082 35.272 1.00 79.62 321 GLN A C 1
ATOM 2500 O O . GLN A 1 321 ? -9.321 -7.863 35.191 1.00 79.62 321 GLN A O 1
ATOM 2505 N N . GLU A 1 322 ? -8.099 -9.737 34.953 1.00 84.25 322 GLU A N 1
ATOM 2506 C CA . GLU A 1 322 ? -6.864 -9.092 34.499 1.00 84.25 322 GLU A CA 1
ATOM 2507 C C . GLU A 1 322 ? -7.083 -8.281 33.216 1.00 84.25 322 GLU A C 1
ATOM 2509 O O . GLU A 1 322 ? -6.762 -7.098 33.185 1.00 84.25 322 GLU A O 1
ATOM 2514 N N . LYS A 1 323 ? -7.733 -8.864 32.201 1.00 85.31 323 LYS A N 1
ATOM 2515 C CA . LYS A 1 323 ? -8.038 -8.175 30.939 1.00 85.31 323 LYS A CA 1
ATOM 2516 C C . LYS A 1 323 ? -8.886 -6.924 31.147 1.00 85.31 323 LYS A C 1
ATOM 2518 O O . LYS A 1 323 ? -8.621 -5.891 30.543 1.00 85.31 323 LYS A O 1
ATOM 2523 N N . ILE A 1 324 ? -9.900 -7.001 32.009 1.00 86.00 324 ILE A N 1
ATOM 2524 C CA . ILE A 1 324 ? -10.769 -5.857 32.318 1.00 86.00 324 ILE A CA 1
ATOM 2525 C C . ILE A 1 324 ? -9.987 -4.758 33.044 1.00 86.00 324 ILE A C 1
ATOM 2527 O O . ILE A 1 324 ? -10.127 -3.581 32.710 1.00 86.00 324 ILE A O 1
ATOM 2531 N N . ASP A 1 325 ? -9.144 -5.127 34.008 1.00 87.44 325 ASP A N 1
ATOM 2532 C CA . ASP A 1 325 ? -8.343 -4.166 34.765 1.00 87.44 325 ASP A CA 1
ATOM 2533 C C . ASP A 1 325 ? -7.295 -3.473 33.873 1.00 87.44 325 ASP A C 1
ATOM 2535 O O . ASP A 1 325 ? -7.143 -2.249 33.948 1.00 87.44 325 ASP A O 1
ATOM 2539 N N . GLU A 1 326 ? -6.619 -4.209 32.984 1.00 89.69 326 GLU A N 1
ATOM 2540 C CA . GLU A 1 326 ? -5.667 -3.630 32.025 1.00 89.69 326 GLU A CA 1
ATOM 2541 C C . GLU A 1 326 ? -6.368 -2.789 30.949 1.00 89.69 326 GLU A C 1
ATOM 2543 O O . GLU A 1 326 ? -5.940 -1.667 30.660 1.00 89.69 326 GLU A O 1
ATOM 2548 N N . ALA A 1 327 ? -7.515 -3.238 30.435 1.00 89.19 327 ALA A N 1
ATOM 2549 C CA . ALA A 1 327 ? -8.313 -2.451 29.502 1.00 89.19 327 ALA A CA 1
ATOM 2550 C C . ALA A 1 327 ? -8.816 -1.138 30.115 1.00 89.19 327 ALA A C 1
ATOM 2552 O O . ALA A 1 327 ? -8.808 -0.102 29.446 1.00 89.19 327 ALA A O 1
ATOM 2553 N N . ARG A 1 328 ? -9.220 -1.142 31.394 1.00 90.38 328 ARG A N 1
ATOM 2554 C CA . ARG A 1 328 ? -9.604 0.086 32.104 1.00 90.38 328 ARG A CA 1
ATOM 2555 C C . ARG A 1 328 ? -8.441 1.073 32.148 1.00 90.38 328 ARG A C 1
ATOM 2557 O O . ARG A 1 328 ? -8.623 2.230 31.774 1.00 90.38 328 ARG A O 1
ATOM 2564 N N . LYS A 1 329 ? -7.247 0.623 32.550 1.00 91.00 329 LYS A N 1
ATOM 2565 C CA . LYS A 1 329 ? -6.043 1.473 32.575 1.00 91.00 329 LYS A CA 1
ATOM 2566 C C . LYS A 1 329 ? -5.731 2.031 31.188 1.00 91.00 329 LYS A C 1
ATOM 2568 O O . LYS A 1 329 ? -5.468 3.226 31.064 1.00 91.00 329 LYS A O 1
ATOM 2573 N N . ARG A 1 330 ? -5.812 1.196 30.145 1.00 90.88 330 ARG A N 1
ATOM 2574 C CA . ARG A 1 330 ? -5.617 1.607 28.746 1.00 90.88 330 ARG A CA 1
ATOM 2575 C C . ARG A 1 330 ? -6.575 2.731 28.353 1.00 90.88 330 ARG A C 1
ATOM 2577 O O . ARG A 1 330 ? -6.120 3.766 27.873 1.00 90.88 330 ARG A O 1
ATOM 2584 N N . LEU A 1 331 ? -7.873 2.561 28.610 1.00 90.81 331 LEU A N 1
ATOM 2585 C CA . LEU A 1 331 ? -8.903 3.556 28.293 1.00 90.81 331 LEU A CA 1
ATOM 2586 C C . LEU A 1 331 ? -8.735 4.857 29.093 1.00 90.81 331 LEU A C 1
ATOM 2588 O O . LEU A 1 331 ? -8.938 5.940 28.551 1.00 90.81 331 LEU A O 1
ATOM 2592 N N . GLU A 1 332 ? -8.326 4.784 30.361 1.00 92.50 332 GLU A N 1
ATOM 2593 C CA . GLU A 1 332 ? -8.054 5.972 31.180 1.00 92.50 332 GLU A CA 1
ATOM 2594 C C . GLU A 1 332 ? -6.867 6.789 30.651 1.00 92.50 332 GLU A C 1
ATOM 2596 O O . GLU A 1 332 ? -6.915 8.022 30.650 1.00 92.50 332 GLU A O 1
ATOM 2601 N N . VAL A 1 333 ? -5.796 6.121 30.210 1.00 93.19 333 VAL A N 1
ATOM 2602 C CA . VAL A 1 333 ? -4.652 6.792 29.576 1.00 93.19 333 VAL A CA 1
ATOM 2603 C C . VAL A 1 333 ? -5.062 7.357 28.216 1.00 93.19 333 VAL A C 1
ATOM 2605 O O . VAL A 1 333 ? -4.741 8.504 27.911 1.00 93.19 333 VAL A O 1
ATOM 2608 N N . GLU A 1 334 ? -5.823 6.596 27.427 1.00 91.88 334 GLU A N 1
ATOM 2609 C CA . GLU A 1 334 ? -6.320 7.041 26.126 1.00 91.88 334 GLU A CA 1
ATOM 2610 C C . GLU A 1 334 ? -7.223 8.272 26.236 1.00 91.88 334 GLU A C 1
ATOM 2612 O O . GLU A 1 334 ? -7.111 9.191 25.429 1.00 91.88 334 GLU A O 1
ATOM 2617 N N . LYS A 1 335 ? -8.067 8.345 27.271 1.00 92.31 335 LYS A N 1
ATOM 2618 C CA . LYS A 1 335 ? -8.878 9.531 27.558 1.00 92.31 335 LYS A CA 1
ATOM 2619 C C . LYS A 1 335 ? -8.006 10.772 27.741 1.00 92.31 335 LYS A C 1
ATOM 2621 O O . LYS A 1 335 ? -8.218 11.776 27.064 1.00 92.31 335 LYS A O 1
ATOM 2626 N N . ARG A 1 336 ? -6.992 10.692 28.613 1.00 93.19 336 ARG A N 1
ATOM 2627 C CA . ARG A 1 336 ? -6.055 11.806 28.854 1.00 93.19 336 ARG A CA 1
ATOM 2628 C C . ARG A 1 336 ? -5.279 12.176 27.591 1.00 93.19 336 ARG A C 1
ATOM 2630 O O . ARG A 1 336 ? -5.048 13.357 27.332 1.00 93.19 336 ARG A O 1
ATOM 2637 N N . LEU A 1 337 ? -4.889 11.174 26.802 1.00 93.31 337 LEU A N 1
ATOM 2638 C CA . LEU A 1 337 ? -4.232 11.360 25.513 1.00 93.31 337 LEU A CA 1
ATOM 2639 C C . LEU A 1 337 ? -5.130 12.131 24.536 1.00 93.31 337 LEU A C 1
ATOM 2641 O O . LEU A 1 337 ? -4.681 13.125 23.970 1.00 93.31 337 LEU A O 1
ATOM 2645 N N . ASN A 1 338 ? -6.389 11.720 24.378 1.00 92.06 338 ASN A N 1
ATOM 2646 C CA . ASN A 1 338 ? -7.349 12.367 23.483 1.00 92.06 338 ASN A CA 1
ATOM 2647 C C . ASN A 1 338 ? -7.642 13.809 23.910 1.00 92.06 338 ASN A C 1
ATOM 2649 O O . ASN A 1 338 ? -7.606 14.699 23.066 1.00 92.06 338 ASN A O 1
ATOM 2653 N N . GLU A 1 339 ? -7.832 14.064 25.208 1.00 92.38 339 GLU A N 1
ATOM 2654 C CA . GLU A 1 339 ? -8.004 15.421 25.750 1.00 92.38 339 GLU A CA 1
ATOM 2655 C C . GLU A 1 339 ? -6.778 16.309 25.465 1.00 92.38 339 GLU A C 1
ATOM 2657 O O . GLU A 1 339 ? -6.908 17.472 25.069 1.00 92.38 339 GLU A O 1
ATOM 2662 N N . LYS A 1 340 ? -5.560 15.770 25.633 1.00 93.31 340 LYS A N 1
ATOM 2663 C CA . LYS A 1 340 ? -4.318 16.499 25.328 1.00 93.31 340 LYS A CA 1
ATOM 2664 C C . LYS A 1 340 ? -4.179 16.768 23.830 1.00 93.31 340 LYS A C 1
ATOM 2666 O O . LYS A 1 340 ? -3.721 17.845 23.448 1.00 93.31 340 LYS A O 1
ATOM 2671 N N . LEU A 1 341 ? -4.555 15.802 22.997 1.00 93.00 341 LEU A N 1
ATOM 2672 C CA . LEU A 1 341 ? -4.485 15.909 21.547 1.00 93.00 341 LEU A CA 1
ATOM 2673 C C . LEU A 1 341 ? -5.493 16.933 21.012 1.00 93.00 341 LEU A C 1
ATOM 2675 O O . LEU A 1 341 ? -5.107 17.789 20.224 1.00 93.00 341 LEU A O 1
ATOM 2679 N N . GLU A 1 342 ? -6.733 16.918 21.509 1.00 92.31 342 GLU A N 1
ATOM 2680 C CA . GLU A 1 342 ? -7.766 17.914 21.187 1.00 92.31 342 GLU A CA 1
ATOM 2681 C C . GLU A 1 342 ? -7.312 19.330 21.574 1.00 92.31 342 GLU A C 1
ATOM 2683 O O . GLU A 1 342 ? -7.448 20.272 20.790 1.00 92.31 342 GLU A O 1
ATOM 2688 N N . ASN A 1 343 ? -6.690 19.485 22.749 1.00 93.81 343 ASN A N 1
ATOM 2689 C CA . ASN A 1 343 ? -6.102 20.760 23.161 1.00 93.81 343 ASN A CA 1
ATOM 2690 C C . ASN A 1 343 ? -4.982 21.207 22.202 1.00 93.81 343 ASN A C 1
ATOM 2692 O O . ASN A 1 343 ? -4.980 22.351 21.750 1.00 93.81 343 ASN A O 1
ATOM 2696 N N . LEU A 1 344 ? -4.060 20.308 21.835 1.00 93.56 344 LEU A N 1
ATOM 2697 C CA . LEU A 1 344 ? -2.970 20.624 20.906 1.00 93.56 344 LEU A CA 1
ATOM 2698 C C . LEU A 1 344 ? -3.494 21.045 19.522 1.00 93.56 344 LEU A C 1
ATOM 2700 O O . LEU A 1 344 ? -3.020 22.035 18.963 1.00 93.56 344 LEU A O 1
ATOM 2704 N N . GLU A 1 345 ? -4.465 20.311 18.977 1.00 93.12 345 GLU A N 1
ATOM 2705 C CA . GLU A 1 345 ? -5.120 20.623 17.701 1.00 93.12 345 GLU A CA 1
ATOM 2706 C C . GLU A 1 345 ? -5.788 22.003 17.754 1.00 93.12 345 GLU A C 1
ATOM 2708 O O . GLU A 1 345 ? -5.512 22.855 16.907 1.00 93.12 345 GLU A O 1
ATOM 2713 N N . GLY A 1 346 ? -6.572 22.272 18.804 1.00 93.81 346 GLY A N 1
ATOM 2714 C CA . GLY A 1 346 ? -7.221 23.567 19.009 1.00 93.81 346 GLY A CA 1
ATOM 2715 C C . GLY A 1 346 ? -6.229 24.726 19.151 1.00 93.81 346 GLY A C 1
ATOM 2716 O O . GLY A 1 346 ? -6.455 25.810 18.605 1.00 93.81 346 GLY A O 1
ATOM 2717 N N . GLN A 1 347 ? -5.099 24.513 19.833 1.00 95.12 347 GLN A N 1
ATOM 2718 C CA . GLN A 1 347 ? -4.035 25.512 19.940 1.00 95.12 347 GLN A CA 1
ATOM 2719 C C . GLN A 1 347 ? -3.339 25.767 18.595 1.00 95.12 347 GLN A C 1
ATOM 2721 O O . GLN A 1 347 ? -3.062 26.923 18.272 1.00 95.12 347 GLN A O 1
ATOM 2726 N N . LEU A 1 348 ? -3.074 24.728 17.795 1.00 94.31 348 LEU A N 1
ATOM 2727 C CA . LEU A 1 348 ? -2.486 24.861 16.456 1.00 94.31 348 LEU A CA 1
ATOM 2728 C C . LEU A 1 348 ? -3.421 25.597 15.487 1.00 94.31 348 LEU A C 1
ATOM 2730 O O . LEU A 1 348 ? -2.961 26.473 14.751 1.00 94.31 348 LEU A O 1
ATOM 2734 N N . ASP A 1 349 ? -4.720 25.297 15.514 1.00 93.19 349 ASP A N 1
ATOM 2735 C CA . ASP A 1 349 ? -5.722 26.009 14.714 1.00 93.19 349 ASP A CA 1
ATOM 2736 C C . ASP A 1 349 ? -5.866 27.470 15.157 1.00 93.19 349 ASP A C 1
ATOM 2738 O O . ASP A 1 349 ? -5.898 28.383 14.323 1.00 93.19 349 ASP A O 1
ATOM 2742 N N . GLY A 1 350 ? -5.872 27.718 16.471 1.00 92.81 350 GLY A N 1
ATOM 2743 C CA . GLY A 1 350 ? -5.845 29.066 17.036 1.00 92.81 350 GLY A CA 1
ATOM 2744 C C . GLY A 1 350 ? -4.602 29.850 16.605 1.00 92.81 350 GLY A C 1
ATOM 2745 O O . GLY A 1 350 ? -4.710 30.996 16.161 1.00 92.81 350 GLY A O 1
ATOM 2746 N N . PHE A 1 351 ? -3.427 29.217 16.653 1.00 93.50 351 PHE A N 1
ATOM 2747 C CA . PHE A 1 351 ? -2.173 29.787 16.166 1.00 93.50 351 PHE A CA 1
ATOM 2748 C C . PHE A 1 351 ? -2.235 30.095 14.666 1.00 93.50 351 PHE A C 1
ATOM 2750 O O . PHE A 1 351 ? -1.849 31.191 14.261 1.00 93.50 351 PHE A O 1
ATOM 2757 N N . ALA A 1 352 ? -2.770 29.188 13.843 1.00 90.81 352 ALA A N 1
ATOM 2758 C CA . ALA A 1 352 ? -2.944 29.422 12.412 1.00 90.81 352 ALA A CA 1
ATOM 2759 C C . ALA A 1 352 ? -3.858 30.628 12.139 1.00 90.81 352 ALA A C 1
ATOM 2761 O O . ALA A 1 352 ? -3.572 31.444 11.261 1.00 90.81 352 ALA A O 1
ATOM 2762 N N . GLY A 1 353 ? -4.935 30.774 12.919 1.00 89.31 353 GLY A N 1
ATOM 2763 C CA . GLY A 1 353 ? -5.821 31.936 12.873 1.00 89.31 353 GLY A CA 1
ATOM 2764 C C . GLY A 1 353 ? -5.081 33.243 13.163 1.00 89.31 353 GLY A C 1
ATOM 2765 O O . GLY A 1 353 ? -5.143 34.170 12.353 1.00 89.31 353 GLY A O 1
ATOM 2766 N N . ILE A 1 354 ? -4.330 33.299 14.268 1.00 87.62 354 ILE A N 1
ATOM 2767 C CA . ILE A 1 354 ? -3.539 34.475 14.666 1.00 87.62 354 ILE A CA 1
ATOM 2768 C C . ILE A 1 354 ? -2.474 34.797 13.610 1.00 87.62 354 ILE A C 1
ATOM 2770 O O . ILE A 1 354 ? -2.406 35.929 13.136 1.00 87.62 354 ILE A O 1
ATOM 2774 N N . ALA A 1 355 ? -1.694 33.803 13.180 1.00 86.56 355 ALA A N 1
ATOM 2775 C CA . ALA A 1 355 ? -0.656 33.971 12.167 1.00 86.56 355 ALA A CA 1
ATOM 2776 C C . ALA A 1 355 ? -1.220 34.534 10.852 1.00 86.56 355 ALA A C 1
ATOM 2778 O O . ALA A 1 355 ? -0.656 35.469 10.290 1.00 86.56 355 ALA A O 1
ATOM 2779 N N . SER A 1 356 ? -2.385 34.049 10.405 1.00 86.62 356 SER A N 1
ATOM 2780 C CA . SER A 1 356 ? -3.023 34.524 9.169 1.00 86.62 356 SER A CA 1
ATOM 2781 C C . SER A 1 356 ? -3.441 36.001 9.199 1.00 86.62 356 SER A C 1
ATOM 2783 O O . SER A 1 356 ? -3.583 36.621 8.141 1.00 86.62 356 SER A O 1
ATOM 2785 N N . LEU A 1 357 ? -3.675 36.560 10.393 1.00 83.44 357 LEU A N 1
ATOM 2786 C CA . LEU A 1 357 ? -4.011 37.970 10.584 1.00 83.44 357 LEU A CA 1
ATOM 2787 C C . LEU A 1 357 ? -2.749 38.832 10.610 1.00 83.44 357 LEU A C 1
ATOM 2789 O O . LEU A 1 357 ? -2.704 39.839 9.910 1.00 83.44 357 LEU A O 1
ATOM 2793 N N . LEU A 1 358 ? -1.737 38.408 11.370 1.00 81.56 358 LEU A N 1
ATOM 2794 C CA . LEU A 1 358 ? -0.499 39.163 11.579 1.00 81.56 358 LEU A CA 1
ATOM 2795 C C . LEU A 1 358 ? 0.418 39.159 10.340 1.00 81.56 358 LEU A C 1
ATOM 2797 O O . LEU A 1 358 ? 1.132 40.119 10.081 1.00 81.56 358 LEU A O 1
ATOM 2801 N N . GLU A 1 359 ? 0.373 38.114 9.507 1.00 75.19 359 GLU A N 1
ATOM 2802 C CA . GLU A 1 359 ? 1.194 38.037 8.288 1.00 75.19 359 GLU A CA 1
ATOM 2803 C C . GLU A 1 359 ? 0.718 38.948 7.141 1.00 75.19 359 GLU A C 1
ATOM 2805 O O . GLU A 1 359 ? 1.456 39.126 6.172 1.00 75.19 359 GLU A O 1
ATOM 2810 N N . LYS A 1 360 ? -0.491 39.530 7.211 1.00 72.94 360 LYS A N 1
ATOM 2811 C CA . LYS A 1 360 ? -1.039 40.358 6.116 1.00 72.94 360 LYS A CA 1
ATOM 2812 C C . LYS A 1 360 ? -0.258 41.647 5.879 1.00 72.94 360 LYS A C 1
ATOM 2814 O O . LYS A 1 360 ? -0.095 42.030 4.723 1.00 72.94 360 LYS A O 1
ATOM 2819 N N . ASP A 1 361 ? 0.225 42.267 6.951 1.00 64.31 361 ASP A N 1
ATOM 2820 C CA . ASP A 1 361 ? 0.903 43.568 6.911 1.00 64.31 361 ASP A CA 1
ATOM 2821 C C . ASP A 1 361 ? 2.413 43.460 7.221 1.00 64.31 361 ASP A C 1
ATOM 2823 O O . ASP A 1 361 ? 3.133 44.459 7.197 1.00 64.31 361 ASP A O 1
ATOM 2827 N N . GLY A 1 362 ? 2.911 42.230 7.421 1.00 68.94 362 GLY A N 1
ATOM 2828 C CA . GLY A 1 362 ? 4.280 41.935 7.846 1.00 68.94 362 GLY A CA 1
ATOM 2829 C C . GLY A 1 362 ? 4.444 42.009 9.367 1.00 68.94 362 GLY A C 1
ATOM 2830 O O . GLY A 1 362 ? 3.923 42.907 10.011 1.00 68.94 362 GLY A O 1
ATOM 2831 N N . LEU A 1 363 ? 5.193 41.059 9.934 1.00 73.31 363 LEU A N 1
ATOM 2832 C CA . LEU A 1 363 ? 5.308 40.881 11.386 1.00 73.31 363 LEU A CA 1
ATOM 2833 C C . LEU A 1 363 ? 6.182 41.956 12.044 1.00 73.31 363 LEU A C 1
ATOM 2835 O O . LEU A 1 363 ? 7.379 42.052 11.746 1.00 73.31 363 LEU A O 1
ATOM 2839 N N . ASP A 1 364 ? 5.619 42.694 13.000 1.00 79.69 364 ASP A N 1
ATOM 2840 C CA . ASP A 1 364 ? 6.391 43.563 13.886 1.00 79.69 364 ASP A CA 1
ATOM 2841 C C . ASP A 1 364 ? 7.073 42.779 15.037 1.00 79.69 364 ASP A C 1
ATOM 2843 O O . ASP A 1 364 ? 6.889 41.572 15.231 1.00 79.69 364 ASP A O 1
ATOM 2847 N N . GLY A 1 365 ? 7.934 43.449 15.811 1.00 78.88 365 GLY A N 1
ATOM 2848 C CA . GLY A 1 365 ? 8.667 42.800 16.906 1.00 78.88 365 GLY A CA 1
ATOM 2849 C C . GLY A 1 365 ? 7.789 42.343 18.083 1.00 78.88 365 GLY A C 1
ATOM 2850 O O . GLY A 1 365 ? 8.163 41.401 18.785 1.00 78.88 365 GLY A O 1
ATOM 2851 N N . ALA A 1 366 ? 6.645 42.990 18.315 1.00 82.62 366 ALA A N 1
ATOM 2852 C CA . ALA A 1 366 ? 5.702 42.637 19.375 1.00 82.62 366 ALA A CA 1
ATOM 2853 C C . ALA A 1 366 ? 4.815 41.456 18.953 1.00 82.62 366 ALA A C 1
ATOM 2855 O O . ALA A 1 366 ? 4.651 40.511 19.724 1.00 82.62 366 ALA A O 1
ATOM 2856 N N . GLU A 1 367 ? 4.331 41.468 17.714 1.00 82.81 367 GLU A N 1
ATOM 2857 C CA . GLU A 1 367 ? 3.585 40.395 17.058 1.00 82.81 367 GLU A CA 1
ATOM 2858 C C . GLU A 1 367 ? 4.416 39.116 16.969 1.00 82.81 367 GLU A C 1
ATOM 2860 O O . GLU A 1 367 ? 3.936 38.029 17.297 1.00 82.81 367 GLU A O 1
ATOM 2865 N N . LYS A 1 368 ? 5.705 39.238 16.630 1.00 82.06 368 LYS A N 1
ATOM 2866 C CA . LYS A 1 368 ? 6.631 38.103 16.652 1.00 82.06 368 LYS A CA 1
ATOM 2867 C C . LYS A 1 368 ? 6.743 37.488 18.046 1.00 82.06 368 LYS A C 1
ATOM 2869 O O . LYS A 1 368 ? 6.643 36.273 18.192 1.00 82.06 368 LYS A O 1
ATOM 2874 N N . LYS A 1 369 ? 6.906 38.317 19.081 1.00 85.25 369 LYS A N 1
ATOM 2875 C CA . LYS A 1 369 ? 6.987 37.845 20.470 1.00 85.25 369 LYS A CA 1
ATOM 2876 C C . LYS A 1 369 ? 5.677 37.198 20.932 1.00 85.25 369 LYS A C 1
ATOM 2878 O O . LYS A 1 369 ? 5.704 36.240 21.699 1.00 85.25 369 LYS A O 1
ATOM 2883 N N . GLN A 1 370 ? 4.537 37.702 20.459 1.00 87.00 370 GLN A N 1
ATOM 2884 C CA . GLN A 1 370 ? 3.232 37.098 20.713 1.00 87.00 370 GLN A CA 1
ATOM 2885 C C . GLN A 1 370 ? 3.130 35.707 20.074 1.00 87.00 370 GLN A C 1
ATOM 2887 O O . GLN A 1 370 ? 2.737 34.763 20.756 1.00 87.00 370 GLN A O 1
ATOM 2892 N N . LEU A 1 371 ? 3.519 35.557 18.804 1.00 87.75 371 LEU A N 1
ATOM 2893 C CA . LEU A 1 371 ? 3.538 34.256 18.127 1.00 87.75 371 LEU A CA 1
ATOM 2894 C C . LEU A 1 371 ? 4.507 33.274 18.792 1.00 87.75 371 LEU A C 1
ATOM 2896 O O . LEU A 1 371 ? 4.153 32.113 18.974 1.00 87.75 371 LEU A O 1
ATOM 2900 N N . GLU A 1 372 ? 5.693 33.732 19.200 1.00 88.25 372 GLU A N 1
ATOM 2901 C CA . GLU A 1 372 ? 6.653 32.921 19.960 1.00 88.25 372 GLU A CA 1
ATOM 2902 C C . GLU A 1 372 ? 6.059 32.429 21.288 1.00 88.25 372 GLU A C 1
ATOM 2904 O O . GLU A 1 372 ? 6.227 31.259 21.628 1.00 88.25 372 GLU A O 1
ATOM 2909 N N . GLN A 1 373 ? 5.327 33.282 22.013 1.00 90.19 373 GLN A N 1
ATOM 2910 C CA . GLN A 1 373 ? 4.682 32.904 23.272 1.00 90.19 373 GLN A CA 1
ATOM 2911 C C . GLN A 1 373 ? 3.579 31.860 23.056 1.00 90.19 373 GLN A C 1
ATOM 2913 O O . GLN A 1 373 ? 3.599 30.819 23.706 1.00 90.19 373 GLN A O 1
ATOM 2918 N N . VAL A 1 374 ? 2.663 32.102 22.110 1.00 91.19 374 VAL A N 1
ATOM 2919 C CA . VAL A 1 374 ? 1.583 31.152 21.776 1.00 91.19 374 VAL A CA 1
ATOM 2920 C C . VAL A 1 374 ? 2.170 29.813 21.326 1.00 91.19 374 VAL A C 1
ATOM 2922 O O . VAL A 1 374 ? 1.688 28.750 21.710 1.00 91.19 374 VAL A O 1
ATOM 2925 N N . TYR A 1 375 ? 3.248 29.851 20.541 1.00 91.88 375 TYR A N 1
ATOM 2926 C CA . TYR A 1 375 ? 3.917 28.642 20.084 1.00 91.88 375 TYR A CA 1
ATOM 2927 C C . TYR A 1 375 ? 4.655 27.900 21.206 1.00 91.88 375 TYR A C 1
ATOM 2929 O O . TYR A 1 375 ? 4.682 26.671 21.221 1.00 91.88 375 TYR A O 1
ATOM 2937 N N . SER A 1 376 ? 5.217 28.616 22.181 1.00 90.56 376 SER A N 1
ATOM 2938 C CA . SER A 1 376 ? 5.799 27.995 23.373 1.00 90.56 376 SER A CA 1
ATOM 2939 C C . SER A 1 376 ? 4.753 27.230 24.187 1.00 90.56 376 SER A C 1
ATOM 2941 O O . SER A 1 376 ? 5.076 26.171 24.723 1.00 90.56 376 SER A O 1
ATOM 2943 N N . ASP A 1 377 ? 3.516 27.727 24.258 1.00 91.56 377 ASP A N 1
ATOM 2944 C CA . ASP A 1 377 ? 2.422 27.036 24.949 1.00 91.56 377 ASP A CA 1
ATOM 2945 C C . ASP A 1 377 ? 2.020 25.747 24.203 1.00 91.56 377 ASP A C 1
ATOM 2947 O O . ASP A 1 377 ? 1.832 24.708 24.835 1.00 91.56 377 ASP A O 1
ATOM 2951 N N . ILE A 1 378 ? 1.994 25.772 22.860 1.00 93.50 378 ILE A N 1
ATOM 2952 C CA . ILE A 1 378 ? 1.800 24.576 22.009 1.00 93.50 378 ILE A CA 1
ATOM 2953 C C . ILE A 1 378 ? 2.873 23.519 22.295 1.00 93.50 378 ILE A C 1
ATOM 2955 O O . ILE A 1 378 ? 2.568 22.337 22.473 1.00 93.50 378 ILE A O 1
ATOM 2959 N N . LEU A 1 379 ? 4.144 23.931 22.360 1.00 92.19 379 LEU A N 1
ATOM 2960 C CA . LEU A 1 379 ? 5.242 23.018 22.675 1.00 92.19 379 LEU A CA 1
ATOM 2961 C C . LEU A 1 379 ? 5.114 22.451 24.092 1.00 92.19 379 LEU A C 1
ATOM 2963 O O . LEU A 1 379 ? 5.302 21.250 24.277 1.00 92.19 379 LEU A O 1
ATOM 2967 N N . ALA A 1 380 ? 4.714 23.265 25.070 1.00 91.56 380 ALA A N 1
ATOM 2968 C CA . ALA A 1 380 ? 4.496 22.800 26.434 1.00 91.56 380 ALA A CA 1
ATOM 2969 C C . ALA A 1 380 ? 3.389 21.730 26.510 1.00 91.56 380 ALA A C 1
ATOM 2971 O O . ALA A 1 380 ? 3.579 20.715 27.181 1.00 91.56 380 ALA A O 1
ATOM 2972 N N . THR A 1 381 ? 2.281 21.892 25.772 1.00 92.06 381 THR A N 1
ATOM 2973 C CA . THR A 1 381 ? 1.213 20.874 25.649 1.00 92.06 381 THR A CA 1
ATOM 2974 C C . THR A 1 381 ? 1.748 19.561 25.072 1.00 92.06 381 THR A C 1
ATOM 2976 O O . THR A 1 381 ? 1.410 18.474 25.551 1.00 92.06 381 THR A O 1
ATOM 2979 N N . ALA A 1 382 ? 2.636 19.646 24.079 1.00 92.06 382 ALA A N 1
ATOM 2980 C CA . ALA A 1 382 ? 3.301 18.483 23.501 1.00 92.06 382 ALA A CA 1
ATOM 2981 C C . ALA A 1 382 ? 4.334 17.826 24.448 1.00 92.06 382 ALA A C 1
ATOM 2983 O O . ALA A 1 382 ? 4.704 16.675 24.226 1.00 92.06 382 ALA A O 1
ATOM 2984 N N . GLY A 1 383 ? 4.765 18.503 25.520 1.00 92.06 383 GLY A N 1
ATOM 2985 C CA . GLY A 1 383 ? 5.844 18.053 26.415 1.00 92.06 383 GLY A CA 1
ATOM 2986 C C . GLY A 1 383 ? 7.235 18.422 25.912 1.00 92.06 383 GLY A C 1
ATOM 2987 O O . GLY A 1 383 ? 8.193 17.678 26.102 1.00 92.06 383 GLY A O 1
ATOM 2988 N N . LEU A 1 384 ? 7.338 19.539 25.203 1.00 91.62 384 LEU A N 1
ATOM 2989 C CA . LEU A 1 384 ? 8.515 19.963 24.468 1.00 91.62 384 LEU A CA 1
ATOM 2990 C C . LEU A 1 384 ? 8.958 21.360 24.921 1.00 91.62 384 LEU A C 1
ATOM 2992 O O . LEU A 1 384 ? 8.138 22.227 25.220 1.00 91.62 384 LEU A O 1
ATOM 2996 N N . LYS A 1 385 ? 10.269 21.607 24.917 1.00 89.06 385 LYS A N 1
ATOM 2997 C CA . LYS A 1 385 ? 10.870 22.913 25.224 1.00 89.06 385 LYS A CA 1
ATOM 2998 C C . LYS A 1 385 ? 11.899 23.312 24.179 1.00 89.06 385 LYS A C 1
ATOM 3000 O O . LYS A 1 385 ? 12.630 22.479 23.643 1.00 89.06 385 LYS A O 1
ATOM 3005 N N . VAL A 1 386 ? 11.986 24.612 23.916 1.00 86.31 386 VAL A N 1
ATOM 3006 C CA . VAL A 1 386 ? 12.992 25.167 23.006 1.00 86.31 386 VAL A CA 1
ATOM 3007 C C . VAL A 1 386 ? 14.314 25.338 23.744 1.00 86.31 386 VAL A C 1
ATOM 3009 O O . VAL A 1 386 ? 14.372 25.961 24.804 1.00 86.31 386 VAL A O 1
ATOM 3012 N N . ILE A 1 387 ? 15.394 24.837 23.152 1.00 81.94 387 ILE A N 1
ATOM 3013 C CA . ILE A 1 387 ? 16.762 25.034 23.623 1.00 81.94 387 ILE A CA 1
ATOM 3014 C C . ILE A 1 387 ? 17.571 25.719 22.528 1.00 81.94 387 ILE A C 1
ATOM 3016 O O . ILE A 1 387 ? 17.605 25.311 21.365 1.00 81.94 387 ILE A O 1
ATOM 3020 N N . LEU A 1 388 ? 18.257 26.787 22.922 1.00 71.94 388 LEU A N 1
ATOM 3021 C CA . LEU A 1 388 ? 19.174 27.525 22.068 1.00 71.94 388 LEU A CA 1
ATOM 3022 C C . LEU A 1 388 ? 20.587 26.973 22.280 1.00 71.94 388 LEU A C 1
ATOM 3024 O O . LEU A 1 388 ? 21.299 27.412 23.181 1.00 71.94 388 LEU A O 1
ATOM 3028 N N . GLN A 1 389 ? 21.000 25.999 21.466 1.00 59.81 389 GLN A N 1
ATOM 3029 C CA . GLN A 1 389 ? 22.382 25.513 21.496 1.00 59.81 389 GLN A CA 1
ATOM 3030 C C . GLN A 1 389 ? 23.286 26.380 20.596 1.00 59.81 389 GLN A C 1
ATOM 3032 O O . GLN A 1 389 ? 23.053 26.461 19.384 1.00 59.81 389 GLN A O 1
ATOM 3037 N N . PRO A 1 390 ? 24.348 27.013 21.129 1.00 53.16 390 PRO A N 1
ATOM 3038 C CA . PRO A 1 390 ? 25.325 27.710 20.300 1.00 53.16 390 PRO A CA 1
ATOM 3039 C C . PRO A 1 390 ? 26.193 26.697 19.538 1.00 53.16 390 PRO A C 1
ATOM 3041 O O . PRO A 1 390 ? 26.838 25.833 20.135 1.00 53.16 390 PRO A O 1
ATOM 3044 N N . LYS A 1 391 ? 26.270 26.805 18.204 1.00 51.09 391 LYS A N 1
ATOM 3045 C CA . LYS A 1 391 ? 27.243 26.019 17.429 1.00 51.09 391 LYS A CA 1
ATOM 3046 C C . LYS A 1 391 ? 28.659 26.488 17.767 1.00 51.09 391 LYS A C 1
ATOM 3048 O O . LYS A 1 391 ? 28.985 27.653 17.575 1.00 51.09 391 LYS A O 1
ATOM 3053 N N . ARG A 1 392 ? 29.536 25.555 18.166 1.00 49.12 392 ARG A N 1
ATOM 3054 C CA . ARG A 1 392 ? 30.956 25.802 18.514 1.00 49.12 392 ARG A CA 1
ATOM 3055 C C . ARG A 1 392 ? 31.796 26.521 17.435 1.00 49.12 392 ARG A C 1
ATOM 3057 O O . ARG A 1 392 ? 32.906 26.931 17.746 1.00 49.12 392 ARG A O 1
ATOM 3064 N N . TRP A 1 393 ? 31.313 26.663 16.195 1.00 46.81 393 TRP A N 1
ATOM 3065 C CA . TRP A 1 393 ? 32.087 27.212 15.069 1.00 46.81 393 TRP A CA 1
ATOM 3066 C C . TRP A 1 393 ? 31.285 28.050 14.048 1.00 46.81 393 TRP A C 1
ATOM 3068 O O . TRP A 1 393 ? 31.842 28.464 13.036 1.00 46.81 393 TRP A O 1
ATOM 3078 N N . LEU A 1 394 ? 29.995 28.330 14.287 1.00 44.47 394 LEU A N 1
ATOM 3079 C CA . LEU A 1 394 ? 29.135 29.110 13.378 1.00 44.47 394 LEU A CA 1
ATOM 3080 C C . LEU A 1 394 ? 28.284 30.109 14.174 1.00 44.47 394 LEU A C 1
ATOM 3082 O O . LEU A 1 394 ? 27.624 29.719 15.130 1.00 44.47 394 LEU A O 1
ATOM 3086 N N . SER A 1 395 ? 28.228 31.367 13.720 1.00 46.59 395 SER A N 1
ATOM 3087 C CA . SER A 1 395 ? 27.458 32.492 14.304 1.00 46.59 395 SER A CA 1
ATOM 3088 C C . SER A 1 395 ? 25.920 32.318 14.271 1.00 46.59 395 SER A C 1
ATOM 3090 O O . SER A 1 395 ? 25.169 33.252 14.533 1.00 46.59 395 SER A O 1
ATOM 3092 N N . SER A 1 396 ? 25.414 31.137 13.905 1.00 49.94 396 SER A N 1
ATOM 3093 C CA . SER A 1 396 ? 23.980 30.861 13.775 1.00 49.94 396 SER A CA 1
ATOM 3094 C C . SER A 1 396 ? 23.540 29.856 14.837 1.00 49.94 396 SER A C 1
ATOM 3096 O O . SER A 1 396 ? 23.834 28.660 14.747 1.00 49.94 396 SER A O 1
ATOM 3098 N N . THR A 1 397 ? 22.833 30.361 15.846 1.00 56.88 397 THR A N 1
ATOM 3099 C CA . THR A 1 397 ? 22.111 29.573 16.849 1.00 56.88 397 THR A CA 1
ATOM 3100 C C . THR A 1 397 ? 20.811 29.092 16.208 1.00 56.88 397 THR A C 1
ATOM 3102 O O . THR A 1 397 ? 19.902 29.891 15.990 1.00 56.88 397 THR A O 1
ATOM 3105 N N . LYS A 1 398 ? 20.723 27.808 15.841 1.00 63.84 398 LYS A N 1
ATOM 3106 C CA . LYS A 1 398 ? 19.444 27.225 15.415 1.00 63.84 398 LYS A CA 1
ATOM 3107 C C . LYS A 1 398 ? 18.676 26.774 16.662 1.00 63.84 398 LYS A C 1
ATOM 3109 O O . LYS A 1 398 ? 19.273 26.070 17.477 1.00 63.84 398 LYS A O 1
ATOM 3114 N N . PRO A 1 399 ? 17.403 27.164 16.827 1.00 69.38 399 PRO A N 1
ATOM 3115 C CA . PRO A 1 399 ? 16.577 26.631 17.899 1.00 69.38 399 PRO A CA 1
ATOM 3116 C C . PRO A 1 399 ? 16.342 25.137 17.660 1.00 69.38 399 PRO A C 1
ATOM 3118 O O . PRO A 1 399 ? 16.031 24.731 16.537 1.00 69.38 399 PRO A O 1
ATOM 3121 N N . HIS A 1 400 ? 16.524 24.338 18.707 1.00 80.19 400 HIS A N 1
ATOM 3122 C CA . HIS A 1 400 ? 16.213 22.912 18.727 1.00 80.19 400 HIS A CA 1
ATOM 3123 C C . HIS A 1 400 ? 15.156 22.645 19.796 1.00 80.19 400 HIS A C 1
ATOM 3125 O O . HIS A 1 400 ? 15.048 23.406 20.759 1.00 80.19 400 HIS A O 1
ATOM 3131 N N . ILE A 1 401 ? 14.377 21.580 19.626 1.00 84.44 401 ILE A N 1
ATOM 3132 C CA . ILE A 1 401 ? 13.353 21.187 20.589 1.00 84.44 401 ILE A CA 1
ATOM 3133 C C . ILE A 1 401 ? 13.779 19.898 21.287 1.00 84.44 401 ILE A C 1
ATOM 3135 O O . ILE A 1 401 ? 14.043 18.887 20.635 1.00 84.44 401 ILE A O 1
ATOM 3139 N N . GLU A 1 402 ? 13.782 19.925 22.614 1.00 86.12 402 GLU A N 1
ATOM 3140 C CA . GLU A 1 402 ? 13.985 18.744 23.452 1.00 86.12 402 GLU A CA 1
ATOM 3141 C C . GLU A 1 402 ? 12.716 18.434 24.250 1.00 86.12 402 GLU A C 1
ATOM 3143 O O . GLU A 1 402 ? 11.879 19.310 24.475 1.00 86.12 402 GLU A O 1
ATOM 3148 N N . GLU A 1 403 ? 12.563 17.177 24.658 1.00 84.25 403 GLU A N 1
ATOM 3149 C CA . GLU A 1 403 ? 11.483 16.775 25.560 1.00 84.25 403 GLU A CA 1
ATOM 3150 C C . GLU A 1 403 ? 11.713 17.358 26.959 1.00 84.25 403 GLU A C 1
ATOM 3152 O O . GLU A 1 403 ? 12.849 17.541 27.414 1.00 84.25 403 GLU A O 1
ATOM 3157 N N . ASP A 1 404 ? 10.617 17.727 27.616 1.00 83.19 404 ASP A N 1
ATOM 3158 C CA . ASP A 1 404 ? 10.635 18.245 28.974 1.00 83.19 404 ASP A CA 1
ATOM 3159 C C . ASP A 1 404 ? 10.034 17.239 29.955 1.00 83.19 404 ASP A C 1
ATOM 3161 O O . ASP A 1 404 ? 8.823 17.197 30.153 1.00 83.19 404 ASP A O 1
ATOM 3165 N N . ASP A 1 405 ? 10.904 16.489 30.635 1.00 73.62 405 ASP A N 1
ATOM 3166 C CA . ASP A 1 405 ? 10.547 15.431 31.598 1.00 73.62 405 ASP A CA 1
ATOM 3167 C C . ASP A 1 405 ? 9.728 15.912 32.815 1.00 73.62 405 ASP A C 1
ATOM 3169 O O . ASP A 1 405 ? 9.347 15.121 33.675 1.00 73.62 405 ASP A O 1
ATOM 3173 N N . LYS A 1 406 ? 9.509 17.223 32.958 1.00 70.69 406 LYS A N 1
ATOM 3174 C CA . LYS A 1 406 ? 8.854 17.822 34.128 1.00 70.69 406 LYS A CA 1
ATOM 3175 C C . LYS A 1 406 ? 7.332 17.863 34.037 1.00 70.69 406 LYS A C 1
ATOM 3177 O O . LYS A 1 406 ? 6.693 17.943 35.083 1.00 70.69 406 LYS A O 1
ATOM 3182 N N . ASN A 1 407 ? 6.766 17.835 32.832 1.00 69.38 407 ASN A N 1
ATOM 3183 C CA . ASN A 1 407 ? 5.327 17.945 32.608 1.00 69.38 407 ASN A CA 1
ATOM 3184 C C . ASN A 1 407 ? 4.803 16.717 31.858 1.00 69.38 407 ASN A C 1
ATOM 3186 O O . ASN A 1 407 ? 5.444 16.227 30.933 1.00 69.38 407 ASN A O 1
ATOM 3190 N N . GLU A 1 408 ? 3.599 16.266 32.213 1.00 80.81 408 GLU A N 1
ATOM 3191 C CA . GLU A 1 408 ? 2.869 15.251 31.447 1.00 80.81 408 GLU A CA 1
ATOM 3192 C C . GLU A 1 408 ? 2.446 15.851 30.091 1.00 80.81 408 GLU A C 1
ATOM 3194 O O . GLU A 1 408 ? 1.409 16.512 29.956 1.00 80.81 408 GLU A O 1
ATOM 3199 N N . GLY A 1 409 ? 3.311 15.698 29.092 1.00 90.31 409 GLY A N 1
ATOM 3200 C CA . GLY A 1 409 ? 3.072 16.129 27.719 1.00 90.31 409 GLY A CA 1
ATOM 3201 C C . GLY A 1 409 ? 2.495 15.025 26.841 1.00 90.31 409 GLY A C 1
ATOM 3202 O O . GLY A 1 409 ? 2.505 13.850 27.207 1.00 90.31 409 GLY A O 1
ATOM 3203 N N . LEU A 1 410 ? 2.033 15.404 25.646 1.00 92.50 410 LEU A N 1
ATOM 3204 C CA . LEU A 1 410 ? 1.501 14.464 24.654 1.00 92.50 410 LEU A CA 1
ATOM 3205 C C . LEU A 1 410 ? 2.457 13.291 24.378 1.00 92.50 410 LEU A C 1
ATOM 3207 O O . LEU A 1 410 ? 2.016 12.150 24.319 1.00 92.50 410 LEU A O 1
ATOM 3211 N N . PHE A 1 411 ? 3.760 13.556 24.240 1.00 92.25 411 PHE A N 1
ATOM 3212 C CA . PHE A 1 411 ? 4.754 12.517 23.940 1.00 92.25 411 PHE A CA 1
ATOM 3213 C C . PHE A 1 411 ? 4.820 11.449 25.036 1.00 92.25 411 PHE A C 1
ATOM 3215 O O . PHE A 1 411 ? 4.848 10.259 24.728 1.00 92.25 411 PHE A O 1
ATOM 3222 N N . GLN A 1 412 ? 4.791 11.865 26.305 1.00 92.69 412 GLN A N 1
ATOM 3223 C CA . GLN A 1 412 ? 4.782 10.933 27.429 1.00 92.69 412 GLN A CA 1
ATOM 3224 C C . GLN A 1 412 ? 3.470 10.145 27.480 1.00 92.69 412 GLN A C 1
ATOM 3226 O O . GLN A 1 412 ? 3.515 8.928 27.583 1.00 92.69 412 GLN A O 1
ATOM 3231 N N . LEU A 1 413 ? 2.320 10.806 27.294 1.00 93.44 413 LEU A N 1
ATOM 3232 C CA . LEU A 1 413 ? 1.011 10.140 27.272 1.00 93.44 413 LEU A CA 1
ATOM 3233 C C . LEU A 1 413 ? 0.891 9.087 26.167 1.00 93.44 413 LEU A C 1
ATOM 3235 O O . LEU A 1 413 ? 0.297 8.038 26.388 1.00 93.44 413 LEU A O 1
ATOM 3239 N N . VAL A 1 414 ? 1.464 9.333 24.986 1.00 92.88 414 VAL A N 1
ATOM 3240 C CA . VAL A 1 414 ? 1.494 8.339 23.902 1.00 92.88 414 VAL A CA 1
ATOM 3241 C C . VAL A 1 414 ? 2.333 7.134 24.303 1.00 92.88 414 VAL A C 1
ATOM 3243 O O . VAL A 1 414 ? 1.912 6.006 24.065 1.00 92.88 414 VAL A O 1
ATOM 3246 N N . ARG A 1 415 ? 3.491 7.344 24.941 1.00 92.25 415 ARG A N 1
ATOM 3247 C CA . ARG A 1 415 ? 4.323 6.240 25.440 1.00 92.25 415 ARG A CA 1
ATOM 3248 C C . ARG A 1 415 ? 3.637 5.473 26.561 1.00 92.25 415 ARG A C 1
ATOM 3250 O O . ARG A 1 415 ? 3.688 4.250 26.540 1.00 92.25 415 ARG A O 1
ATOM 3257 N N . ASP A 1 416 ? 2.975 6.160 27.486 1.00 92.38 416 ASP A N 1
ATOM 3258 C CA . ASP A 1 416 ? 2.203 5.538 28.564 1.00 92.38 416 ASP A CA 1
ATOM 3259 C C . ASP A 1 416 ? 1.032 4.727 27.994 1.00 92.38 416 ASP A C 1
ATOM 3261 O O . ASP A 1 416 ? 0.767 3.612 28.438 1.00 92.38 416 ASP A O 1
ATOM 3265 N N . TRP A 1 417 ? 0.362 5.248 26.962 1.00 91.44 417 TRP A N 1
ATOM 3266 C CA . TRP A 1 417 ? -0.706 4.542 26.258 1.00 91.44 417 TRP A CA 1
ATOM 3267 C C . TRP A 1 417 ? -0.168 3.304 25.535 1.00 91.44 417 TRP A C 1
ATOM 3269 O O . TRP A 1 417 ? -0.731 2.224 25.684 1.00 91.44 417 TRP A O 1
ATOM 3279 N N . CYS A 1 418 ? 0.968 3.415 24.838 1.00 89.75 418 CYS A N 1
ATOM 3280 C CA . CYS A 1 418 ? 1.643 2.265 24.231 1.00 89.75 418 CYS A CA 1
ATOM 3281 C C . CYS A 1 418 ? 2.081 1.240 25.287 1.00 89.75 418 CYS A C 1
ATOM 3283 O O . CYS A 1 418 ? 1.962 0.045 25.066 1.00 89.75 418 CYS A O 1
ATOM 3285 N N . GLN A 1 419 ? 2.566 1.677 26.451 1.00 90.62 419 GLN A N 1
ATOM 3286 C CA . GLN A 1 419 ? 2.913 0.768 27.546 1.00 90.62 419 GLN A CA 1
ATOM 3287 C C . GLN A 1 419 ? 1.685 0.051 28.107 1.00 90.62 419 GLN A C 1
ATOM 3289 O O . GLN A 1 419 ? 1.782 -1.132 28.413 1.00 90.62 419 GLN A O 1
ATOM 3294 N N . ALA A 1 420 ? 0.541 0.732 28.208 1.00 90.81 420 ALA A N 1
ATOM 3295 C CA . ALA A 1 420 ? -0.715 0.101 28.601 1.00 90.81 420 ALA A CA 1
ATOM 3296 C C . ALA A 1 420 ? -1.167 -0.956 27.578 1.00 90.81 420 ALA A C 1
ATOM 3298 O O . ALA A 1 420 ? -1.684 -1.994 27.971 1.00 90.81 420 ALA A O 1
ATOM 3299 N N . TRP A 1 421 ? -0.914 -0.732 26.284 1.00 87.38 421 TRP A N 1
ATOM 3300 C CA . TRP A 1 421 ? -1.137 -1.730 25.232 1.00 87.38 421 TRP A CA 1
ATOM 3301 C C . TRP A 1 421 ? -0.302 -2.998 25.413 1.00 87.38 421 TRP A C 1
ATOM 3303 O O . TRP A 1 421 ? -0.822 -4.090 25.237 1.00 87.38 421 TRP A O 1
ATOM 3313 N N . LEU A 1 422 ? 0.962 -2.875 25.826 1.00 87.44 422 LEU A N 1
ATOM 3314 C CA . LEU A 1 422 ? 1.848 -4.027 26.058 1.00 87.44 422 LEU A CA 1
ATOM 3315 C C . LEU A 1 422 ? 1.409 -4.922 27.232 1.00 87.44 422 LEU A C 1
ATOM 3317 O O . LEU A 1 422 ? 1.974 -5.999 27.420 1.00 87.44 422 LEU A O 1
ATOM 3321 N N . LEU A 1 423 ? 0.462 -4.456 28.051 1.00 87.38 423 LEU A N 1
ATOM 3322 C CA . LEU A 1 423 ? -0.131 -5.218 29.151 1.00 87.38 423 LEU A CA 1
ATOM 3323 C C . LEU A 1 423 ? -1.417 -5.942 28.735 1.00 87.38 423 LEU A C 1
ATOM 3325 O O . LEU A 1 423 ? -1.972 -6.677 29.546 1.00 87.38 423 LEU A O 1
ATOM 3329 N N . ASP A 1 424 ? -1.896 -5.739 27.504 1.00 86.44 424 ASP A N 1
ATOM 3330 C CA . ASP A 1 424 ? -3.062 -6.445 26.985 1.00 86.44 424 ASP A CA 1
ATOM 3331 C C . ASP A 1 424 ? -2.753 -7.956 26.900 1.00 86.44 424 ASP A C 1
ATOM 3333 O O . ASP A 1 424 ? -1.815 -8.348 26.197 1.00 86.44 424 ASP A O 1
ATOM 3337 N N . PRO A 1 425 ? -3.496 -8.817 27.623 1.00 86.81 425 PRO A N 1
ATOM 3338 C CA . PRO A 1 425 ? -3.226 -10.251 27.650 1.00 86.81 425 PRO A CA 1
ATOM 3339 C C . PRO A 1 425 ? -3.469 -10.949 26.306 1.00 86.81 425 PRO A C 1
ATOM 3341 O O . PRO A 1 425 ? -2.943 -12.047 26.111 1.00 86.81 425 PRO A O 1
ATOM 3344 N N . ASP A 1 426 ? -4.240 -10.343 25.398 1.00 87.31 426 ASP A N 1
ATOM 3345 C CA . ASP A 1 426 ? -4.512 -10.910 24.074 1.00 87.31 426 ASP A CA 1
ATOM 3346 C C . ASP A 1 426 ? -3.428 -10.551 23.046 1.00 87.31 426 ASP A C 1
ATOM 3348 O O . ASP A 1 426 ? -3.349 -11.166 21.982 1.00 87.31 426 ASP A O 1
ATOM 3352 N N . LEU A 1 427 ? -2.568 -9.574 23.351 1.00 87.50 427 LEU A N 1
ATOM 3353 C CA . LEU A 1 427 ? -1.561 -9.083 22.419 1.00 87.50 427 LEU A CA 1
ATOM 3354 C C . LEU A 1 427 ? -0.398 -10.077 22.275 1.00 87.50 427 LEU A C 1
ATOM 3356 O O . LEU A 1 427 ? 0.242 -10.488 23.249 1.00 87.50 427 LEU A O 1
ATOM 3360 N N . VAL A 1 428 ? -0.084 -10.452 21.032 1.00 88.00 428 VAL A N 1
ATOM 3361 C CA . VAL A 1 428 ? 1.027 -11.370 20.741 1.00 88.00 428 VAL A CA 1
ATOM 3362 C C . VAL A 1 428 ? 2.381 -10.660 20.826 1.00 88.00 428 VAL A C 1
ATOM 3364 O O . VAL A 1 428 ? 2.502 -9.446 20.663 1.00 88.00 428 VAL A O 1
ATOM 3367 N N . LYS A 1 429 ? 3.450 -11.423 21.086 1.00 84.62 429 LYS A N 1
ATOM 3368 C CA . LYS A 1 429 ? 4.784 -10.852 21.347 1.00 84.62 429 LYS A CA 1
ATOM 3369 C C . LYS A 1 429 ? 5.363 -10.110 20.150 1.00 84.62 429 LYS A C 1
ATOM 3371 O O . LYS A 1 429 ? 6.089 -9.144 20.341 1.00 84.62 429 LYS A O 1
ATOM 3376 N N . GLU A 1 430 ? 5.073 -10.578 18.947 1.00 83.56 430 GLU A N 1
ATOM 3377 C CA . GLU A 1 430 ? 5.539 -9.997 17.693 1.00 83.56 430 GLU A CA 1
ATOM 3378 C C . GLU A 1 430 ? 4.942 -8.599 17.460 1.00 83.56 430 GLU A C 1
ATOM 3380 O O . GLU A 1 430 ? 5.624 -7.718 16.935 1.00 83.56 430 GLU A O 1
ATOM 3385 N N . ASP A 1 431 ? 3.707 -8.371 17.915 1.00 84.62 431 ASP A N 1
ATOM 3386 C CA . ASP A 1 431 ? 3.018 -7.085 17.777 1.00 84.62 431 ASP A CA 1
ATOM 3387 C C . ASP A 1 431 ? 3.562 -6.033 18.753 1.00 84.62 431 ASP A C 1
ATOM 3389 O O . ASP A 1 431 ? 3.557 -4.841 18.441 1.00 84.62 431 ASP A O 1
ATOM 3393 N N . ASN A 1 432 ? 4.098 -6.457 19.905 1.00 80.12 432 ASN A N 1
ATOM 3394 C CA . ASN A 1 432 ? 4.671 -5.558 20.913 1.00 80.12 432 ASN A CA 1
ATOM 3395 C C . ASN A 1 432 ? 5.792 -4.676 20.348 1.00 80.12 432 ASN A C 1
ATOM 3397 O O . ASN A 1 432 ? 5.818 -3.463 20.583 1.00 80.12 432 ASN A O 1
ATOM 3401 N N . ASP A 1 433 ? 6.721 -5.284 19.608 1.00 77.25 433 ASP A N 1
ATOM 3402 C CA . ASP A 1 433 ? 7.848 -4.565 19.013 1.00 77.25 433 ASP A CA 1
ATOM 3403 C C . ASP A 1 433 ? 7.358 -3.649 17.879 1.00 77.25 433 ASP A C 1
ATOM 3405 O O . ASP A 1 433 ? 7.741 -2.478 17.808 1.00 77.25 433 ASP A O 1
ATOM 3409 N N . GLY A 1 434 ? 6.434 -4.148 17.048 1.00 80.81 434 GLY A N 1
ATOM 3410 C CA . GLY A 1 434 ? 5.849 -3.397 15.936 1.00 80.81 434 GLY A CA 1
ATOM 3411 C C . GLY A 1 434 ? 5.094 -2.141 16.379 1.00 80.81 434 GLY A C 1
ATOM 3412 O O . GLY A 1 434 ? 5.341 -1.056 15.846 1.00 80.81 434 GLY A O 1
ATOM 3413 N N . LEU A 1 435 ? 4.225 -2.262 17.388 1.00 82.44 435 LEU A N 1
ATOM 3414 C CA . LEU A 1 435 ? 3.452 -1.147 17.942 1.00 82.44 435 LEU A CA 1
ATOM 3415 C C . LEU A 1 435 ? 4.369 -0.057 18.497 1.00 82.44 435 LEU A C 1
ATOM 3417 O O . LEU A 1 435 ? 4.194 1.128 18.198 1.00 82.44 435 LEU A O 1
ATOM 3421 N N . ARG A 1 436 ? 5.379 -0.443 19.282 1.00 84.31 436 ARG A N 1
ATOM 3422 C CA . ARG A 1 436 ? 6.316 0.513 19.875 1.00 84.31 436 ARG A CA 1
ATOM 3423 C C . ARG A 1 436 ? 7.087 1.284 18.805 1.00 84.31 436 ARG A C 1
ATOM 3425 O O . ARG A 1 436 ? 7.167 2.513 18.878 1.00 84.31 436 ARG A O 1
ATOM 3432 N N . ASP A 1 437 ? 7.632 0.576 17.821 1.00 86.62 437 ASP A N 1
ATOM 3433 C CA . ASP A 1 437 ? 8.419 1.180 16.747 1.00 86.62 437 ASP A CA 1
ATOM 3434 C C . ASP A 1 437 ? 7.564 2.098 15.865 1.00 86.62 437 ASP A C 1
ATOM 3436 O O . ASP A 1 437 ? 8.005 3.185 15.471 1.00 86.62 437 ASP A O 1
ATOM 3440 N N . GLU A 1 438 ? 6.315 1.713 15.587 1.00 86.69 438 GLU A N 1
ATOM 3441 C CA . GLU A 1 438 ? 5.384 2.550 14.838 1.00 86.69 438 GLU A CA 1
ATOM 3442 C C . GLU A 1 438 ? 5.099 3.871 15.558 1.00 86.69 438 GLU A C 1
ATOM 3444 O O . GLU A 1 438 ? 5.190 4.942 14.940 1.00 86.69 438 GLU A O 1
ATOM 3449 N N . TRP A 1 439 ? 4.763 3.817 16.849 1.00 89.50 439 TRP A N 1
ATOM 3450 C CA . TRP A 1 439 ? 4.393 5.007 17.611 1.00 89.50 439 TRP A CA 1
ATOM 3451 C C . TRP A 1 439 ? 5.584 5.916 17.904 1.00 89.50 439 TRP A C 1
ATOM 3453 O O . TRP A 1 439 ? 5.451 7.133 17.768 1.00 89.50 439 TRP A O 1
ATOM 3463 N N . GLU A 1 440 ? 6.773 5.375 18.180 1.00 91.44 440 GLU A N 1
ATOM 3464 C CA . GLU A 1 440 ? 7.995 6.187 18.276 1.00 91.44 440 GLU A CA 1
ATOM 3465 C C . GLU A 1 440 ? 8.327 6.865 16.940 1.00 91.44 440 GLU A C 1
ATOM 3467 O O . GLU A 1 440 ? 8.659 8.055 16.891 1.00 91.44 440 GLU A O 1
ATOM 3472 N N . ARG A 1 441 ? 8.142 6.165 15.814 1.00 91.62 441 ARG A N 1
ATOM 3473 C CA . ARG A 1 441 ? 8.285 6.769 14.485 1.00 91.62 441 ARG A CA 1
ATOM 3474 C C . ARG A 1 441 ? 7.269 7.897 14.271 1.00 91.62 441 ARG A C 1
ATOM 3476 O O . ARG A 1 441 ? 7.659 8.975 13.815 1.00 91.62 441 ARG A O 1
ATOM 3483 N N . LYS A 1 442 ? 5.994 7.706 14.623 1.00 91.69 442 LYS A N 1
ATOM 3484 C CA . LYS A 1 442 ? 4.960 8.758 14.555 1.00 91.69 442 LYS A CA 1
ATOM 3485 C C . LYS A 1 442 ? 5.317 9.968 15.429 1.00 91.69 442 LYS A C 1
ATOM 3487 O O . LYS A 1 442 ? 5.263 11.100 14.943 1.00 91.69 442 LYS A O 1
ATOM 3492 N N . LEU A 1 443 ? 5.762 9.748 16.667 1.00 92.94 443 LEU A N 1
ATOM 3493 C CA . LEU A 1 443 ? 6.245 10.803 17.566 1.00 92.94 443 LEU A CA 1
ATOM 3494 C C . LEU A 1 443 ? 7.437 11.560 16.967 1.00 92.94 443 LEU A C 1
ATOM 3496 O O . LEU A 1 443 ? 7.464 12.793 16.989 1.00 92.94 443 LEU A O 1
ATOM 3500 N N . SER A 1 444 ? 8.388 10.853 16.351 1.00 92.25 444 SER A N 1
ATOM 3501 C CA . SER A 1 444 ? 9.540 11.470 15.685 1.00 92.25 444 SER A CA 1
ATOM 3502 C C . SER A 1 444 ? 9.122 12.398 14.532 1.00 92.25 444 SER A C 1
ATOM 3504 O O . SER A 1 444 ? 9.640 13.512 14.405 1.00 92.25 444 SER A O 1
ATOM 3506 N N . PHE A 1 445 ? 8.123 11.998 13.734 1.00 92.69 445 PHE A N 1
ATOM 3507 C CA . PHE A 1 445 ? 7.582 12.825 12.656 1.00 92.69 445 PHE A CA 1
ATOM 3508 C C . PHE A 1 445 ? 6.839 14.051 13.183 1.00 92.69 445 PHE A C 1
ATOM 3510 O O . PHE A 1 445 ? 7.017 15.145 12.633 1.00 92.69 445 PHE A O 1
ATOM 3517 N N . LEU A 1 446 ? 6.043 13.893 14.244 1.00 93.12 446 LEU A N 1
ATOM 3518 C CA . LEU A 1 446 ? 5.367 15.008 14.903 1.00 93.12 446 LEU A CA 1
ATOM 3519 C C . LEU A 1 446 ? 6.390 16.012 15.451 1.00 93.12 446 LEU A C 1
ATOM 3521 O O . LEU A 1 446 ? 6.293 17.205 15.159 1.00 93.12 446 LEU A O 1
ATOM 3525 N N . ARG A 1 447 ? 7.429 15.530 16.149 1.00 92.44 447 ARG A N 1
ATOM 3526 C CA . ARG A 1 447 ? 8.525 16.367 16.660 1.00 92.44 447 ARG A CA 1
ATOM 3527 C C . ARG A 1 447 ? 9.192 17.135 15.527 1.00 92.44 447 ARG A C 1
ATOM 3529 O O . ARG A 1 447 ? 9.334 18.347 15.620 1.00 92.44 447 ARG A O 1
ATOM 3536 N N . MET A 1 448 ? 9.555 16.456 14.438 1.00 89.81 448 MET A N 1
ATOM 3537 C CA . MET A 1 448 ? 10.189 17.089 13.280 1.00 89.81 448 MET A CA 1
ATOM 3538 C C . MET A 1 448 ? 9.308 18.195 12.677 1.00 89.81 448 MET A C 1
ATOM 3540 O O . MET A 1 448 ? 9.818 19.236 12.261 1.00 89.81 448 MET A O 1
ATOM 3544 N N . LYS A 1 449 ? 7.989 17.990 12.605 1.00 91.94 449 LYS A N 1
ATOM 3545 C CA . LYS A 1 449 ? 7.045 18.996 12.094 1.00 91.94 449 LYS A CA 1
ATOM 3546 C C . LYS A 1 449 ? 6.945 20.208 13.025 1.00 91.94 449 LYS A C 1
ATOM 3548 O O . LYS A 1 449 ? 7.054 21.336 12.543 1.00 91.94 449 LYS A O 1
ATOM 3553 N N . LEU A 1 450 ? 6.826 19.982 14.334 1.00 91.81 450 LEU A N 1
ATOM 3554 C CA . LEU A 1 450 ? 6.836 21.045 15.345 1.00 91.81 450 LEU A CA 1
ATOM 3555 C C . LEU A 1 450 ? 8.183 21.788 15.377 1.00 91.81 450 LEU A C 1
ATOM 3557 O O . LEU A 1 450 ? 8.231 23.008 15.517 1.00 91.81 450 LEU A O 1
ATOM 3561 N N . GLU A 1 451 ? 9.301 21.098 15.177 1.00 89.19 451 GLU A N 1
ATOM 3562 C CA . GLU A 1 451 ? 10.618 21.732 15.109 1.00 89.19 451 GLU A CA 1
ATOM 3563 C C . GLU A 1 451 ? 10.752 22.646 13.889 1.00 89.19 451 GLU A C 1
ATOM 3565 O O . GLU A 1 451 ? 11.236 23.773 14.010 1.00 89.19 451 GLU A O 1
ATOM 3570 N N . ARG A 1 452 ? 10.265 22.211 12.721 1.00 87.69 452 ARG A N 1
ATOM 3571 C CA . ARG A 1 452 ? 10.232 23.063 11.523 1.00 87.69 452 ARG A CA 1
ATOM 3572 C C . ARG A 1 452 ? 9.407 24.322 11.765 1.00 87.69 452 ARG A C 1
ATOM 3574 O O . ARG A 1 452 ? 9.896 25.411 11.482 1.00 87.69 452 ARG A O 1
ATOM 3581 N N . LEU A 1 453 ? 8.200 24.189 12.318 1.00 88.25 453 LEU A N 1
ATOM 3582 C CA . LEU A 1 453 ? 7.350 25.343 12.618 1.00 88.25 453 LEU A CA 1
ATOM 3583 C C . LEU A 1 453 ? 8.011 26.279 13.646 1.00 88.25 453 LEU A C 1
ATOM 3585 O O . LEU A 1 453 ? 8.032 27.486 13.432 1.00 88.25 453 LEU A O 1
ATOM 3589 N N . CYS A 1 454 ? 8.674 25.738 14.672 1.00 87.44 454 CYS A N 1
ATOM 3590 C CA . CYS A 1 454 ? 9.455 26.514 15.643 1.00 87.44 454 CYS A CA 1
ATOM 3591 C C . CYS A 1 454 ? 10.547 27.364 14.982 1.00 87.44 454 CYS A C 1
ATOM 3593 O O . CYS A 1 454 ? 10.686 28.552 15.272 1.00 87.44 454 CYS A O 1
ATOM 3595 N N . GLN A 1 455 ? 11.308 26.766 14.060 1.00 82.19 455 GLN A N 1
ATOM 3596 C CA . GLN A 1 455 ? 12.355 27.472 13.320 1.00 82.19 455 GLN A CA 1
ATOM 3597 C C . GLN A 1 455 ? 11.781 28.631 12.498 1.00 82.19 455 GLN A C 1
ATOM 3599 O O . GLN A 1 455 ? 12.411 29.688 12.434 1.00 82.19 455 GLN A O 1
ATOM 3604 N N . TYR A 1 456 ? 10.592 28.460 11.914 1.00 81.75 456 TYR A N 1
ATOM 3605 C CA . TYR A 1 456 ? 9.914 29.522 11.169 1.00 81.75 456 TYR A CA 1
ATOM 3606 C C . TYR A 1 456 ? 9.380 30.634 12.072 1.00 81.75 456 TYR A C 1
ATOM 3608 O O . TYR A 1 456 ? 9.536 31.802 11.730 1.00 81.75 456 TYR A O 1
ATOM 3616 N N . VAL A 1 457 ? 8.818 30.294 13.235 1.00 85.00 457 VAL A N 1
ATOM 3617 C CA . VAL A 1 457 ? 8.341 31.282 14.217 1.00 85.00 457 VAL A CA 1
ATOM 3618 C C . VAL A 1 457 ? 9.501 32.137 14.742 1.00 85.00 457 VAL A C 1
ATOM 3620 O O . VAL A 1 457 ? 9.409 33.363 14.783 1.00 85.00 457 VAL A O 1
ATOM 3623 N N . ILE A 1 458 ? 10.634 31.508 15.071 1.00 79.50 458 ILE A N 1
ATOM 3624 C CA . ILE A 1 458 ? 11.810 32.196 15.627 1.00 79.50 458 ILE A CA 1
ATOM 3625 C C . ILE A 1 458 ? 12.586 32.968 14.550 1.00 79.50 458 ILE A C 1
ATOM 3627 O O . ILE A 1 458 ? 13.140 34.037 14.826 1.00 79.50 458 ILE A O 1
ATOM 3631 N N . ASN A 1 459 ? 12.649 32.469 13.313 1.00 75.62 459 ASN A N 1
ATOM 3632 C CA . ASN A 1 459 ? 13.356 33.132 12.217 1.00 75.62 459 ASN A CA 1
ATOM 3633 C C . ASN A 1 459 ? 12.531 33.161 10.915 1.00 75.62 459 ASN A C 1
ATOM 3635 O O . ASN A 1 459 ? 12.832 32.407 9.981 1.00 75.62 459 ASN A O 1
ATOM 3639 N N . PRO A 1 460 ? 11.528 34.054 10.821 1.00 65.56 460 PRO A N 1
ATOM 3640 C CA . PRO A 1 460 ? 10.700 34.213 9.630 1.00 65.56 460 PRO A CA 1
ATOM 3641 C C . PRO A 1 460 ? 11.528 34.881 8.521 1.00 65.56 460 PRO A C 1
ATOM 3643 O O . PRO A 1 460 ? 11.529 36.097 8.351 1.00 65.56 460 PRO A O 1
ATOM 3646 N N . THR A 1 461 ? 12.312 34.092 7.787 1.00 54.84 461 THR A N 1
ATOM 3647 C CA . THR A 1 461 ? 13.108 34.559 6.644 1.00 54.84 461 THR A CA 1
ATOM 3648 C C . THR A 1 461 ? 12.561 33.945 5.365 1.00 54.84 461 THR A C 1
ATOM 3650 O O . THR A 1 461 ? 12.724 32.755 5.114 1.00 54.84 461 THR A O 1
ATOM 3653 N N . GLY A 1 462 ? 11.920 34.778 4.544 1.00 54.00 462 GLY A N 1
ATOM 3654 C CA . GLY A 1 462 ? 11.461 34.415 3.202 1.00 54.00 462 GLY A CA 1
ATOM 3655 C C . GLY A 1 462 ? 9.957 34.597 3.010 1.00 54.00 462 GLY A C 1
ATOM 3656 O O . GLY A 1 462 ? 9.158 34.148 3.818 1.00 54.00 462 GLY A O 1
ATOM 3657 N N . HIS A 1 463 ? 9.580 35.239 1.904 1.00 50.62 463 HIS A N 1
ATOM 3658 C CA . HIS A 1 463 ? 8.193 35.560 1.541 1.00 50.62 463 HIS A CA 1
ATOM 3659 C C . HIS A 1 463 ? 7.372 34.342 1.046 1.00 50.62 463 HIS A C 1
ATOM 3661 O O . HIS A 1 463 ? 6.226 34.504 0.643 1.00 50.62 463 HIS A O 1
ATOM 3667 N N . GLU A 1 464 ? 7.932 33.125 1.038 1.00 52.44 464 GLU A N 1
ATOM 3668 C CA . GLU A 1 464 ? 7.324 31.967 0.352 1.00 52.44 464 GLU A CA 1
ATOM 3669 C C . GLU A 1 464 ? 6.583 30.968 1.260 1.00 52.44 464 GLU A C 1
ATOM 3671 O O . GLU A 1 464 ? 5.896 30.087 0.741 1.00 52.44 464 GLU A O 1
ATOM 3676 N N . ARG A 1 465 ? 6.675 31.060 2.597 1.00 61.75 465 ARG A N 1
ATOM 3677 C CA . ARG A 1 465 ? 6.002 30.109 3.509 1.00 61.75 465 ARG A CA 1
ATOM 3678 C C . ARG A 1 465 ? 5.246 30.832 4.617 1.00 61.75 465 ARG A C 1
ATOM 3680 O O . ARG A 1 465 ? 5.863 31.383 5.517 1.00 61.75 465 ARG A O 1
ATOM 3687 N N . ARG A 1 466 ? 3.916 30.791 4.536 1.00 77.50 466 ARG A N 1
ATOM 3688 C CA . ARG A 1 466 ? 3.007 31.340 5.547 1.00 77.50 466 ARG A CA 1
ATOM 3689 C C . ARG A 1 466 ? 2.878 30.390 6.741 1.00 77.50 466 ARG A C 1
ATOM 3691 O O . ARG A 1 466 ? 2.651 29.191 6.542 1.00 77.50 466 ARG A O 1
ATOM 3698 N N . LEU A 1 467 ? 3.024 30.910 7.957 1.00 83.62 467 LEU A N 1
ATOM 3699 C CA . LEU A 1 467 ? 2.965 30.154 9.213 1.00 83.62 467 LEU A CA 1
ATOM 3700 C C . LEU A 1 467 ? 1.601 29.481 9.415 1.00 83.62 467 LEU A C 1
ATOM 3702 O O . LEU A 1 467 ? 1.539 28.367 9.936 1.00 83.62 467 LEU A O 1
ATOM 3706 N N . ASP A 1 468 ? 0.520 30.113 8.949 1.00 84.31 468 ASP A N 1
ATOM 3707 C CA . ASP A 1 468 ? -0.834 29.559 9.030 1.00 84.31 468 ASP A CA 1
ATOM 3708 C C . ASP A 1 468 ? -0.988 28.256 8.230 1.00 84.31 468 ASP A C 1
ATOM 3710 O O . ASP A 1 468 ? -1.576 27.285 8.711 1.00 84.31 468 ASP A O 1
ATOM 3714 N N . ASN A 1 469 ? -0.411 28.201 7.030 1.00 87.56 469 ASN A N 1
ATOM 3715 C CA . ASN A 1 469 ? -0.412 27.007 6.192 1.00 87.56 469 ASN A CA 1
ATOM 3716 C C . ASN A 1 469 ? 0.403 25.871 6.814 1.00 87.56 469 ASN A C 1
ATOM 3718 O O . ASN A 1 469 ? -0.006 24.714 6.732 1.00 87.56 469 ASN A O 1
ATOM 3722 N N . GLU A 1 470 ? 1.551 26.171 7.423 1.00 88.12 470 GLU A N 1
ATOM 3723 C CA . GLU A 1 470 ? 2.368 25.143 8.074 1.00 88.12 470 GLU A CA 1
ATOM 3724 C C . GLU A 1 470 ? 1.672 24.576 9.316 1.00 88.12 470 GLU A C 1
ATOM 3726 O O . GLU A 1 470 ? 1.629 23.358 9.464 1.00 88.12 470 GLU A O 1
ATOM 3731 N N . ALA A 1 471 ? 1.037 25.410 10.144 1.00 90.88 471 ALA A N 1
ATOM 3732 C CA . ALA A 1 471 ? 0.252 24.942 11.287 1.00 90.88 471 ALA A CA 1
ATOM 3733 C C . ALA A 1 471 ? -0.928 24.045 10.860 1.00 90.88 471 ALA A C 1
ATOM 3735 O O . ALA A 1 471 ? -1.068 22.933 11.369 1.00 90.88 471 ALA A O 1
ATOM 3736 N N . LYS A 1 472 ? -1.702 24.447 9.840 1.00 91.44 472 LYS A N 1
ATOM 3737 C CA . LYS A 1 472 ? -2.802 23.626 9.292 1.00 91.44 472 LYS A CA 1
ATOM 3738 C C . LYS A 1 472 ? -2.332 22.290 8.718 1.00 91.44 472 LYS A C 1
ATOM 3740 O O . LYS A 1 472 ? -3.022 21.283 8.853 1.00 91.44 472 LYS A O 1
ATOM 3745 N N . LYS A 1 473 ? -1.149 22.247 8.093 1.00 91.38 473 LYS A N 1
ATOM 3746 C CA . LYS A 1 473 ? -0.545 20.987 7.622 1.00 91.38 473 LYS A CA 1
ATOM 3747 C C . LYS A 1 473 ? -0.199 20.044 8.771 1.00 91.38 473 LYS A C 1
ATOM 3749 O O . LYS A 1 473 ? -0.208 18.833 8.560 1.00 91.38 473 LYS A O 1
ATOM 3754 N N . ILE A 1 474 ? 0.147 20.568 9.949 1.00 92.94 474 ILE A N 1
ATOM 3755 C CA . ILE A 1 474 ? 0.389 19.738 11.134 1.00 92.94 474 ILE A CA 1
ATOM 3756 C C . ILE A 1 474 ? -0.929 19.129 11.604 1.00 92.94 474 ILE A C 1
ATOM 3758 O O . ILE A 1 474 ? -0.983 17.910 11.717 1.00 92.94 474 ILE A O 1
ATOM 3762 N N . VAL A 1 475 ? -1.985 19.932 11.770 1.00 91.44 475 VAL A N 1
ATOM 3763 C CA . VAL A 1 475 ? -3.322 19.446 12.168 1.00 91.44 475 VAL A CA 1
ATOM 3764 C C . VAL A 1 475 ? -3.837 18.384 11.192 1.00 91.44 475 VAL A C 1
ATOM 3766 O O . VAL A 1 475 ? -4.132 17.264 11.597 1.00 91.44 475 VAL A O 1
ATOM 3769 N N . GLY A 1 476 ? -3.817 18.669 9.885 1.00 90.06 476 GLY A N 1
ATOM 3770 C CA . GLY A 1 476 ? -4.246 17.696 8.874 1.00 90.06 476 GLY A CA 1
ATOM 3771 C C . GLY A 1 476 ? -3.395 16.419 8.848 1.00 90.06 476 GLY A C 1
ATOM 3772 O O . GLY A 1 476 ? -3.901 15.339 8.552 1.00 90.06 476 GLY A O 1
ATOM 3773 N N . TRP A 1 477 ? -2.103 16.509 9.185 1.00 91.75 477 TRP A N 1
ATOM 3774 C CA . TRP A 1 477 ? -1.259 15.322 9.326 1.00 91.75 477 TRP A CA 1
ATOM 3775 C C . TRP A 1 477 ? -1.582 14.526 10.595 1.00 91.75 477 TRP A C 1
ATOM 3777 O O . TRP A 1 477 ? -1.576 13.300 10.517 1.00 91.75 477 TRP A O 1
ATOM 3787 N N . ILE A 1 478 ? -1.875 15.191 11.720 1.00 90.50 478 ILE A N 1
ATOM 3788 C CA . ILE A 1 478 ? -2.287 14.533 12.969 1.00 90.50 478 ILE A CA 1
ATOM 3789 C C . ILE A 1 478 ? -3.552 13.706 12.716 1.00 90.50 478 ILE A C 1
ATOM 3791 O O . ILE A 1 478 ? -3.528 12.499 12.956 1.00 90.50 478 ILE A O 1
ATOM 3795 N N . HIS A 1 479 ? -4.587 14.310 12.121 1.00 84.81 479 HIS A N 1
ATOM 3796 C CA . HIS A 1 479 ? -5.839 13.615 11.791 1.00 84.81 479 HIS A CA 1
ATOM 3797 C C . HIS A 1 479 ? -5.630 12.431 10.843 1.00 84.81 479 HIS A C 1
ATOM 3799 O O . HIS A 1 479 ? -6.188 11.366 11.066 1.00 84.81 479 HIS A O 1
ATOM 3805 N N . GLY A 1 480 ? -4.800 12.581 9.805 1.00 80.38 480 GLY A N 1
ATOM 3806 C CA . GLY A 1 480 ? -4.636 11.529 8.795 1.00 80.38 480 GLY A CA 1
ATOM 3807 C C . GLY A 1 480 ? -3.596 10.445 9.104 1.00 80.38 480 GLY A C 1
ATOM 3808 O O . GLY A 1 480 ? -3.609 9.411 8.447 1.00 80.38 480 GLY A O 1
ATOM 3809 N N . ASN A 1 481 ? -2.635 10.685 10.006 1.00 84.00 481 ASN A N 1
ATOM 3810 C CA . ASN A 1 481 ? -1.447 9.820 10.147 1.00 84.00 481 ASN A CA 1
ATOM 3811 C C . ASN A 1 481 ? -1.001 9.566 11.596 1.00 84.00 481 ASN A C 1
ATOM 3813 O O . ASN A 1 481 ? -0.076 8.778 11.804 1.00 84.00 481 ASN A O 1
ATOM 3817 N N . PHE A 1 482 ? -1.581 10.251 12.585 1.00 86.62 482 PHE A N 1
ATOM 3818 C CA . PHE A 1 482 ? -1.196 10.102 13.987 1.00 86.62 482 PHE A CA 1
ATOM 3819 C C . PHE A 1 482 ? -2.253 9.318 14.766 1.00 86.62 482 PHE A C 1
ATOM 3821 O O . PHE A 1 482 ? -2.160 8.095 14.852 1.00 86.62 482 PHE A O 1
ATOM 3828 N N . LYS A 1 483 ? -3.250 10.021 15.304 1.00 85.31 483 LYS A N 1
ATOM 3829 C CA . LYS A 1 483 ? -4.412 9.504 16.029 1.00 85.31 483 LYS A CA 1
ATOM 3830 C C . LYS A 1 483 ? -5.515 10.547 15.889 1.00 85.31 483 LYS A C 1
ATOM 3832 O O . LYS A 1 483 ? -5.231 11.733 16.006 1.00 85.31 483 LYS A O 1
ATOM 3837 N N . GLU A 1 484 ? -6.749 10.127 15.649 1.00 78.19 484 GLU A N 1
ATOM 3838 C CA . GLU A 1 484 ? -7.890 11.039 15.744 1.00 78.19 484 GLU A CA 1
ATOM 3839 C C . GLU A 1 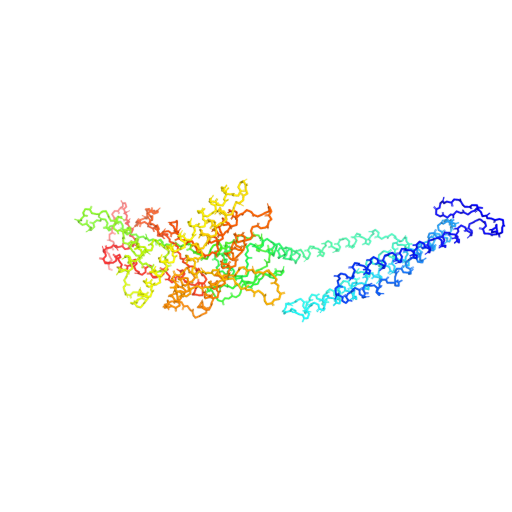484 ? -8.281 11.210 17.218 1.00 78.19 484 GLU A C 1
ATOM 3841 O O . GLU A 1 484 ? -8.441 10.223 17.940 1.00 78.19 484 GLU A O 1
ATOM 3846 N N . SER A 1 485 ? -8.435 12.459 17.664 1.00 71.25 485 SER A N 1
ATOM 3847 C CA . SER A 1 485 ? -8.813 12.809 19.040 1.00 71.25 485 SER A CA 1
ATOM 3848 C C . SER A 1 485 ? -10.243 12.373 19.391 1.00 71.25 485 SER A C 1
ATOM 3850 O O . SER A 1 485 ? -10.516 12.011 20.537 1.00 71.25 485 SER A O 1
ATOM 3852 N N . ARG A 1 486 ? -11.161 12.357 18.410 1.00 68.81 486 ARG A N 1
ATOM 3853 C CA . ARG A 1 486 ? -12.566 11.977 18.616 1.00 68.81 486 ARG A CA 1
ATOM 3854 C C . ARG A 1 486 ? -13.193 11.330 17.380 1.00 68.81 486 ARG A C 1
ATOM 3856 O O . ARG A 1 486 ? -13.345 11.982 16.352 1.00 68.81 486 ARG A O 1
ATOM 3863 N N . VAL A 1 487 ? -13.663 10.086 17.511 1.00 70.62 487 VAL A N 1
ATOM 3864 C CA . VAL A 1 487 ? -14.198 9.303 16.379 1.00 70.62 487 VAL A CA 1
ATOM 3865 C C . VAL A 1 487 ? -15.664 8.903 16.579 1.00 70.62 487 VAL A C 1
ATOM 3867 O O . VAL A 1 487 ? -16.010 7.729 16.631 1.00 70.62 487 VAL A O 1
ATOM 3870 N N . LEU A 1 488 ? -16.559 9.893 16.678 1.00 74.19 488 LEU A N 1
ATOM 3871 C CA . LEU A 1 488 ? -17.990 9.651 16.949 1.00 74.19 488 LEU A CA 1
ATOM 3872 C C . LEU A 1 488 ? -18.693 8.799 15.882 1.00 74.19 488 LEU A C 1
ATOM 3874 O O . LEU A 1 488 ? -19.673 8.130 16.176 1.00 74.19 488 LEU A O 1
ATOM 3878 N N . TRP A 1 489 ? -18.225 8.834 14.633 1.00 81.75 489 TRP A N 1
ATOM 3879 C CA . TRP A 1 489 ? -18.831 8.065 13.543 1.00 81.75 489 TRP A CA 1
ATOM 3880 C C . TRP A 1 489 ? -18.478 6.568 13.586 1.00 81.75 489 TRP A C 1
ATOM 3882 O O . TRP A 1 489 ? -19.097 5.790 12.863 1.00 81.75 489 TRP A O 1
ATOM 3892 N N . LYS A 1 490 ? -17.511 6.174 14.429 1.00 87.56 490 LYS A N 1
ATOM 3893 C CA . LYS A 1 490 ? -17.168 4.774 14.720 1.00 87.56 490 LYS A CA 1
ATOM 3894 C C . LYS A 1 490 ? -17.853 4.240 15.983 1.00 87.56 490 LYS A C 1
ATOM 3896 O O . LYS A 1 490 ? -17.592 3.098 16.359 1.00 87.56 490 LYS A O 1
ATOM 3901 N N . ASP A 1 491 ? -18.713 5.035 16.629 1.00 89.25 491 ASP A N 1
ATOM 3902 C CA . ASP A 1 491 ? -19.506 4.552 17.760 1.00 89.25 491 ASP A CA 1
ATOM 3903 C C . ASP A 1 491 ? -20.385 3.365 17.314 1.00 89.25 491 ASP A C 1
ATOM 3905 O O . ASP A 1 491 ? -20.960 3.404 16.219 1.00 89.25 491 ASP A O 1
ATOM 3909 N N . PRO A 1 492 ? -20.525 2.321 18.148 1.00 91.25 492 PRO A N 1
ATOM 3910 C CA . PRO A 1 492 ? -21.352 1.175 17.817 1.00 91.25 492 PRO A CA 1
ATOM 3911 C C . PRO A 1 492 ? -22.821 1.550 17.643 1.00 91.25 492 PRO A C 1
ATOM 3913 O O . PRO A 1 492 ? -23.379 2.330 18.424 1.00 91.25 492 PRO A O 1
ATOM 3916 N N . ASP A 1 493 ? -23.466 0.928 16.662 1.00 92.12 493 ASP A N 1
ATOM 3917 C CA . ASP A 1 493 ? -24.877 1.128 16.348 1.00 92.12 493 ASP A CA 1
ATOM 3918 C C . ASP A 1 493 ? -25.631 -0.203 16.311 1.00 92.12 493 ASP A C 1
ATOM 3920 O O . ASP A 1 493 ? -25.078 -1.256 15.986 1.00 92.12 493 ASP A O 1
ATOM 3924 N N . ILE A 1 494 ? -26.912 -0.158 16.671 1.00 93.88 494 ILE A N 1
ATOM 3925 C CA . ILE A 1 494 ? -27.782 -1.332 16.751 1.00 93.88 494 ILE A CA 1
ATOM 3926 C C . ILE A 1 494 ? -29.062 -1.021 16.004 1.00 93.88 494 ILE A C 1
ATOM 3928 O O . ILE A 1 494 ? -29.809 -0.109 16.364 1.00 93.88 494 ILE A O 1
ATOM 3932 N N . ARG A 1 495 ? -29.349 -1.824 14.983 1.00 93.00 495 ARG A N 1
ATOM 3933 C CA . ARG A 1 495 ? -30.499 -1.613 14.105 1.00 93.00 495 ARG A CA 1
ATOM 3934 C C . ARG A 1 495 ? -31.355 -2.862 14.053 1.00 93.00 495 ARG A C 1
ATOM 3936 O O . ARG A 1 495 ? -30.840 -3.959 13.891 1.00 93.00 495 ARG A O 1
ATOM 3943 N N . LEU A 1 496 ? -32.672 -2.699 14.143 1.00 91.31 496 LEU A N 1
ATOM 3944 C CA . LEU A 1 496 ? -33.605 -3.745 13.726 1.00 91.31 496 LEU A CA 1
ATOM 3945 C C . LEU A 1 496 ? -33.637 -3.731 12.193 1.00 91.31 496 LEU A C 1
ATOM 3947 O O . LEU A 1 496 ? -34.176 -2.793 11.603 1.00 91.31 496 LEU A O 1
ATOM 3951 N N . VAL A 1 497 ? -33.018 -4.725 11.560 1.00 93.81 497 VAL A N 1
ATOM 3952 C CA . VAL A 1 497 ? -32.821 -4.758 10.102 1.00 93.81 497 VAL A CA 1
ATOM 3953 C C . VAL A 1 497 ? -33.925 -5.505 9.372 1.00 93.81 497 VAL A C 1
ATOM 3955 O O . VAL A 1 497 ? -34.221 -5.175 8.225 1.00 93.81 497 VAL A O 1
ATOM 3958 N N . ASN A 1 498 ? -34.549 -6.494 10.015 1.00 92.50 498 ASN A N 1
ATOM 3959 C CA . ASN A 1 498 ? -35.590 -7.287 9.378 1.00 92.50 498 ASN A CA 1
ATOM 3960 C C . ASN A 1 498 ? -36.578 -7.908 10.380 1.00 92.50 498 ASN A C 1
ATOM 3962 O O . ASN A 1 498 ? -36.298 -8.073 11.568 1.00 92.50 498 ASN A O 1
ATOM 3966 N N . PHE A 1 499 ? -37.743 -8.282 9.857 1.00 91.19 499 PHE A N 1
ATOM 3967 C CA . PHE A 1 499 ? -38.725 -9.140 10.509 1.00 91.19 499 PHE A CA 1
ATOM 3968 C C . PHE A 1 499 ? -38.636 -10.526 9.856 1.00 91.19 499 PHE A C 1
ATOM 3970 O O . PHE A 1 499 ? -39.224 -10.766 8.799 1.00 91.19 499 PHE A O 1
ATOM 3977 N N . GLY A 1 500 ? -37.836 -11.412 10.446 1.00 86.81 500 GLY A N 1
ATOM 3978 C CA . GLY A 1 500 ? -37.628 -12.777 9.981 1.00 86.81 500 GLY A CA 1
ATOM 3979 C C . GLY A 1 500 ? -38.858 -13.669 10.178 1.00 86.81 500 GLY A C 1
ATOM 3980 O O . GLY A 1 500 ? -39.804 -13.338 10.887 1.00 86.81 500 GLY A O 1
ATOM 3981 N N . ALA A 1 501 ? -38.850 -14.861 9.575 1.00 85.88 501 ALA A N 1
ATOM 3982 C CA . ALA A 1 501 ? -39.989 -15.787 9.640 1.00 85.88 501 ALA A CA 1
ATOM 3983 C C . ALA A 1 501 ? -40.331 -16.255 11.072 1.00 85.88 501 ALA A C 1
ATOM 3985 O O . ALA A 1 501 ? -41.460 -16.663 11.341 1.00 85.88 501 ALA A O 1
ATOM 3986 N N . SER A 1 502 ? -39.361 -16.223 11.989 1.00 86.06 502 SER A N 1
ATOM 3987 C CA . SER A 1 502 ? -39.542 -16.596 13.400 1.00 86.06 502 SER A CA 1
ATOM 3988 C C . SER A 1 502 ? -38.769 -15.681 14.359 1.00 86.06 502 SER A C 1
ATOM 3990 O O . SER A 1 502 ? -38.618 -16.019 15.532 1.00 86.06 502 SER A O 1
ATOM 3992 N N . SER A 1 503 ? -38.267 -14.541 13.876 1.00 89.69 503 SER A N 1
ATOM 3993 C CA . SER A 1 503 ? -37.322 -13.694 14.605 1.00 89.69 503 SER A CA 1
ATOM 3994 C C . SER A 1 503 ? -37.466 -12.206 14.295 1.00 89.69 503 SER A C 1
ATOM 3996 O O . SER A 1 503 ? -37.802 -11.808 13.185 1.00 89.69 503 SER A O 1
ATOM 3998 N N . LEU A 1 504 ? -37.161 -11.373 15.284 1.00 89.75 504 LEU A N 1
ATOM 3999 C CA . LEU A 1 504 ? -36.738 -9.993 15.086 1.00 89.75 504 LEU A CA 1
ATOM 4000 C C . LEU A 1 504 ? -35.230 -10.006 14.835 1.00 89.75 504 LEU A C 1
ATOM 4002 O O . LEU A 1 504 ? -34.476 -10.434 15.711 1.00 89.75 504 LEU A O 1
ATOM 4006 N N . ASP A 1 505 ? -34.802 -9.570 13.653 1.00 92.06 505 ASP A N 1
ATOM 4007 C CA . ASP A 1 505 ? -33.398 -9.619 13.250 1.00 92.06 505 ASP A CA 1
ATOM 4008 C C . ASP A 1 505 ? -32.744 -8.261 13.503 1.00 92.06 505 ASP A C 1
ATOM 4010 O O . ASP A 1 505 ? -33.092 -7.251 12.883 1.00 92.06 505 ASP A O 1
ATOM 4014 N N . PHE A 1 506 ? -31.787 -8.244 14.421 1.00 93.81 506 PHE A N 1
ATOM 4015 C CA . PHE A 1 506 ? -30.963 -7.093 14.748 1.00 93.81 506 PHE A CA 1
ATOM 4016 C C . PHE A 1 506 ? -29.595 -7.213 14.078 1.00 93.81 506 PHE A C 1
ATOM 4018 O O . PHE A 1 506 ? -29.028 -8.298 13.976 1.00 93.81 506 PHE A O 1
ATOM 4025 N N . GLU A 1 507 ? -29.047 -6.082 13.661 1.00 95.81 507 GLU A N 1
ATOM 4026 C CA . GLU A 1 507 ? -27.662 -5.942 13.240 1.00 95.81 507 GLU A CA 1
ATOM 4027 C C . GLU A 1 507 ? -26.949 -5.033 14.231 1.00 95.81 507 GLU A C 1
ATOM 4029 O O . GLU A 1 507 ? -27.369 -3.902 14.488 1.00 95.81 507 GLU A O 1
ATOM 4034 N N . VAL A 1 508 ? -25.869 -5.559 14.787 1.00 95.19 508 VAL A N 1
ATOM 4035 C CA . VAL A 1 508 ? -24.926 -4.834 15.624 1.00 95.19 508 VAL A CA 1
ATOM 4036 C C . VAL A 1 508 ? -23.751 -4.438 14.744 1.00 95.19 508 VAL A C 1
ATOM 4038 O O . VAL A 1 508 ? -23.034 -5.321 14.285 1.00 95.19 508 VAL A O 1
ATOM 4041 N N . SER A 1 509 ? -23.549 -3.147 14.497 1.00 95.06 509 SER A N 1
ATOM 4042 C CA . SER A 1 509 ? -22.410 -2.614 13.740 1.00 95.06 509 SER A CA 1
ATOM 4043 C C . SER A 1 509 ? -21.423 -1.939 14.685 1.00 95.06 509 SER A C 1
ATOM 4045 O O . SER A 1 509 ? -21.823 -1.170 15.554 1.00 95.06 509 SER A O 1
ATOM 4047 N N . TYR A 1 510 ? -20.135 -2.215 14.522 1.00 94.31 510 TYR A N 1
ATOM 4048 C CA . TYR A 1 510 ? -19.084 -1.666 15.375 1.00 94.31 510 TYR A CA 1
ATOM 4049 C C . TYR A 1 510 ? -17.750 -1.626 14.631 1.00 94.31 510 TYR A C 1
ATOM 4051 O O . TYR A 1 510 ? -17.602 -2.228 13.569 1.00 94.31 510 TYR A O 1
ATOM 4059 N N . TYR A 1 511 ? -16.775 -0.916 15.192 1.00 93.25 511 TYR A N 1
ATOM 4060 C CA . TYR A 1 511 ? -15.417 -0.887 14.662 1.00 93.25 511 TYR A CA 1
ATOM 4061 C C . TYR A 1 511 ? -14.467 -1.605 15.612 1.00 93.25 511 TYR A C 1
ATOM 4063 O O . TYR A 1 511 ? -14.538 -1.429 16.829 1.00 93.25 511 TYR A O 1
ATOM 4071 N N . VAL A 1 512 ? -13.585 -2.401 15.026 1.00 90.81 512 VAL A N 1
ATOM 4072 C CA . VAL A 1 512 ? -12.446 -3.050 15.668 1.00 90.81 512 VAL A CA 1
ATOM 4073 C C . VAL A 1 512 ? -11.205 -2.235 15.342 1.00 90.81 512 VAL A C 1
ATOM 4075 O O . VAL A 1 512 ? -11.058 -1.737 14.223 1.00 90.81 512 VAL A O 1
ATOM 4078 N N . ASP A 1 513 ? -10.337 -2.065 16.324 1.00 85.94 513 ASP A N 1
ATOM 4079 C CA . ASP A 1 513 ? -9.043 -1.429 16.137 1.00 85.94 513 ASP A CA 1
ATOM 4080 C C . ASP A 1 513 ? -8.024 -2.370 15.493 1.00 85.94 513 ASP A C 1
ATOM 4082 O O . ASP A 1 513 ? -8.177 -3.585 15.543 1.00 85.94 513 ASP A O 1
ATOM 4086 N N . ASP A 1 514 ? -7.031 -1.770 14.838 1.00 86.94 514 ASP A N 1
ATOM 4087 C CA . ASP A 1 514 ? -5.948 -2.405 14.079 1.00 86.94 514 ASP A CA 1
ATOM 4088 C C . ASP A 1 514 ? -6.123 -3.898 13.734 1.00 86.94 514 ASP A C 1
ATOM 4090 O O . ASP A 1 514 ? -5.713 -4.804 14.463 1.00 86.94 514 ASP A O 1
ATOM 4094 N N . ILE A 1 515 ? -6.664 -4.153 12.542 1.00 87.81 515 ILE A N 1
ATOM 4095 C CA . ILE A 1 515 ? -6.879 -5.501 12.008 1.00 87.81 515 ILE A CA 1
ATOM 4096 C C . ILE A 1 515 ? -5.591 -6.323 11.843 1.00 87.81 515 ILE A C 1
ATOM 4098 O O . ILE A 1 515 ? -5.668 -7.524 11.605 1.00 87.81 515 ILE A O 1
ATOM 4102 N N . LYS A 1 516 ? -4.398 -5.717 11.903 1.00 88.94 516 LYS A N 1
ATOM 4103 C CA . LYS A 1 516 ? -3.138 -6.457 11.731 1.00 88.94 516 LYS A CA 1
ATOM 4104 C C . LYS A 1 516 ? -2.720 -7.220 12.983 1.00 88.94 516 LYS A C 1
ATOM 4106 O O . LYS A 1 516 ? -1.925 -8.152 12.865 1.00 88.94 516 LYS A O 1
ATOM 4111 N N . LEU A 1 517 ? -3.244 -6.829 14.142 1.00 89.19 517 LEU A N 1
ATOM 4112 C CA . LEU A 1 517 ? -2.902 -7.429 15.423 1.00 89.19 517 LEU A CA 1
ATOM 4113 C C . LEU A 1 517 ? -3.392 -8.876 15.527 1.00 89.19 517 LEU A C 1
ATOM 4115 O O . LEU A 1 517 ? -4.328 -9.294 14.839 1.00 89.19 517 LEU A O 1
ATOM 4119 N N . GLU A 1 518 ? -2.755 -9.629 16.421 1.00 89.44 518 GLU A N 1
ATOM 4120 C CA . GLU A 1 518 ? -3.121 -11.004 16.769 1.00 89.44 518 GLU A CA 1
ATOM 4121 C C . GLU A 1 518 ? -3.122 -11.916 15.537 1.00 89.44 518 GLU A C 1
ATOM 4123 O O . GLU A 1 518 ? -4.059 -12.669 15.292 1.00 89.44 518 GLU A O 1
ATOM 4128 N N . HIS A 1 519 ? -2.087 -11.796 14.700 1.00 88.00 519 HIS A N 1
ATOM 4129 C CA . HIS A 1 519 ? -1.979 -12.535 13.437 1.00 88.00 519 HIS A CA 1
ATOM 4130 C C . HIS A 1 519 ? -3.197 -12.366 12.515 1.00 88.00 519 HIS A C 1
ATOM 4132 O O . HIS A 1 519 ? -3.571 -13.295 11.800 1.00 88.00 519 HIS A O 1
ATOM 4138 N N . TYR A 1 520 ? -3.767 -11.159 12.475 1.00 88.44 520 TYR A N 1
ATOM 4139 C CA . TYR A 1 520 ? -4.950 -10.819 11.682 1.00 88.44 520 TYR A CA 1
ATOM 4140 C C . TYR A 1 520 ? -6.258 -11.478 12.162 1.00 88.44 520 TYR A C 1
ATOM 4142 O O . TYR A 1 520 ? -7.255 -11.440 11.440 1.00 88.44 520 TYR A O 1
ATOM 4150 N N . GLU A 1 521 ? -6.281 -12.059 13.369 1.00 88.69 521 GLU A N 1
ATOM 4151 C CA . GLU A 1 521 ? -7.444 -12.759 13.941 1.00 88.69 521 GLU A CA 1
ATOM 4152 C C . GLU A 1 521 ? -8.209 -11.927 14.984 1.00 88.69 521 GLU A C 1
ATOM 4154 O O . GLU A 1 521 ? -9.264 -12.346 15.468 1.00 88.69 521 GLU A O 1
ATOM 4159 N N . ARG A 1 522 ? -7.740 -10.711 15.299 1.00 90.62 522 ARG A N 1
ATOM 4160 C CA . ARG A 1 522 ? -8.334 -9.842 16.330 1.00 90.62 522 ARG A CA 1
ATOM 4161 C C . ARG A 1 522 ? -9.841 -9.634 16.160 1.00 90.62 522 ARG A C 1
ATOM 4163 O O . ARG A 1 522 ? -10.604 -9.727 17.121 1.00 90.62 522 ARG A O 1
ATOM 4170 N N . SER A 1 523 ? -10.306 -9.398 14.930 1.00 91.12 523 SER A N 1
ATOM 4171 C CA . SER A 1 523 ? -11.743 -9.225 14.656 1.00 91.12 523 SER A CA 1
ATOM 4172 C C . SER A 1 523 ? -12.561 -10.484 14.963 1.00 91.12 523 SER A C 1
ATOM 4174 O O . SER A 1 523 ? -13.670 -10.379 15.497 1.00 91.12 523 SER A O 1
ATOM 4176 N N . ASP A 1 524 ? -12.014 -11.665 14.668 1.00 90.88 524 ASP A N 1
ATOM 4177 C CA . ASP A 1 524 ? -12.682 -12.945 14.898 1.00 90.88 524 ASP A CA 1
ATOM 4178 C C . ASP A 1 524 ? -12.775 -13.259 16.397 1.00 90.88 524 ASP A C 1
ATOM 4180 O O . ASP A 1 524 ? -13.840 -13.671 16.870 1.00 90.88 524 ASP A O 1
ATOM 4184 N N . ARG A 1 525 ? -11.713 -12.975 17.168 1.00 91.62 525 ARG A N 1
ATOM 4185 C CA . ARG A 1 525 ? -11.731 -13.072 18.637 1.00 91.62 525 ARG A CA 1
ATOM 4186 C C . ARG A 1 525 ? -12.810 -12.173 19.239 1.00 91.62 525 ARG A C 1
ATOM 4188 O O . ARG A 1 525 ? -13.652 -12.649 20.001 1.00 91.62 525 ARG A O 1
ATOM 4195 N N . ILE A 1 526 ? -12.828 -10.893 18.863 1.00 92.12 526 ILE A N 1
ATOM 4196 C CA . ILE A 1 526 ? -13.813 -9.920 19.363 1.00 92.12 526 ILE A CA 1
ATOM 4197 C C . ILE A 1 526 ? -15.240 -10.362 19.011 1.00 92.12 526 ILE A C 1
ATOM 4199 O O . ILE A 1 526 ? -16.146 -10.266 19.839 1.00 92.12 526 ILE A O 1
ATOM 4203 N N . GLN A 1 527 ? -15.464 -10.886 17.801 1.00 92.94 527 GLN A N 1
ATOM 4204 C CA . GLN A 1 527 ? -16.765 -11.444 17.422 1.00 92.94 527 GLN A CA 1
ATOM 4205 C C . GLN A 1 527 ? -17.186 -12.620 18.310 1.00 92.94 527 GLN A C 1
ATOM 4207 O O . GLN A 1 527 ? -18.359 -12.697 18.685 1.00 92.94 527 GLN A O 1
ATOM 4212 N N . ASP A 1 528 ? -16.277 -13.544 18.632 1.00 92.19 528 ASP A N 1
ATOM 4213 C CA . ASP A 1 528 ? -16.566 -14.672 19.526 1.00 92.19 528 ASP A CA 1
ATOM 4214 C C . ASP A 1 528 ? -16.899 -14.192 20.947 1.00 92.19 528 ASP A C 1
ATOM 4216 O O . ASP A 1 528 ? -17.925 -14.591 21.504 1.00 92.19 528 ASP A O 1
ATOM 4220 N N . GLU A 1 529 ? -16.107 -13.272 21.504 1.00 90.50 529 GLU A N 1
ATOM 4221 C CA . GLU A 1 529 ? -16.340 -12.680 22.828 1.00 90.50 529 GLU A CA 1
ATOM 4222 C C . GLU A 1 529 ? -17.697 -11.977 22.912 1.00 90.50 529 GLU A C 1
ATOM 4224 O O . GLU A 1 529 ? -18.493 -12.262 23.813 1.00 90.50 529 GLU A O 1
ATOM 4229 N N . LEU A 1 530 ? -18.011 -11.125 21.931 1.00 92.12 530 LEU A N 1
ATOM 4230 C CA . LEU A 1 530 ? -19.304 -10.450 21.847 1.00 92.12 530 LEU A CA 1
ATOM 4231 C C . LEU A 1 530 ? -20.452 -11.456 21.734 1.00 92.12 530 LEU A C 1
ATOM 4233 O O . LEU A 1 530 ? -21.433 -11.337 22.464 1.00 92.12 530 LEU A O 1
ATOM 4237 N N . ARG A 1 531 ? -20.356 -12.468 20.859 1.00 92.56 531 ARG A N 1
ATOM 4238 C CA . ARG A 1 531 ? -21.418 -13.480 20.691 1.00 92.56 531 ARG A CA 1
ATOM 4239 C C . ARG A 1 531 ? -21.682 -14.250 21.982 1.00 92.56 531 ARG A C 1
ATOM 4241 O O . ARG A 1 531 ? -22.846 -14.483 22.320 1.00 92.56 531 ARG A O 1
ATOM 4248 N N . ARG A 1 532 ? -20.629 -14.640 22.703 1.00 90.88 532 ARG A N 1
ATOM 4249 C CA . ARG A 1 532 ? -20.750 -15.348 23.985 1.00 90.88 532 ARG A CA 1
ATOM 4250 C C . ARG A 1 532 ? -21.364 -14.462 25.063 1.00 90.88 532 ARG A C 1
ATOM 4252 O O . ARG A 1 532 ? -22.274 -14.916 25.755 1.00 90.88 532 ARG A O 1
ATOM 4259 N N . GLU A 1 533 ? -20.930 -13.208 25.164 1.00 89.94 533 GLU A N 1
ATOM 4260 C CA . GLU A 1 533 ? -21.468 -12.260 26.144 1.00 89.94 533 GLU A CA 1
ATOM 4261 C C . GLU A 1 533 ? -22.935 -11.921 25.846 1.00 89.94 533 GLU A C 1
ATOM 4263 O O . GLU A 1 533 ? -23.779 -11.972 26.739 1.00 89.94 533 GLU A O 1
ATOM 4268 N N . ILE A 1 534 ? -23.282 -11.664 24.580 1.00 91.56 534 ILE A N 1
ATOM 4269 C CA . ILE A 1 534 ? -24.670 -11.449 24.145 1.00 91.56 534 ILE A CA 1
ATOM 4270 C C . ILE A 1 534 ? -25.535 -12.644 24.542 1.00 91.56 534 ILE A C 1
ATOM 4272 O O . ILE A 1 534 ? -26.596 -12.464 25.142 1.00 91.56 534 ILE A O 1
ATOM 4276 N N . LYS A 1 535 ? -25.083 -13.868 24.238 1.00 91.19 535 LYS A N 1
ATOM 4277 C CA . LYS A 1 535 ? -25.817 -15.090 24.581 1.00 91.19 535 LYS A CA 1
ATOM 4278 C C . LYS A 1 535 ? -26.060 -15.190 26.084 1.00 91.19 535 LYS A C 1
ATOM 4280 O O . LYS A 1 535 ? -27.183 -15.474 26.493 1.00 91.19 535 LYS A O 1
ATOM 4285 N N . PHE A 1 536 ? -25.023 -14.947 26.880 1.00 88.75 536 PHE A N 1
ATOM 4286 C CA . PHE A 1 536 ? -25.099 -14.984 28.334 1.00 88.75 536 PHE A CA 1
ATOM 4287 C C . PHE A 1 536 ? -26.125 -13.975 28.873 1.00 88.75 536 PHE A C 1
ATOM 4289 O O . PHE A 1 536 ? -27.024 -14.352 29.622 1.00 88.75 536 PHE A O 1
ATOM 4296 N N . ARG A 1 537 ? -26.070 -12.715 28.422 1.00 88.31 537 ARG A N 1
ATOM 4297 C CA . ARG A 1 537 ? -27.016 -11.668 28.850 1.00 88.31 537 ARG A CA 1
ATOM 4298 C C . ARG A 1 537 ? -28.444 -11.929 28.408 1.00 88.31 537 ARG A C 1
ATOM 4300 O O . ARG A 1 537 ? -29.379 -11.604 29.136 1.00 88.31 537 ARG A O 1
ATOM 4307 N N . PHE A 1 538 ? -28.624 -12.495 27.221 1.00 90.12 538 PHE A N 1
ATOM 4308 C CA . PHE A 1 538 ? -29.946 -12.873 26.742 1.00 90.12 538 PHE A CA 1
ATOM 4309 C C . PHE A 1 538 ? -30.547 -13.976 27.613 1.00 90.12 538 PHE A C 1
ATOM 4311 O O . PHE A 1 538 ? -31.710 -13.863 27.991 1.00 90.12 538 PHE A O 1
ATOM 4318 N N . ASP A 1 539 ? -29.753 -14.968 28.022 1.00 87.38 539 ASP A N 1
ATOM 4319 C CA . ASP A 1 539 ? -30.213 -16.010 28.944 1.00 87.38 539 ASP A CA 1
ATOM 4320 C C . ASP A 1 539 ? -30.599 -15.440 30.317 1.00 87.38 539 ASP A C 1
ATOM 4322 O O . ASP A 1 539 ? -31.661 -15.782 30.839 1.00 87.38 539 ASP A O 1
ATOM 4326 N N . GLU A 1 540 ? -29.793 -14.530 30.881 1.00 84.81 540 GLU A N 1
ATOM 4327 C CA . GLU A 1 540 ? -30.113 -13.848 32.147 1.00 84.81 540 GLU A CA 1
ATOM 4328 C C . GLU A 1 540 ? -31.398 -13.012 32.056 1.00 84.81 540 GLU A C 1
ATOM 4330 O O . GLU A 1 540 ? -32.194 -12.976 32.996 1.00 84.81 540 GLU A O 1
ATOM 4335 N N . ALA A 1 541 ? -31.621 -12.358 30.915 1.00 85.69 541 ALA A N 1
ATOM 4336 C CA . ALA A 1 541 ? -32.805 -11.545 30.659 1.00 85.69 541 ALA A CA 1
ATOM 4337 C C . ALA A 1 541 ? -34.038 -12.366 30.231 1.00 85.69 541 ALA A C 1
ATOM 4339 O O . ALA A 1 541 ? -35.113 -11.796 30.035 1.00 85.69 541 ALA A O 1
ATOM 4340 N N . GLY A 1 542 ? -33.906 -13.689 30.067 1.00 84.62 542 GLY A N 1
ATOM 4341 C CA . GLY A 1 542 ? -34.975 -14.558 29.564 1.00 84.62 542 GLY A CA 1
ATOM 4342 C C . GLY A 1 542 ? -35.345 -14.301 28.097 1.00 84.62 542 GLY A C 1
ATOM 4343 O O . GLY A 1 542 ? -36.466 -14.601 27.681 1.00 84.62 542 GLY A O 1
ATOM 4344 N N . ILE A 1 543 ? -34.427 -13.725 27.320 1.00 86.12 543 ILE A N 1
ATOM 4345 C CA . ILE A 1 543 ? -34.573 -13.456 25.890 1.00 86.12 543 ILE A CA 1
ATOM 4346 C C . ILE A 1 543 ? -34.209 -14.730 25.125 1.00 86.12 543 ILE A C 1
ATOM 4348 O O . ILE A 1 543 ? -33.060 -15.164 25.092 1.00 86.12 543 ILE A O 1
ATOM 4352 N N . GLU A 1 544 ? -35.208 -15.344 24.496 1.00 83.88 544 GLU A N 1
ATOM 4353 C CA . GLU A 1 544 ? -35.029 -16.591 23.755 1.00 83.88 544 GLU A CA 1
ATOM 4354 C C . GLU A 1 544 ? -34.459 -16.330 22.349 1.00 83.88 544 GLU A C 1
ATOM 4356 O O . GLU A 1 544 ? -34.951 -15.484 21.593 1.00 83.88 544 GLU A O 1
ATOM 4361 N N . ILE A 1 545 ? -33.441 -17.110 21.972 1.00 86.12 545 ILE A N 1
ATOM 4362 C CA . ILE A 1 545 ? -32.954 -17.170 20.590 1.00 86.12 545 ILE A CA 1
ATOM 4363 C C . ILE A 1 545 ? -33.975 -17.955 19.754 1.00 86.12 545 ILE A C 1
ATOM 4365 O O . ILE A 1 545 ? -34.407 -19.034 20.171 1.00 86.12 545 ILE A O 1
ATOM 4369 N N . PRO A 1 546 ? -34.372 -17.437 18.580 1.00 84.56 546 PRO A N 1
ATOM 4370 C CA . PRO A 1 546 ? -35.394 -18.037 17.743 1.00 84.56 546 PRO A CA 1
ATOM 4371 C C . PRO A 1 546 ? -34.957 -19.426 17.282 1.00 84.56 546 PRO A C 1
ATOM 4373 O O . PRO A 1 546 ? -33.889 -19.613 16.702 1.00 84.56 546 PRO A O 1
ATOM 4376 N N . PHE A 1 547 ? -35.830 -20.403 17.501 1.00 80.44 547 PHE A N 1
ATOM 4377 C CA . PHE A 1 547 ? -35.747 -21.711 16.871 1.00 80.44 547 PHE A CA 1
ATOM 4378 C C . PHE A 1 547 ? -36.878 -21.801 15.842 1.00 80.44 547 PHE A C 1
ATOM 4380 O O . PHE A 1 547 ? -38.022 -21.511 16.202 1.00 80.44 547 PHE A O 1
ATOM 4387 N N . PRO A 1 548 ? -36.608 -22.163 14.574 1.00 76.44 548 PRO A N 1
ATOM 4388 C CA . PRO A 1 548 ? -37.640 -22.194 13.548 1.00 76.44 548 PRO A CA 1
ATOM 4389 C C . PRO A 1 548 ? -38.730 -23.202 13.929 1.00 76.44 548 PRO A C 1
ATOM 4391 O O . PRO A 1 548 ? -38.486 -24.405 14.016 1.00 76.44 548 PRO A O 1
ATOM 4394 N N . GLN A 1 549 ? -39.944 -22.700 14.149 1.00 71.69 549 GLN A N 1
ATOM 4395 C CA . GLN A 1 549 ? -41.143 -23.510 14.344 1.00 71.69 549 GLN A CA 1
ATOM 4396 C C . GLN A 1 549 ? -42.066 -23.301 13.147 1.00 71.69 549 GLN A C 1
ATOM 4398 O O . GLN A 1 549 ? -42.275 -22.178 12.694 1.00 71.69 549 GLN A O 1
ATOM 4403 N N . THR A 1 550 ? -42.584 -24.392 12.584 1.00 79.12 550 THR A N 1
ATOM 4404 C CA . THR A 1 550 ? -43.474 -24.341 11.420 1.00 79.12 550 THR A CA 1
ATOM 4405 C C . THR A 1 550 ? -44.785 -25.025 11.755 1.00 79.12 550 THR A C 1
ATOM 4407 O O . THR A 1 550 ? -44.829 -26.244 11.927 1.00 79.12 550 THR A O 1
ATOM 4410 N N . ASP A 1 551 ? -45.860 -24.243 11.790 1.00 79.94 551 ASP A N 1
ATOM 4411 C CA . ASP A 1 551 ? -47.209 -24.775 11.944 1.00 79.94 551 ASP A CA 1
ATOM 4412 C C . ASP A 1 551 ? -47.725 -25.296 10.599 1.00 79.94 551 ASP A C 1
ATOM 4414 O O . ASP A 1 551 ? -47.884 -24.547 9.631 1.00 79.94 551 ASP A O 1
ATOM 4418 N N . ILE A 1 552 ? -48.013 -26.598 10.534 1.00 80.62 552 ILE A N 1
ATOM 4419 C CA . ILE A 1 552 ? -48.573 -27.236 9.339 1.00 80.62 552 ILE A CA 1
ATOM 4420 C C . ILE A 1 552 ? -50.089 -27.350 9.500 1.00 80.62 552 ILE A C 1
ATOM 4422 O O . ILE A 1 552 ? -50.598 -28.187 10.247 1.00 80.62 552 ILE A O 1
ATOM 4426 N N . TRP A 1 553 ? -50.822 -26.527 8.752 1.00 80.31 553 TRP A N 1
ATOM 4427 C CA . TRP A 1 553 ? -52.282 -26.564 8.714 1.00 80.31 553 TRP A CA 1
ATOM 4428 C C . TRP A 1 553 ? -52.776 -27.518 7.625 1.00 80.31 553 TRP A C 1
ATOM 4430 O O . TRP A 1 553 ? -52.632 -27.263 6.428 1.00 80.31 553 TRP A O 1
ATOM 4440 N N . PHE A 1 554 ? -53.408 -28.616 8.034 1.00 82.25 554 PHE A N 1
ATOM 4441 C CA . PHE A 1 554 ? -54.032 -29.567 7.116 1.00 82.25 554 PHE A CA 1
ATOM 4442 C C . PHE A 1 554 ? -55.469 -29.135 6.791 1.00 82.25 554 PHE A C 1
ATOM 4444 O O . PHE A 1 554 ? -56.268 -28.889 7.690 1.00 82.25 554 PHE A O 1
ATOM 4451 N N . ARG A 1 555 ? -55.828 -29.067 5.497 1.00 75.62 555 ARG A N 1
ATOM 4452 C CA . ARG A 1 555 ? -57.203 -28.730 5.054 1.00 75.62 555 ARG A CA 1
ATOM 4453 C C . ARG A 1 555 ? -58.228 -29.842 5.310 1.00 75.62 555 ARG A C 1
ATOM 4455 O O . ARG A 1 555 ? -59.423 -29.571 5.289 1.00 75.62 555 ARG A O 1
ATOM 4462 N N . SER A 1 556 ? -57.778 -31.075 5.520 1.00 78.50 556 SER A N 1
ATOM 4463 C CA . SER A 1 556 ? -58.617 -32.236 5.830 1.00 78.50 556 SER A CA 1
ATOM 4464 C C . SER A 1 556 ? -58.210 -32.827 7.175 1.00 78.50 556 SER A C 1
ATOM 4466 O O . SER A 1 556 ? -57.023 -32.838 7.502 1.00 78.50 556 SER A O 1
ATOM 4468 N N . THR A 1 557 ? -59.172 -33.359 7.932 1.00 73.31 557 THR A N 1
ATOM 4469 C CA . THR A 1 557 ? -58.903 -34.114 9.163 1.00 73.31 557 THR A CA 1
ATOM 4470 C C . THR A 1 557 ? -57.921 -35.247 8.880 1.00 73.31 557 THR A C 1
ATOM 4472 O O . THR A 1 557 ? -58.192 -36.114 8.051 1.00 73.31 557 THR A O 1
ATOM 4475 N N . LEU A 1 558 ? -56.776 -35.227 9.562 1.00 67.00 558 LEU A N 1
ATOM 4476 C CA . LEU A 1 558 ? -55.835 -36.339 9.583 1.00 67.00 558 LEU A CA 1
ATOM 4477 C C . LEU A 1 558 ? -56.510 -37.522 10.284 1.00 67.00 558 LEU A C 1
ATOM 4479 O O . LEU A 1 558 ? -56.679 -37.510 11.502 1.00 67.00 558 LEU A O 1
ATOM 4483 N N . GLU A 1 559 ? -56.915 -38.542 9.530 1.00 66.06 559 GLU A N 1
ATOM 4484 C CA . GLU A 1 559 ? -57.286 -39.819 10.131 1.00 66.06 559 GLU A CA 1
ATOM 4485 C C . GLU A 1 559 ? -56.011 -40.470 10.674 1.00 66.06 559 GLU A C 1
ATOM 4487 O O . GLU A 1 559 ? -55.149 -40.923 9.917 1.00 66.06 559 GLU A O 1
ATOM 4492 N N . ALA A 1 560 ? -55.870 -40.492 12.002 1.00 62.69 560 ALA A N 1
ATOM 4493 C CA . ALA A 1 560 ? -54.831 -41.264 12.660 1.00 62.69 560 ALA A CA 1
ATOM 4494 C C . ALA A 1 560 ? -55.032 -42.736 12.285 1.00 62.69 560 ALA A C 1
ATOM 4496 O O . ALA A 1 560 ? -55.945 -43.411 12.765 1.00 62.69 560 ALA A O 1
ATOM 4497 N N . ARG A 1 561 ? -54.195 -43.236 11.376 1.00 61.22 561 ARG A N 1
ATOM 4498 C CA . ARG A 1 561 ? -54.187 -44.647 11.012 1.00 61.22 561 ARG A CA 1
ATOM 4499 C C . ARG A 1 561 ? -53.636 -45.398 12.221 1.00 61.22 561 ARG A C 1
ATOM 4501 O O . ARG A 1 5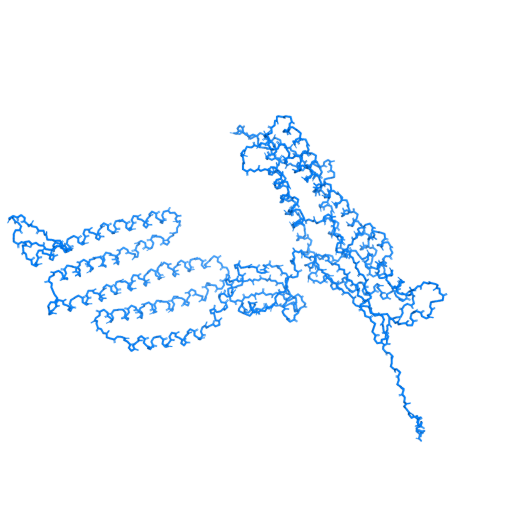61 ? -52.424 -45.481 12.386 1.00 61.22 561 ARG A O 1
ATOM 4508 N N . ASN A 1 562 ? -54.524 -45.877 13.093 1.00 56.31 562 ASN A N 1
ATOM 4509 C CA . ASN A 1 562 ? -54.150 -46.718 14.227 1.00 56.31 562 ASN A CA 1
ATOM 4510 C C . ASN A 1 562 ? -53.289 -47.872 13.700 1.00 56.31 562 ASN A C 1
ATOM 4512 O O . ASN A 1 562 ? -53.772 -48.718 12.940 1.00 56.31 562 ASN A O 1
ATOM 4516 N N . ALA A 1 563 ? -52.002 -47.853 14.048 1.00 56.56 563 ALA A N 1
ATOM 4517 C CA . ALA A 1 563 ? -51.089 -48.945 13.768 1.00 56.56 563 ALA A CA 1
ATOM 4518 C C . ALA A 1 563 ? -51.609 -50.186 14.506 1.00 56.56 563 ALA A C 1
ATOM 4520 O O . ALA A 1 563 ? -51.879 -50.126 15.707 1.00 56.56 563 ALA A O 1
ATOM 4521 N N . LYS A 1 564 ? -51.833 -51.261 13.750 1.00 47.75 564 LYS A N 1
ATOM 4522 C CA . LYS A 1 564 ? -52.146 -52.585 14.289 1.00 47.75 564 LYS A CA 1
ATOM 4523 C C . LYS A 1 564 ? -50.904 -53.236 14.867 1.00 47.75 564 LYS A C 1
ATOM 4525 O O . LYS A 1 564 ? -49.836 -53.063 14.239 1.00 47.75 564 LYS A O 1
#

Mean predicted aligned error: 12.57 Å

Foldseek 3Di:
DAAAPNDDDDDDPVCCVLPDLNVNLVNNLVVLVVVLVVVLVVVLVVLVVVCVVPPDPLSVQLSVLCNPLSNLLSNLVSNLRSLVSSDDDDVSVQVNLVSQLVNLVSVLSSVLSSCVRRVLVVQQVVLVVDPDPSNPPVSVVCVVPVNVVSVVVSVVSNCVSSVDDCVVVCVVVVVVVVVVCVVCVLVVLLQVLLVV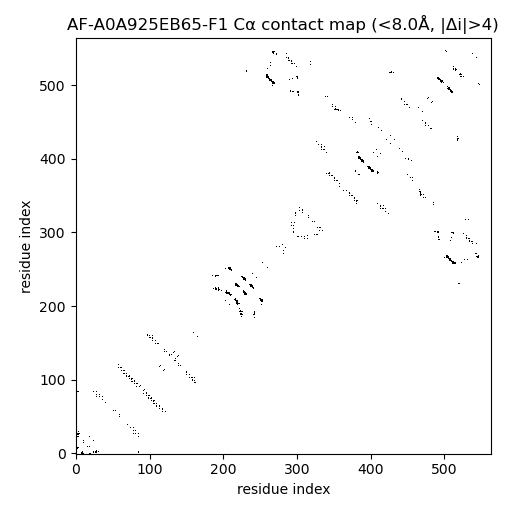CVVVVPDDQQFWKQWPVRFIWGFHDRDRFWTWTQGLPVRDIDTHGSNVVVVTDMGGQCPPHLKHKDKDKAWFFPCLQVPDPDPDGVVVVLQVLLQLLQLLQLQFDADLVSNLVSVVVHDCPQQHPQLSVLSNQLSVLLLVLLVLVVVLLVLLLVLLVLLVVCPPVHHDPVSLVVSLVSLQVSQVSQQKHWDFDDDPPDPDGQIAIDGHPPDPHSLNSLVSSLVSVVSNPLFDPVVNVVSVVLQVVLSVVLRVLSSVLSRCSVDVPDPPDRSSVSSVVSSVCCCRPNDNSDDNVQHKDKDQPDDDPRTRMIMIIHMGPRCPTNSSCRVVVSVVSSVVSSVVVCVVSVTDRTDDDDDDDDPDDPDPPPDD

Solvent-accessible surface area (backbone atoms only — not comparable to full-atom values): 30936 Å² total; per-residue (Å²): 83,27,48,39,94,86,41,81,44,81,63,59,80,92,49,50,88,42,46,43,51,68,28,14,20,54,47,25,31,53,52,37,44,52,51,42,51,51,48,51,53,50,52,55,50,50,50,53,60,59,41,72,78,52,99,50,78,55,53,61,47,50,55,62,61,46,51,60,42,51,52,53,42,42,51,48,49,18,49,44,62,14,47,64,65,58,45,75,66,75,71,45,50,57,50,48,26,50,44,49,22,52,43,32,49,42,50,35,51,40,53,46,47,46,44,54,66,35,57,52,42,50,52,56,59,61,28,82,78,50,99,53,77,54,57,81,49,50,54,60,46,48,66,66,50,51,54,58,52,47,52,53,54,28,50,52,52,24,46,43,34,67,68,50,88,50,65,70,54,51,53,53,50,50,53,49,51,50,55,51,49,62,74,39,43,67,61,53,43,12,39,52,32,17,53,48,47,70,70,72,44,89,66,53,79,71,35,39,32,31,44,80,90,64,52,50,27,32,31,69,41,83,43,54,46,37,32,35,29,35,28,60,86,77,73,41,83,44,79,43,50,19,46,57,58,75,74,52,69,70,48,53,58,44,56,95,46,39,53,35,81,48,73,49,81,44,58,32,26,64,65,45,59,73,74,55,96,55,101,66,59,49,70,56,53,52,52,53,51,52,51,41,51,53,41,17,37,79,69,40,46,54,61,61,70,62,22,61,61,24,40,74,68,41,67,60,86,83,68,37,63,66,45,52,56,38,40,49,53,28,52,56,38,44,49,55,38,26,56,48,44,45,50,45,45,52,48,37,53,51,47,18,55,53,38,59,60,49,59,74,82,56,75,49,78,66,58,43,53,49,52,46,50,57,49,49,52,47,31,47,53,44,19,35,42,83,42,80,53,75,48,98,86,47,100,61,64,57,71,42,70,43,78,38,94,85,53,96,8,45,60,56,38,51,50,52,31,53,53,34,52,70,58,41,80,78,60,43,76,74,51,50,58,52,54,52,56,51,51,53,50,46,51,52,53,52,50,54,52,54,42,53,52,48,44,42,61,78,52,79,78,66,98,85,70,60,65,25,61,55,34,49,52,50,48,56,42,34,59,74,69,67,62,68,56,75,64,76,90,42,39,60,45,79,41,82,74,46,81,50,99,52,21,44,27,31,37,39,38,38,26,34,61,50,44,71,41,54,76,54,40,44,62,60,54,52,50,52,54,49,54,53,50,50,51,52,53,28,57,76,70,65,46,47,70,51,68,91,78,82,89,83,84,71,95,60,86,80,76,79,76,78,80,128

Nearest PDB structures (foldseek):
  6urt-assembly1_G  TM=6.261E-01  e=1.030E-08  Escherichia coli K-12
  6zyd-assembly1_E  TM=5.993E-01  e=1.499E-07  Escherichia coli K-12
  8tdj-assembly1_B  TM=4.290E-01  e=1.950E-07  Arabidopsis thaliana
  8tdk-assembly1_A  TM=4.314E-01  e=3.936E-07  Arabidopsis thaliana
  8tdl-assembly1_A  TM=4.237E-01  e=1.750E-06  Arabidopsis thaliana

Sequence (564 aa):
MITVFGFEITLPQILSFLSGSFGSFLGTFIVSIVIAFIAYFLIFVLLKLGFSWTDTEADDVILAVTRWPFIIFSILFSLERSIEVWGHEGLVGGLERVLWALMAIVITYWIAALIKNVALYELKRYSKWSEAAWDDVLAPVLERIVPPLIWIVGLVVFLQSLGLDLTGLYVALGGTAFILGFALQDVLSNLFSGLVLLLDTPFQFGDVVQLEDGTIAVVKDIGLRVTHFYNTKDHSDIYVPNSVLGGMIIVNITRPTTDLAASIGIGVAYTADSKYNGSDNVQKNVTDILKKVIMGHPDVFGDIDKKLDALADFSQFLSGQEKIDEARKRLEVEKRLNEKLENLEGQLDGFAGIASLLEKDGLDGAEKKQLEQVYSDILATAGLKVILQPKRWLSSTKPHIEEDDKNEGLFQLVRDWCQAWLLDPDLVKEDNDGLRDEWERKLSFLRMKLERLCQYVINPTGHERRLDNEAKKIVGWIHGNFKESRVLWKDPDIRLVNFGASSLDFEVSYYVDDIKLEHYERSDRIQDELRREIKFRFDEAGIEIPFPQTDIWFRSTLEARNAK

pLDDT: mean 84.56, std 11.49, range [44.47, 97.44]

Secondary structure (DSSP, 8-state):
-EEETTEEEPPPGGGGGG-SHHHHHHHHHHHHHHHHHHHHHHHHHHHHHHHTT---HHHHHHHHHHHHHHHHHHHHHHHHHHHHTT--STHHHHHHHHHHHHHHHHHHHHHHHHIIIIIHHHHHHHHTT--STIIIIIHHHHHHHHHHHHHHHHHHHHHHHTT---HHHHHHHHHHHHHHHHHTHHHHHHHHHHHHHHHH-SS-TT-EEE-TTS-EEEEEEE-SSEEEEEETTTTEEEEEEHHHHTTS--EETTSS-S-EEEEEEEEEETTHHHH--SSS-HHHHHHHHHHHHHHH-TTB---HHHHHHHHTTS-HHHH-HHHHHHHHHHHHHHHHHHHHHHHHHHHHHHHHHHHHHHTTS---HHHHHHHHHHHHHHHHHHTEEEEEPPPTT-S---EEEEE-TTS--HHHHHHHHHHHHTT-TT--HHHHHHHHHHHHHHHHHHHHHHHHHHHHHH----TT--HHHHHHHHHHHHHHHT--S--GGGS-EEEEEEE-SSEEEEEEEEEES-TTTGGGTHHHHHHHHHHHHHHHHHHHTT-PPP--------SS--------